Protein AF-A0A841PQG1-F1 (afdb_monomer)

Radius of gyration: 30.16 Å; Cα contacts (8 Å, |Δi|>4): 391; chains: 1; bounding box: 71×73×96 Å

Foldseek 3Di:
DPDPQDDPVLLVLLLVLQCQADVVHDDPLLSLLSNVLSVQADRNVQKGAFAALVNSCVVSVHDSVSSVVSVVSCVVSQQKDFPAPDDDPTHTMIHGPSVLSVVLVVQLVVVVVVVVVVVVVVVVPDPPVPPPDDDDDPPPPPPPPDPPSNVSSNVVSPPDDDDDDDDDDDDDDDDDDDDDDDDPPDDPPPPDDPDPQDQDPVRHGDPDDDFFDKWKKAFADWDWDQDPVFRWIWIWTWIATPVGQIDIDIATCDGPPPVSNVVSVVQVCLQCQQQVHNDDPDRCVRHRGMGIFGADPPNRHGDGTDGDDVPPPPPPPPPRPPPPPPPPPDDPPPPPPDPDPDDPDPDDPPDPPPPPPDPVNVVVVVVVVVVVVVVVVVVVD

Nearest PDB structures (foldseek):
  4zzl-assembly1_A  TM=5.208E-01  e=9.973E-03  Pseudomonas aeruginosa
  2fbh-assembly1_A  TM=5.360E-01  e=3.001E-02  Pseudomonas aeruginosa
  5jbr-assembly1_B  TM=4.602E-01  e=8.881E-03  Beutenbergia cavernae DSM 12333
  3g3z-assembly1_B  TM=4.543E-01  e=1.412E-02  Neisseria meningitidis serogroup B
  7el3-assembly1_B  TM=5.384E-01  e=1.014E-01  Acinetobacter baumannii

Structure (mmCIF, N/CA/C/O backbone):
data_AF-A0A841PQG1-F1
#
_entry.id   AF-A0A841PQG1-F1
#
loop_
_atom_site.group_PDB
_atom_site.id
_atom_site.type_symbol
_atom_site.label_atom_id
_atom_site.label_alt_id
_atom_site.label_comp_id
_atom_site.label_asym_id
_atom_site.label_entity_id
_atom_site.label_seq_id
_atom_site.pdbx_PDB_ins_code
_atom_site.Cartn_x
_atom_site.Cartn_y
_atom_site.Cartn_z
_atom_site.occupancy
_atom_site.B_iso_or_equiv
_atom_site.auth_seq_id
_atom_site.auth_comp_id
_atom_site.auth_asym_id
_atom_site.auth_atom_id
_atom_site.pdbx_PDB_model_num
ATOM 1 N N . MET A 1 1 ? 20.181 -24.265 -7.873 1.00 48.94 1 MET A N 1
ATOM 2 C CA . MET A 1 1 ? 19.204 -25.148 -7.194 1.00 48.94 1 MET A CA 1
ATOM 3 C C . MET A 1 1 ? 17.811 -24.732 -7.643 1.00 48.94 1 MET A C 1
ATOM 5 O O . MET A 1 1 ? 17.602 -23.528 -7.723 1.00 48.94 1 MET A O 1
ATOM 9 N N . PRO A 1 2 ? 16.889 -25.654 -7.975 1.00 52.97 2 PRO A N 1
ATOM 10 C CA . PRO A 1 2 ? 15.513 -25.275 -8.282 1.00 52.97 2 PRO A CA 1
ATOM 11 C C . PRO A 1 2 ? 14.899 -24.615 -7.044 1.00 52.97 2 PRO A C 1
ATOM 13 O O . PRO A 1 2 ? 14.898 -25.196 -5.956 1.00 52.97 2 PRO A O 1
ATOM 16 N N . ILE A 1 3 ? 14.453 -23.370 -7.194 1.00 56.31 3 ILE A N 1
ATOM 17 C CA . ILE A 1 3 ? 13.824 -22.615 -6.116 1.00 56.31 3 ILE A CA 1
ATOM 18 C C . ILE A 1 3 ? 12.489 -23.310 -5.814 1.00 56.31 3 ILE A C 1
ATOM 20 O O . ILE A 1 3 ? 11.608 -23.362 -6.665 1.00 56.31 3 ILE A O 1
ATOM 24 N N . LYS A 1 4 ? 12.362 -23.899 -4.616 1.00 61.19 4 LYS A N 1
ATOM 25 C CA . LYS A 1 4 ? 11.094 -24.461 -4.117 1.00 61.19 4 LYS A CA 1
ATOM 26 C C . LYS A 1 4 ? 10.016 -23.378 -4.150 1.00 61.19 4 LYS A C 1
ATOM 28 O O . LYS A 1 4 ? 10.288 -22.310 -3.597 1.00 61.19 4 LYS A O 1
ATOM 33 N N . ASP A 1 5 ? 8.847 -23.696 -4.717 1.00 71.69 5 ASP A N 1
ATOM 34 C CA . ASP A 1 5 ? 7.643 -22.856 -4.849 1.00 71.69 5 ASP A CA 1
ATOM 35 C C . ASP A 1 5 ? 7.653 -21.621 -3.939 1.00 71.69 5 ASP A C 1
ATOM 37 O O . ASP A 1 5 ? 7.467 -21.713 -2.722 1.00 71.69 5 ASP A O 1
ATOM 41 N N . VAL A 1 6 ? 7.923 -20.455 -4.531 1.00 74.50 6 VAL A N 1
ATOM 42 C CA . VAL A 1 6 ? 7.857 -19.167 -3.832 1.00 74.50 6 VAL A CA 1
ATOM 43 C C . VAL A 1 6 ? 6.405 -18.711 -3.839 1.00 74.50 6 VAL A C 1
ATOM 45 O O . VAL A 1 6 ? 5.854 -18.347 -4.882 1.00 74.50 6 VAL A O 1
ATOM 48 N N . GLY A 1 7 ? 5.772 -18.739 -2.668 1.00 77.12 7 GLY A N 1
ATOM 49 C CA . GLY A 1 7 ? 4.414 -18.228 -2.494 1.00 77.12 7 GLY A CA 1
ATOM 50 C C . GLY A 1 7 ? 4.368 -16.696 -2.503 1.00 77.12 7 GLY A C 1
ATOM 51 O O . GLY A 1 7 ? 5.355 -16.028 -2.203 1.00 77.12 7 GLY A O 1
ATOM 52 N N . SER A 1 8 ? 3.191 -16.116 -2.766 1.00 76.62 8 SER A N 1
ATOM 53 C CA . SER A 1 8 ? 2.949 -14.668 -2.575 1.00 76.62 8 SER A CA 1
ATOM 54 C C . SER A 1 8 ? 3.206 -14.214 -1.134 1.00 76.62 8 SER A C 1
ATOM 56 O O . SER A 1 8 ? 3.603 -13.077 -0.889 1.00 76.62 8 SER A O 1
ATOM 58 N N . LEU A 1 9 ? 3.024 -15.119 -0.170 1.00 81.06 9 LEU A N 1
ATOM 59 C CA . LEU A 1 9 ? 3.313 -14.858 1.234 1.00 81.06 9 LEU A CA 1
ATOM 60 C C . LEU A 1 9 ? 4.809 -14.600 1.479 1.00 81.06 9 LEU A C 1
ATOM 62 O O . LEU A 1 9 ? 5.137 -13.697 2.244 1.00 81.06 9 LEU A O 1
ATOM 66 N N . ASP A 1 10 ? 5.699 -15.338 0.809 1.00 81.94 10 ASP A N 1
ATOM 67 C CA . ASP A 1 10 ? 7.153 -15.196 0.968 1.00 81.94 10 ASP A CA 1
ATOM 68 C C . ASP A 1 10 ? 7.625 -13.823 0.449 1.00 81.94 10 ASP A C 1
ATOM 70 O O . ASP A 1 10 ? 8.454 -13.162 1.075 1.00 81.94 10 ASP A O 1
ATOM 74 N N . GLN A 1 11 ? 7.034 -13.350 -0.654 1.00 85.12 11 GLN A N 1
ATOM 75 C CA . GLN A 1 11 ? 7.277 -12.023 -1.235 1.00 85.12 11 GLN A CA 1
ATOM 76 C C . GLN A 1 11 ? 6.895 -10.892 -0.271 1.00 85.12 11 GLN A C 1
ATOM 78 O O . GLN A 1 11 ? 7.696 -9.997 -0.000 1.00 85.12 11 GLN A O 1
ATOM 83 N N . PHE A 1 12 ? 5.695 -10.960 0.310 1.00 85.94 12 PHE A N 1
ATOM 84 C CA . PHE A 1 12 ? 5.245 -9.960 1.280 1.00 85.94 12 PHE A CA 1
ATOM 85 C C . PHE A 1 12 ? 6.066 -10.004 2.580 1.00 85.94 12 PHE A C 1
ATOM 87 O O . PHE A 1 12 ? 6.399 -8.967 3.160 1.00 85.94 12 PHE A O 1
ATOM 94 N N . GLN A 1 13 ? 6.421 -11.208 3.040 1.00 89.44 13 GLN A N 1
ATOM 95 C CA . GLN A 1 13 ? 7.245 -11.394 4.232 1.00 89.44 13 GLN A CA 1
ATOM 96 C C . GLN A 1 13 ? 8.660 -10.840 4.054 1.00 89.44 13 GLN A C 1
ATOM 98 O O . GLN A 1 13 ? 9.176 -10.258 5.005 1.00 89.44 13 GLN A O 1
ATOM 103 N N . LEU A 1 14 ? 9.253 -10.938 2.858 1.00 90.25 14 LEU A N 1
ATOM 104 C CA . LEU A 1 14 ? 10.557 -10.341 2.561 1.00 90.25 14 LEU A CA 1
ATOM 105 C C . LEU A 1 14 ? 10.560 -8.839 2.856 1.00 90.25 14 LEU A C 1
ATOM 107 O O . LEU A 1 14 ? 11.358 -8.379 3.673 1.00 90.25 14 LEU A O 1
ATOM 111 N N . ALA A 1 15 ? 9.630 -8.086 2.262 1.00 90.81 15 ALA A N 1
ATOM 112 C CA . ALA A 1 15 ? 9.525 -6.644 2.480 1.00 90.81 15 ALA A CA 1
ATOM 113 C C . ALA A 1 15 ? 9.218 -6.306 3.950 1.00 90.81 15 ALA A C 1
ATOM 115 O O . ALA A 1 15 ? 9.838 -5.419 4.546 1.00 90.81 15 ALA A O 1
ATOM 116 N N . LEU A 1 16 ? 8.300 -7.055 4.574 1.00 90.25 16 LEU A N 1
ATOM 117 C CA . LEU A 1 16 ? 7.930 -6.855 5.973 1.00 90.25 16 LEU A CA 1
ATOM 118 C C . LEU A 1 16 ? 9.112 -7.080 6.924 1.00 90.25 16 LEU A C 1
ATOM 120 O O . LEU A 1 16 ? 9.308 -6.288 7.849 1.00 90.25 16 LEU A O 1
ATOM 124 N N . TYR A 1 17 ? 9.874 -8.154 6.736 1.00 91.00 17 TYR A N 1
ATOM 125 C CA . TYR A 1 17 ? 11.017 -8.470 7.585 1.00 91.00 17 TYR A CA 1
ATOM 126 C C . TYR A 1 17 ? 12.161 -7.496 7.313 1.00 91.00 17 TYR A C 1
ATOM 128 O O . TYR A 1 17 ? 12.686 -6.914 8.261 1.00 91.00 17 TYR A O 1
ATOM 136 N N . ALA A 1 18 ? 12.470 -7.208 6.049 1.00 89.75 18 ALA A N 1
ATOM 137 C CA . ALA A 1 18 ? 13.512 -6.250 5.691 1.00 89.75 18 ALA A CA 1
ATOM 138 C C . ALA A 1 18 ? 13.258 -4.868 6.326 1.00 89.75 18 ALA A C 1
ATOM 140 O O . ALA A 1 18 ? 14.162 -4.283 6.920 1.00 89.75 18 ALA A O 1
ATOM 141 N N . SER A 1 19 ? 12.001 -4.403 6.341 1.00 89.88 19 SER A N 1
ATOM 142 C CA . SER A 1 19 ? 11.617 -3.134 6.984 1.00 89.88 19 SER A CA 1
ATOM 143 C C . SER A 1 19 ? 11.839 -3.083 8.504 1.00 89.88 19 SER A C 1
ATOM 145 O O . SER A 1 19 ? 11.877 -2.000 9.087 1.00 89.88 19 SER A O 1
ATOM 147 N N . LYS A 1 20 ? 11.947 -4.239 9.173 1.00 85.81 20 LYS A N 1
ATOM 148 C CA . LYS A 1 20 ? 11.953 -4.329 10.642 1.00 85.81 20 LYS A CA 1
ATOM 149 C C . LYS A 1 20 ? 13.277 -4.736 11.254 1.00 85.81 20 LYS A C 1
ATOM 151 O O . LYS A 1 20 ? 13.460 -4.464 12.441 1.00 85.81 20 LYS A O 1
ATOM 156 N N . GLY A 1 21 ? 14.163 -5.378 10.503 1.00 77.12 21 GLY A N 1
ATOM 157 C CA . GLY A 1 21 ? 15.436 -5.800 11.076 1.00 77.12 21 GLY A CA 1
ATOM 158 C C . GLY A 1 21 ? 16.612 -5.856 10.128 1.00 77.12 21 GLY A C 1
ATOM 159 O O . GLY A 1 21 ? 17.603 -6.458 10.509 1.00 77.12 21 GLY A O 1
ATOM 160 N N . ALA A 1 22 ? 16.546 -5.209 8.962 1.00 79.25 22 ALA A N 1
ATOM 161 C CA . ALA A 1 22 ? 17.773 -4.852 8.261 1.00 79.25 22 ALA A CA 1
ATOM 162 C C . ALA A 1 22 ? 18.636 -3.935 9.148 1.00 79.25 22 ALA A C 1
ATOM 164 O O . ALA A 1 22 ? 18.123 -3.003 9.777 1.00 79.25 22 ALA A O 1
ATOM 165 N N . GLU A 1 23 ? 19.939 -4.204 9.193 1.00 81.69 23 GLU A N 1
ATOM 166 C CA . GLU A 1 23 ? 20.939 -3.341 9.818 1.00 81.69 23 GLU A CA 1
ATOM 167 C C . GLU A 1 23 ? 22.017 -2.997 8.772 1.00 81.69 23 GLU A C 1
ATOM 169 O O . GLU A 1 23 ? 22.695 -3.905 8.294 1.00 81.69 23 GLU A O 1
ATOM 174 N N . PRO A 1 24 ? 22.179 -1.714 8.383 1.00 87.69 24 PRO A N 1
ATOM 175 C CA . PRO A 1 24 ? 21.379 -0.558 8.800 1.00 87.69 24 PRO A CA 1
ATOM 176 C C . PRO A 1 24 ? 19.902 -0.651 8.362 1.00 87.69 24 PRO A C 1
ATOM 178 O O . PRO A 1 24 ? 19.583 -1.355 7.405 1.00 87.69 24 PRO A O 1
ATOM 181 N N . PRO A 1 25 ? 18.982 0.057 9.045 1.00 88.81 25 PRO A N 1
ATOM 182 C CA . PRO A 1 25 ? 17.575 0.061 8.663 1.00 88.81 25 PRO A CA 1
ATOM 183 C C . PRO A 1 25 ? 17.400 0.606 7.244 1.00 88.81 25 PRO A C 1
ATOM 185 O O . PRO A 1 25 ? 17.978 1.636 6.891 1.00 88.81 25 PRO A O 1
ATOM 188 N N . LEU A 1 26 ? 16.566 -0.072 6.454 1.00 92.00 26 LEU A N 1
ATOM 189 C CA . LEU A 1 26 ? 16.201 0.376 5.114 1.00 92.00 26 LEU A CA 1
ATOM 190 C C . LEU A 1 26 ? 15.499 1.733 5.180 1.00 92.00 26 LEU A C 1
ATOM 192 O O . LEU A 1 26 ? 14.567 1.927 5.968 1.00 92.00 26 LEU A O 1
ATOM 196 N N . ASN A 1 27 ? 15.927 2.668 4.333 1.00 94.12 27 ASN A N 1
ATOM 197 C CA . ASN A 1 27 ? 15.222 3.934 4.184 1.00 94.12 27 ASN A CA 1
ATOM 198 C C . ASN A 1 27 ? 13.979 3.768 3.285 1.00 94.12 27 ASN A C 1
ATOM 200 O O . ASN A 1 27 ? 13.745 2.712 2.693 1.00 94.12 27 ASN A O 1
ATOM 204 N N . GLY A 1 28 ? 13.164 4.824 3.179 1.00 92.19 28 GLY A N 1
ATOM 205 C CA . GLY A 1 28 ? 11.941 4.786 2.371 1.00 92.19 28 GLY A CA 1
ATOM 206 C C . GLY A 1 28 ? 12.198 4.432 0.902 1.00 92.19 28 GLY A C 1
ATOM 207 O O . GLY A 1 28 ? 11.454 3.640 0.337 1.00 92.19 28 GLY A O 1
ATOM 208 N N . THR A 1 29 ? 13.275 4.954 0.308 1.00 95.62 29 THR A N 1
ATOM 209 C CA . THR A 1 29 ? 13.672 4.657 -1.079 1.00 95.62 29 THR A CA 1
ATOM 210 C C . THR A 1 29 ? 14.043 3.187 -1.249 1.00 95.62 29 THR A C 1
ATOM 212 O O . THR A 1 29 ? 13.602 2.562 -2.209 1.00 95.62 29 THR A O 1
ATOM 215 N N . ASP A 1 30 ? 14.803 2.616 -0.311 1.00 96.94 30 ASP A N 1
ATOM 216 C CA . ASP A 1 30 ? 15.213 1.212 -0.362 1.00 96.94 30 ASP A CA 1
ATOM 217 C C . ASP A 1 30 ? 13.997 0.280 -0.321 1.00 96.94 30 ASP A C 1
ATOM 219 O O . ASP A 1 30 ? 13.930 -0.681 -1.085 1.00 96.94 30 ASP A O 1
ATOM 223 N N . LEU A 1 31 ? 13.008 0.597 0.523 1.00 95.56 31 LEU A N 1
ATOM 224 C CA . LEU A 1 31 ? 11.757 -0.157 0.602 1.00 95.56 31 LEU A CA 1
ATOM 225 C C . LEU A 1 31 ? 10.921 -0.027 -0.673 1.00 95.56 31 LEU A C 1
ATOM 227 O O . LEU A 1 31 ? 10.408 -1.036 -1.147 1.00 95.56 31 LEU A O 1
ATOM 231 N N . THR A 1 32 ? 10.800 1.173 -1.250 1.00 95.44 32 THR A N 1
ATOM 232 C CA . THR A 1 32 ? 10.068 1.363 -2.514 1.00 95.44 32 THR A CA 1
ATOM 233 C C . THR A 1 32 ? 10.728 0.585 -3.656 1.00 95.44 32 THR A C 1
ATOM 235 O O . THR A 1 32 ? 10.040 -0.114 -4.392 1.00 95.44 32 THR A O 1
ATOM 238 N N . VAL A 1 33 ? 12.060 0.635 -3.770 1.00 97.00 33 VAL A N 1
ATOM 239 C CA . VAL A 1 33 ? 12.805 -0.126 -4.789 1.00 97.00 33 VAL A CA 1
ATOM 240 C C . VAL A 1 33 ? 12.671 -1.633 -4.565 1.00 97.00 33 VAL A C 1
ATOM 242 O O . VAL A 1 33 ? 12.489 -2.375 -5.527 1.00 97.00 33 VAL A O 1
ATOM 245 N N . LEU A 1 34 ? 12.735 -2.099 -3.314 1.00 96.19 34 LEU A N 1
ATOM 246 C CA . LEU A 1 34 ? 12.551 -3.513 -2.990 1.00 96.19 34 LEU A CA 1
ATOM 247 C C . LEU A 1 34 ? 11.147 -4.002 -3.372 1.00 96.19 34 LEU A C 1
ATOM 249 O O . LEU A 1 34 ? 11.027 -5.074 -3.956 1.00 96.19 34 LEU A O 1
ATOM 253 N N . LEU A 1 35 ? 10.103 -3.228 -3.067 1.00 94.56 35 LEU A N 1
ATOM 254 C CA . LEU A 1 35 ? 8.720 -3.571 -3.410 1.00 94.56 35 LEU A CA 1
ATOM 255 C C . LEU A 1 35 ? 8.510 -3.646 -4.924 1.00 94.56 35 LEU A C 1
ATOM 257 O O . LEU A 1 35 ? 7.954 -4.631 -5.393 1.00 94.56 35 LEU A O 1
ATOM 261 N N . GLU A 1 36 ? 9.029 -2.675 -5.674 1.00 95.94 36 GLU A N 1
ATOM 262 C CA . GLU A 1 36 ? 8.959 -2.675 -7.141 1.00 95.94 36 GLU A CA 1
ATOM 263 C C . GLU A 1 36 ? 9.684 -3.890 -7.745 1.00 95.94 36 GLU A C 1
ATOM 265 O O . GLU A 1 36 ? 9.186 -4.562 -8.647 1.00 95.94 36 GLU A O 1
ATOM 270 N N . LEU A 1 37 ? 10.861 -4.237 -7.216 1.00 95.44 37 LEU A N 1
ATOM 271 C CA . LEU A 1 37 ? 11.576 -5.435 -7.653 1.00 95.44 37 LEU A CA 1
ATOM 272 C C . LEU A 1 37 ? 10.785 -6.717 -7.336 1.00 95.44 37 LEU A C 1
ATOM 274 O O . LEU A 1 37 ? 10.782 -7.642 -8.150 1.00 95.44 37 LEU A O 1
ATOM 278 N N . ILE A 1 38 ? 10.139 -6.792 -6.167 1.00 93.25 38 ILE A N 1
ATOM 279 C CA . ILE A 1 38 ? 9.317 -7.941 -5.756 1.00 93.25 38 ILE A CA 1
ATOM 280 C C . ILE A 1 38 ? 8.076 -8.077 -6.640 1.00 93.25 38 ILE A C 1
ATOM 282 O O . ILE A 1 38 ? 7.749 -9.198 -7.033 1.00 93.25 38 ILE A O 1
ATOM 286 N N . ASP A 1 39 ? 7.410 -6.969 -6.965 1.00 89.75 39 ASP A N 1
ATOM 287 C CA . ASP A 1 39 ? 6.231 -6.953 -7.836 1.00 89.75 39 ASP A CA 1
ATOM 288 C C . ASP A 1 39 ? 6.558 -7.539 -9.218 1.00 89.75 39 ASP A C 1
ATOM 290 O O . ASP A 1 39 ? 5.858 -8.403 -9.747 1.00 89.75 39 ASP A O 1
ATOM 294 N N . ARG A 1 40 ? 7.746 -7.208 -9.733 1.00 89.50 40 ARG A N 1
ATOM 295 C CA . ARG A 1 40 ? 8.261 -7.731 -11.005 1.00 89.50 40 ARG A CA 1
ATOM 296 C C . ARG A 1 40 ? 8.856 -9.142 -10.920 1.00 89.50 40 ARG A C 1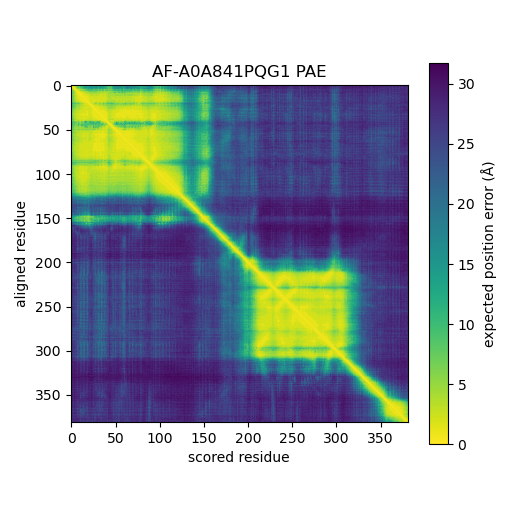
ATOM 298 O O . ARG A 1 40 ? 9.439 -9.612 -11.904 1.00 89.50 40 ARG A O 1
ATOM 305 N N . PHE A 1 41 ? 8.764 -9.836 -9.785 1.00 88.75 41 PHE A N 1
ATOM 306 C CA . PHE A 1 41 ? 9.320 -11.180 -9.615 1.00 88.75 41 PHE A CA 1
ATOM 307 C C . PHE A 1 41 ? 8.473 -12.262 -10.289 1.00 88.75 41 PHE A C 1
ATOM 309 O O . PHE A 1 41 ? 7.321 -12.505 -9.924 1.00 88.75 41 PHE A O 1
ATOM 316 N N . LYS A 1 42 ? 9.077 -13.015 -11.211 1.00 77.31 42 LYS A N 1
ATOM 317 C CA . LYS A 1 42 ? 8.434 -14.169 -11.837 1.00 77.31 42 LYS A CA 1
ATOM 318 C C . LYS A 1 42 ? 8.575 -15.399 -10.954 1.00 77.31 42 LYS A C 1
ATOM 320 O O . LYS A 1 42 ? 9.625 -16.036 -10.925 1.00 77.31 42 LYS A O 1
ATOM 325 N N . LYS A 1 43 ? 7.480 -15.807 -10.313 1.00 73.00 43 LYS A N 1
ATOM 326 C CA . LYS A 1 43 ? 7.439 -17.008 -9.457 1.00 73.00 43 LYS A CA 1
ATOM 327 C C . LYS A 1 43 ? 7.947 -18.276 -10.156 1.00 73.00 43 LYS A C 1
ATOM 329 O O . LYS A 1 43 ? 8.636 -19.069 -9.529 1.00 73.00 43 LYS A O 1
ATOM 334 N N . LYS A 1 44 ? 7.626 -18.446 -11.446 1.00 67.75 44 LYS A N 1
ATOM 335 C CA . LYS A 1 44 ? 7.992 -19.632 -12.241 1.00 67.75 44 LYS A CA 1
ATOM 336 C C . LYS A 1 44 ? 9.489 -19.704 -12.557 1.00 67.75 44 LYS A C 1
ATOM 338 O O . LYS A 1 44 ? 10.066 -20.783 -12.502 1.00 67.75 44 LYS A O 1
ATOM 343 N N . ASP A 1 45 ? 10.097 -18.558 -12.859 1.00 74.50 45 ASP A N 1
ATOM 344 C CA . ASP A 1 45 ? 11.500 -18.483 -13.285 1.00 74.50 45 ASP A CA 1
ATOM 345 C C . ASP A 1 45 ? 12.443 -18.195 -12.106 1.00 74.50 45 ASP A C 1
ATOM 347 O O . ASP A 1 45 ? 13.658 -18.329 -12.224 1.00 74.50 45 ASP A O 1
ATOM 351 N N . GLY A 1 46 ? 11.890 -17.791 -10.958 1.00 79.94 46 GLY A N 1
ATOM 352 C CA . GLY A 1 46 ? 12.655 -17.466 -9.761 1.00 79.94 46 GLY A CA 1
ATOM 353 C C . GLY A 1 46 ? 13.514 -16.207 -9.902 1.00 79.94 46 GLY A C 1
ATOM 354 O O . GLY A 1 46 ? 14.452 -16.022 -9.129 1.00 79.94 46 GLY A O 1
ATOM 355 N N . VAL A 1 47 ? 13.212 -15.360 -10.887 1.00 83.31 47 VAL A N 1
ATOM 356 C CA . VAL A 1 47 ? 13.925 -14.113 -11.183 1.00 83.31 47 VAL A CA 1
ATOM 357 C C . VAL A 1 47 ? 12.946 -13.001 -11.535 1.00 83.31 47 VAL A C 1
ATOM 359 O O . VAL A 1 47 ? 11.812 -13.252 -11.943 1.00 83.31 47 VAL A O 1
ATOM 362 N N . THR A 1 48 ? 13.371 -11.751 -11.401 1.00 86.62 48 THR A N 1
ATOM 363 C CA . THR A 1 48 ? 12.573 -10.605 -11.841 1.00 86.62 48 THR A CA 1
ATOM 364 C C . THR A 1 48 ? 12.588 -10.426 -13.356 1.00 86.62 48 THR A C 1
ATOM 366 O O . THR A 1 48 ? 13.521 -10.840 -14.052 1.00 86.62 48 THR A O 1
ATOM 369 N N . PHE A 1 49 ? 11.560 -9.755 -13.884 1.00 87.00 49 PHE A N 1
ATOM 370 C CA . PHE A 1 49 ? 11.651 -9.169 -15.217 1.00 87.00 49 PHE A CA 1
ATOM 371 C C . PHE A 1 49 ? 12.844 -8.197 -15.290 1.00 87.00 49 PHE A C 1
ATOM 373 O O . PHE A 1 49 ? 13.105 -7.471 -14.320 1.00 87.00 49 PHE A O 1
ATOM 380 N N . PRO A 1 50 ? 13.544 -8.130 -16.440 1.00 88.56 50 PRO A N 1
ATOM 381 C CA . PRO A 1 50 ? 14.631 -7.183 -16.646 1.00 88.56 50 PRO A CA 1
ATOM 382 C C . PRO A 1 50 ? 14.217 -5.758 -16.263 1.00 88.56 50 PRO A C 1
ATOM 384 O O . PRO A 1 50 ? 13.273 -5.188 -16.815 1.00 88.56 50 PRO A O 1
ATOM 387 N N . SER A 1 51 ? 14.926 -5.188 -15.294 1.00 91.88 51 SER A N 1
ATOM 388 C CA . SER A 1 51 ? 14.626 -3.886 -14.701 1.00 91.88 51 SER A CA 1
ATOM 389 C C . SER A 1 51 ? 15.887 -3.032 -14.723 1.00 91.88 51 SER A C 1
ATOM 391 O O . SER A 1 51 ? 16.909 -3.380 -14.131 1.00 91.88 51 SER A O 1
ATOM 393 N N . SER A 1 52 ? 15.861 -1.933 -15.476 1.00 94.38 52 SER A N 1
ATOM 394 C CA . SER A 1 52 ? 16.959 -0.965 -15.482 1.00 94.38 52 SER A CA 1
ATOM 395 C C . SER A 1 52 ? 16.784 0.035 -14.337 1.00 94.38 52 SER A C 1
ATOM 397 O O . SER A 1 52 ? 15.674 0.260 -13.861 1.00 94.38 52 SER A O 1
ATOM 399 N N . ALA A 1 53 ? 17.865 0.693 -13.914 1.00 95.12 53 ALA A N 1
ATOM 400 C CA . ALA A 1 53 ? 17.761 1.751 -12.905 1.00 95.12 53 ALA A CA 1
ATOM 401 C C . ALA A 1 53 ? 16.860 2.912 -13.368 1.00 95.12 53 ALA A C 1
ATOM 403 O O . ALA A 1 53 ? 16.182 3.519 -12.548 1.00 95.12 53 ALA A O 1
ATOM 404 N N . GLY A 1 54 ? 16.829 3.203 -14.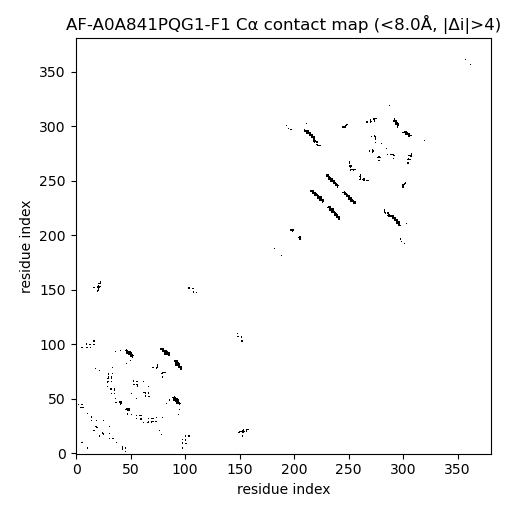676 1.00 94.56 54 GLY A N 1
ATOM 405 C CA . GLY A 1 54 ? 15.941 4.216 -15.250 1.00 94.56 54 GLY A CA 1
ATOM 406 C C . GLY A 1 54 ? 14.468 3.802 -15.239 1.00 94.56 54 GLY A C 1
ATOM 407 O O . GLY A 1 54 ? 13.613 4.644 -14.989 1.00 94.56 54 GLY A O 1
ATOM 408 N N . HIS A 1 55 ? 14.180 2.513 -15.457 1.00 94.62 55 HIS A N 1
ATOM 409 C CA . HIS A 1 55 ? 12.838 1.948 -15.277 1.00 94.62 55 HIS A CA 1
ATOM 410 C C . HIS A 1 55 ? 12.388 2.103 -13.824 1.00 94.62 55 HIS A C 1
ATOM 412 O O . HIS A 1 55 ? 11.392 2.755 -13.547 1.00 94.62 55 HIS A O 1
ATOM 418 N N . LEU A 1 56 ? 13.197 1.610 -12.884 1.00 95.62 56 LEU A N 1
ATOM 419 C CA . LEU A 1 56 ? 12.889 1.674 -11.455 1.00 95.62 56 LEU A CA 1
ATOM 420 C C . LEU A 1 56 ? 12.741 3.118 -10.953 1.00 95.62 56 LEU A C 1
ATOM 422 O O . LEU A 1 56 ? 11.877 3.395 -10.133 1.00 95.62 56 LEU A O 1
ATOM 426 N N . ALA A 1 57 ? 13.540 4.063 -11.453 1.00 96.38 57 ALA A N 1
ATOM 427 C CA . ALA A 1 57 ? 13.391 5.484 -11.129 1.00 96.38 57 ALA A CA 1
ATOM 428 C C . ALA A 1 57 ? 12.030 6.057 -11.547 1.00 96.38 57 ALA A C 1
ATOM 430 O O . ALA A 1 57 ? 11.461 6.861 -10.811 1.00 96.38 57 ALA A O 1
ATOM 431 N N . ARG A 1 58 ? 11.508 5.624 -12.700 1.00 95.31 58 ARG A N 1
ATOM 432 C CA . ARG A 1 58 ? 10.198 6.038 -13.206 1.00 95.31 58 ARG A CA 1
ATOM 433 C C . ARG A 1 58 ? 9.072 5.483 -12.342 1.00 95.31 58 ARG A C 1
ATOM 435 O O . ARG A 1 58 ? 8.295 6.275 -11.829 1.00 95.31 58 ARG A O 1
ATOM 442 N N . GLU A 1 59 ? 9.051 4.169 -12.123 1.00 95.38 59 GLU A N 1
ATOM 443 C CA . GLU A 1 59 ? 7.976 3.509 -11.361 1.00 95.38 59 GLU A CA 1
ATOM 444 C C . GLU A 1 59 ? 7.960 3.943 -9.893 1.00 95.38 59 GLU A C 1
ATOM 446 O O . GLU A 1 59 ? 6.915 4.191 -9.303 1.00 95.38 59 GLU A O 1
ATOM 451 N N . THR A 1 60 ? 9.139 4.116 -9.291 1.00 94.00 60 THR A N 1
ATOM 452 C CA . THR A 1 60 ? 9.221 4.525 -7.882 1.00 94.00 60 THR A CA 1
ATOM 453 C C . THR A 1 60 ? 9.066 6.035 -7.669 1.00 94.00 60 THR A C 1
ATOM 455 O O . THR A 1 60 ? 8.985 6.479 -6.521 1.00 94.00 60 THR A O 1
ATOM 458 N N . GLY A 1 61 ? 9.096 6.846 -8.735 1.00 93.56 61 GLY A N 1
ATOM 459 C CA . GLY A 1 61 ? 9.139 8.310 -8.648 1.00 93.56 61 GLY A CA 1
ATOM 460 C C . GLY A 1 61 ? 10.393 8.854 -7.945 1.00 93.56 61 GLY A C 1
ATOM 461 O O . GLY A 1 61 ? 10.388 9.968 -7.414 1.00 93.56 61 GLY A O 1
ATOM 462 N N . ARG A 1 62 ? 11.475 8.065 -7.870 1.00 96.75 62 ARG A N 1
ATOM 463 C CA . ARG A 1 62 ? 12.713 8.421 -7.156 1.00 96.75 62 ARG A CA 1
ATOM 464 C C . ARG A 1 62 ? 13.828 8.816 -8.126 1.00 96.75 62 ARG A C 1
ATOM 466 O O . ARG A 1 62 ? 13.929 8.253 -9.215 1.00 96.75 62 ARG A O 1
ATOM 473 N N . PRO A 1 63 ? 14.743 9.725 -7.734 1.00 97.06 63 PRO A N 1
ATOM 474 C CA . PRO A 1 63 ? 15.895 10.065 -8.563 1.00 97.06 63 PRO A CA 1
ATOM 475 C C . PRO A 1 63 ? 16.741 8.834 -8.903 1.00 97.06 63 PRO A C 1
ATOM 477 O O . PRO A 1 63 ? 17.054 8.024 -8.028 1.00 97.06 63 PRO A O 1
ATOM 480 N N . ILE A 1 64 ? 17.195 8.733 -10.157 1.00 96.50 64 ILE A N 1
ATOM 481 C CA . ILE A 1 64 ? 17.954 7.572 -10.654 1.00 96.50 64 ILE A CA 1
ATOM 482 C C . ILE A 1 64 ? 19.190 7.245 -9.807 1.00 96.50 64 ILE A C 1
ATOM 484 O O . ILE A 1 64 ? 19.475 6.077 -9.554 1.00 96.50 64 ILE A O 1
ATOM 488 N N . ARG A 1 65 ? 19.893 8.269 -9.306 1.00 96.19 65 ARG A N 1
ATOM 489 C CA . ARG A 1 65 ? 21.055 8.093 -8.425 1.00 96.19 65 ARG A CA 1
ATOM 490 C C . ARG A 1 65 ? 20.666 7.441 -7.096 1.00 96.19 65 ARG A C 1
ATOM 492 O O . ARG A 1 65 ? 21.350 6.529 -6.646 1.00 96.19 65 ARG A O 1
ATOM 499 N N . SER A 1 66 ? 19.549 7.863 -6.503 1.00 96.50 66 SER A N 1
ATOM 500 C CA . SER A 1 66 ? 19.029 7.278 -5.263 1.00 96.50 66 SER A CA 1
ATOM 501 C C . SER A 1 66 ? 18.613 5.825 -5.468 1.00 96.50 66 SER A C 1
ATOM 503 O O . SER A 1 66 ? 18.929 4.987 -4.632 1.00 96.50 66 SER A O 1
ATOM 505 N N . VAL A 1 67 ? 17.987 5.508 -6.605 1.00 97.38 67 VAL A N 1
ATOM 506 C CA . VAL A 1 67 ? 17.632 4.128 -6.968 1.00 97.38 67 VAL A CA 1
ATOM 507 C C . VAL A 1 67 ? 18.873 3.249 -7.133 1.00 97.38 67 VAL A C 1
ATOM 509 O O . VAL A 1 67 ? 18.899 2.133 -6.624 1.00 97.38 67 VAL A O 1
ATOM 512 N N . GLN A 1 68 ? 19.925 3.740 -7.793 1.00 96.88 68 GLN A N 1
ATOM 513 C CA . GLN A 1 68 ? 21.188 3.004 -7.935 1.00 96.88 68 GLN A CA 1
ATOM 514 C C . GLN A 1 68 ? 21.852 2.718 -6.582 1.00 96.88 68 GLN A C 1
ATOM 516 O O . GLN A 1 68 ? 22.325 1.605 -6.351 1.00 96.88 68 GLN A O 1
ATOM 521 N N . GLU A 1 69 ? 21.870 3.702 -5.683 1.00 97.06 69 GLU A N 1
ATOM 522 C CA . GLU A 1 69 ? 22.381 3.527 -4.321 1.00 97.06 69 GLU A CA 1
ATOM 523 C C . GLU A 1 69 ? 21.520 2.550 -3.507 1.00 97.06 69 GLU A C 1
ATOM 525 O O . GLU A 1 69 ? 22.067 1.711 -2.794 1.00 97.06 69 GLU A O 1
ATOM 530 N N . SER A 1 70 ? 20.192 2.611 -3.648 1.00 97.12 70 SER A N 1
ATOM 531 C CA . SER A 1 70 ? 19.263 1.666 -3.021 1.00 97.12 70 SER A CA 1
ATOM 532 C C . SER A 1 70 ? 19.473 0.239 -3.509 1.00 97.12 70 SER A C 1
ATOM 534 O O . SER A 1 70 ? 19.582 -0.660 -2.683 1.00 97.12 70 SER A O 1
ATOM 536 N N . ILE A 1 71 ? 19.618 0.020 -4.822 1.00 97.12 71 ILE A N 1
ATOM 537 C CA . ILE A 1 71 ? 19.960 -1.302 -5.369 1.00 97.12 71 ILE A CA 1
ATOM 538 C C . ILE A 1 71 ? 21.244 -1.814 -4.715 1.00 97.12 71 ILE A C 1
ATOM 540 O O . ILE A 1 71 ? 21.264 -2.938 -4.228 1.00 97.12 71 ILE A O 1
ATOM 544 N N . ARG A 1 72 ? 22.291 -0.983 -4.648 1.00 96.94 72 ARG A N 1
ATOM 545 C CA . ARG A 1 72 ? 23.571 -1.378 -4.052 1.00 96.94 72 ARG A CA 1
ATOM 546 C C . ARG A 1 72 ? 23.415 -1.793 -2.587 1.00 96.94 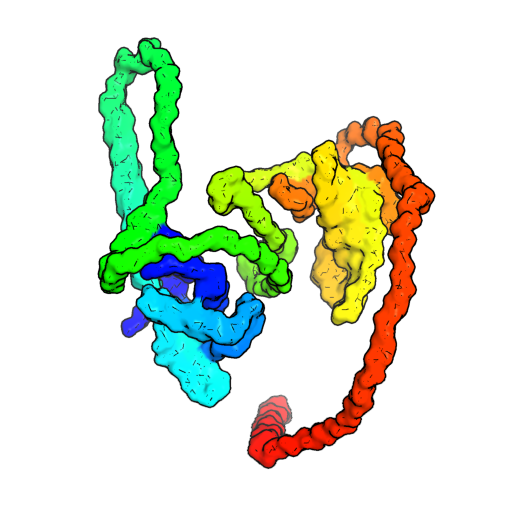72 ARG A C 1
ATOM 548 O O . ARG A 1 72 ? 23.883 -2.863 -2.226 1.00 96.94 72 ARG A O 1
ATOM 555 N N . ARG A 1 73 ? 22.679 -1.020 -1.778 1.00 96.31 73 ARG A N 1
ATOM 556 C CA . ARG A 1 73 ? 22.393 -1.371 -0.373 1.00 96.31 73 ARG A CA 1
ATOM 557 C C . ARG A 1 73 ? 21.603 -2.674 -0.236 1.00 96.31 73 ARG A C 1
ATOM 559 O O . ARG A 1 73 ? 21.931 -3.489 0.618 1.00 96.31 73 ARG A O 1
ATOM 566 N N . LEU A 1 74 ? 20.588 -2.891 -1.076 1.00 95.94 74 LEU A N 1
ATOM 567 C CA . LEU A 1 74 ? 19.813 -4.139 -1.075 1.00 95.94 74 LEU A CA 1
ATOM 568 C C . LEU A 1 74 ? 20.685 -5.355 -1.427 1.00 95.94 74 LEU A C 1
ATOM 570 O O . LEU A 1 74 ? 20.460 -6.437 -0.884 1.00 95.94 74 LEU A O 1
ATOM 574 N N . GLN A 1 75 ? 21.682 -5.172 -2.297 1.00 95.50 75 GLN A N 1
ATOM 575 C CA . GLN A 1 75 ? 22.677 -6.197 -2.613 1.00 95.50 75 GLN A CA 1
ATOM 576 C C . GLN A 1 75 ? 23.666 -6.428 -1.471 1.00 95.50 75 GLN A C 1
ATOM 578 O O . GLN A 1 75 ? 23.918 -7.578 -1.126 1.00 95.50 75 GLN A O 1
ATOM 583 N N . ASP A 1 76 ? 24.180 -5.361 -0.858 1.00 94.06 76 ASP A N 1
ATOM 584 C CA . ASP A 1 76 ? 25.106 -5.446 0.279 1.00 94.06 76 ASP A CA 1
ATOM 585 C C . ASP A 1 76 ? 24.458 -6.167 1.479 1.00 94.06 76 ASP A C 1
ATOM 587 O O . ASP A 1 76 ? 25.130 -6.864 2.233 1.00 94.06 76 ASP A O 1
ATOM 591 N N . MET A 1 77 ? 23.134 -6.048 1.633 1.00 91.94 77 MET A N 1
ATOM 592 C CA . MET A 1 77 ? 22.342 -6.760 2.646 1.00 91.94 77 MET A CA 1
ATOM 593 C C . MET A 1 77 ? 21.892 -8.163 2.218 1.00 91.94 77 MET A C 1
ATOM 595 O O . MET A 1 77 ? 21.145 -8.807 2.954 1.00 91.94 77 MET A O 1
ATOM 599 N N . HIS A 1 78 ? 22.278 -8.631 1.030 1.00 93.94 78 HIS A N 1
ATOM 600 C CA . HIS A 1 78 ? 21.833 -9.908 0.464 1.00 93.94 78 HIS A CA 1
ATOM 601 C C . HIS A 1 78 ? 20.303 -10.068 0.416 1.00 93.94 78 HIS A C 1
ATOM 603 O O . HIS A 1 78 ? 19.783 -11.178 0.524 1.00 93.94 78 HIS A O 1
ATOM 609 N N . LEU A 1 79 ? 19.560 -8.965 0.273 1.00 94.00 79 LEU A N 1
ATOM 610 C CA . LEU A 1 79 ? 18.105 -9.002 0.108 1.00 94.00 79 LEU A CA 1
ATOM 611 C C . LEU A 1 79 ? 17.730 -9.269 -1.349 1.00 94.00 79 LEU A C 1
ATOM 613 O O . LEU A 1 79 ? 16.769 -9.993 -1.610 1.00 94.00 79 LEU A O 1
ATOM 617 N N . ALA A 1 80 ? 18.507 -8.713 -2.278 1.00 95.62 80 ALA A N 1
ATOM 618 C CA . ALA A 1 80 ? 18.382 -8.934 -3.710 1.00 95.62 80 ALA A CA 1
ATOM 619 C C . ALA A 1 80 ? 19.765 -9.170 -4.329 1.00 95.62 80 ALA A C 1
ATOM 621 O O . ALA A 1 80 ? 20.709 -8.447 -4.030 1.00 95.62 80 ALA A O 1
ATOM 622 N N . GLU A 1 81 ? 19.886 -10.133 -5.233 1.00 95.69 81 GLU A N 1
ATOM 623 C CA . GLU A 1 81 ? 21.127 -10.436 -5.949 1.00 95.69 81 GLU A CA 1
ATOM 624 C C . GLU A 1 81 ? 20.899 -10.327 -7.454 1.00 95.69 81 GLU A C 1
ATOM 626 O O . GLU A 1 81 ? 19.857 -10.735 -7.961 1.00 95.69 81 GLU A O 1
ATOM 631 N N . ILE A 1 82 ? 21.864 -9.763 -8.184 1.00 95.44 82 ILE A N 1
ATOM 632 C CA . ILE A 1 82 ? 21.778 -9.681 -9.645 1.00 95.44 82 ILE A CA 1
ATOM 633 C C . ILE A 1 82 ? 22.128 -11.053 -10.219 1.00 95.44 82 ILE A C 1
ATOM 635 O O . ILE A 1 82 ? 23.238 -11.540 -10.008 1.00 95.44 82 ILE A O 1
ATOM 639 N N . VAL A 1 83 ? 21.204 -11.632 -10.981 1.00 94.69 83 VAL A N 1
ATOM 640 C CA . VAL A 1 83 ? 21.412 -12.905 -11.687 1.00 94.69 83 VAL A CA 1
ATOM 641 C C . VAL A 1 83 ? 21.968 -12.654 -13.087 1.00 94.69 83 VAL A C 1
ATOM 643 O O . VAL A 1 83 ? 22.906 -13.327 -13.506 1.00 94.69 83 VAL A O 1
ATOM 646 N N . ASP A 1 84 ? 21.433 -11.651 -13.787 1.00 93.62 84 ASP A N 1
ATOM 647 C CA . ASP A 1 84 ? 21.902 -11.207 -15.100 1.00 93.62 84 ASP A CA 1
ATOM 648 C C . ASP A 1 84 ? 22.074 -9.682 -15.105 1.00 93.62 84 ASP A C 1
ATOM 650 O O . ASP A 1 84 ? 21.180 -8.930 -14.706 1.00 93.62 84 ASP A O 1
ATOM 654 N N . GLN A 1 85 ? 23.236 -9.213 -15.566 1.00 92.50 85 GLN A N 1
ATOM 655 C CA . GLN A 1 85 ? 23.526 -7.783 -15.707 1.00 92.50 85 GLN A CA 1
ATOM 656 C C . GLN A 1 85 ? 22.763 -7.143 -16.877 1.00 92.50 85 GLN A C 1
ATOM 658 O O . GLN A 1 85 ? 22.680 -5.914 -16.934 1.00 92.50 85 GLN A O 1
ATOM 663 N N . GLY A 1 86 ? 22.218 -7.950 -17.793 1.00 88.31 86 GLY A N 1
ATOM 664 C CA . GLY A 1 86 ? 21.680 -7.471 -19.058 1.00 88.31 86 GLY A CA 1
ATOM 665 C C . GLY A 1 86 ? 22.783 -6.961 -19.994 1.00 88.31 86 GLY A C 1
ATOM 666 O O . GLY A 1 86 ? 23.935 -6.754 -19.609 1.00 88.31 86 GLY A O 1
ATOM 667 N N . THR A 1 87 ? 22.439 -6.761 -21.265 1.00 89.19 87 THR A N 1
ATOM 668 C CA . THR A 1 87 ? 23.336 -6.189 -22.281 1.00 89.19 87 THR A CA 1
ATOM 669 C C . THR A 1 87 ? 22.666 -5.009 -22.984 1.00 89.19 87 THR A C 1
ATOM 671 O O . THR A 1 87 ? 21.486 -5.060 -23.341 1.00 89.19 87 THR A O 1
ATOM 674 N N . GLY A 1 88 ? 23.416 -3.918 -23.177 1.00 87.25 88 GLY A N 1
ATOM 675 C CA . GLY A 1 88 ? 22.926 -2.704 -23.835 1.00 87.25 88 GLY A CA 1
ATOM 676 C C . GLY A 1 88 ? 21.794 -2.022 -23.060 1.00 87.25 88 GLY A C 1
ATOM 677 O O . GLY A 1 88 ? 21.986 -1.569 -21.936 1.00 87.25 88 GLY A O 1
ATOM 678 N N . THR A 1 89 ? 20.617 -1.931 -23.679 1.00 83.88 89 THR A N 1
ATOM 679 C CA . THR A 1 89 ? 19.407 -1.329 -23.089 1.00 83.88 89 THR A CA 1
ATOM 680 C C . THR A 1 89 ? 18.596 -2.304 -22.235 1.00 83.88 89 THR A C 1
ATOM 682 O O . THR A 1 89 ? 17.642 -1.885 -21.574 1.00 83.88 89 THR A O 1
ATOM 685 N N . ARG A 1 90 ? 18.949 -3.598 -22.224 1.00 86.75 90 ARG A N 1
ATOM 686 C CA . ARG A 1 90 ? 18.257 -4.595 -21.401 1.00 86.75 90 ARG A CA 1
ATOM 687 C C . ARG A 1 90 ? 18.567 -4.359 -19.924 1.00 86.75 90 ARG A C 1
ATOM 689 O O . ARG A 1 90 ? 19.719 -4.180 -19.541 1.00 86.75 90 ARG A O 1
ATOM 696 N N . GLY A 1 91 ? 17.516 -4.346 -19.105 1.00 92.38 91 GLY A N 1
ATOM 697 C CA . GLY A 1 91 ? 17.629 -4.210 -17.655 1.00 92.38 91 GLY A CA 1
ATOM 698 C C . GLY A 1 91 ? 18.282 -5.422 -16.987 1.00 92.38 91 GLY A C 1
ATOM 699 O O . GLY A 1 91 ? 18.516 -6.449 -17.619 1.00 92.38 91 GLY A O 1
ATOM 700 N N . LYS A 1 92 ? 18.532 -5.298 -15.683 1.00 95.56 92 LYS A N 1
ATOM 701 C CA . LYS A 1 92 ? 19.100 -6.362 -14.851 1.00 95.56 92 LYS A CA 1
ATOM 702 C C . LYS A 1 92 ? 18.001 -7.288 -14.347 1.00 95.56 92 LYS A C 1
ATOM 704 O O . LYS A 1 92 ? 16.889 -6.822 -14.090 1.00 95.56 92 LYS A O 1
ATOM 709 N N . THR A 1 93 ? 18.305 -8.567 -14.172 1.00 95.19 93 THR A N 1
ATOM 710 C CA . THR A 1 93 ? 17.408 -9.502 -13.478 1.00 95.19 93 THR A CA 1
ATOM 711 C C . THR A 1 93 ? 17.921 -9.759 -12.072 1.00 95.19 93 THR A C 1
ATOM 713 O O . THR A 1 93 ? 19.129 -9.803 -11.823 1.00 95.19 93 THR A O 1
ATOM 716 N N . TYR A 1 94 ? 16.985 -9.905 -11.144 1.00 95.56 94 TYR A N 1
ATOM 717 C CA . TYR A 1 94 ? 17.268 -10.033 -9.725 1.00 95.56 94 TYR A CA 1
ATOM 718 C C . TYR A 1 94 ? 16.656 -11.323 -9.179 1.00 95.56 94 TYR A C 1
ATOM 720 O O . TYR A 1 94 ? 15.596 -11.755 -9.630 1.00 95.56 94 TYR A O 1
ATOM 728 N N . THR A 1 95 ? 17.314 -11.923 -8.197 1.00 94.81 95 THR A N 1
ATOM 729 C CA . THR A 1 95 ? 16.758 -12.960 -7.321 1.00 94.81 95 THR A CA 1
ATOM 730 C C . THR A 1 95 ? 16.740 -12.446 -5.887 1.00 94.81 95 THR A C 1
ATOM 732 O O . THR A 1 95 ? 17.423 -11.472 -5.572 1.00 94.81 95 THR A O 1
ATOM 735 N N . PHE A 1 96 ? 15.958 -13.078 -5.018 1.00 94.88 96 PHE A N 1
ATOM 736 C CA . PHE A 1 96 ? 15.808 -12.661 -3.627 1.00 94.88 96 PHE A CA 1
ATOM 737 C C . PHE A 1 96 ? 16.158 -13.781 -2.663 1.00 94.88 96 PHE A C 1
ATOM 739 O O . PHE A 1 96 ? 15.961 -14.967 -2.942 1.00 94.88 96 PHE A O 1
ATOM 746 N N . ASN A 1 97 ? 16.598 -13.389 -1.472 1.00 91.62 97 ASN A N 1
ATOM 747 C CA . ASN A 1 97 ? 16.934 -14.320 -0.407 1.00 91.62 97 ASN A CA 1
ATOM 748 C C . ASN A 1 97 ? 15.682 -14.775 0.366 1.00 91.62 97 ASN A C 1
ATOM 750 O O . ASN A 1 97 ? 15.443 -14.401 1.515 1.00 91.62 97 ASN A O 1
ATOM 754 N N . PHE A 1 98 ? 14.850 -15.597 -0.278 1.00 89.38 98 PHE A N 1
ATOM 755 C CA . PHE A 1 98 ? 13.681 -16.207 0.369 1.00 89.38 98 PHE A CA 1
ATOM 756 C C . PHE A 1 98 ? 14.057 -17.250 1.427 1.00 89.38 98 PHE A C 1
ATOM 758 O O . PHE A 1 98 ? 13.232 -17.596 2.272 1.00 89.38 98 PHE A O 1
ATOM 765 N N . GLU A 1 99 ? 15.291 -17.754 1.407 1.00 89.00 99 GLU A N 1
ATOM 766 C CA . GLU A 1 99 ? 15.792 -18.637 2.458 1.00 89.00 99 GLU A CA 1
ATOM 767 C C . GLU A 1 99 ? 15.855 -17.890 3.790 1.00 89.00 99 GLU A C 1
ATOM 769 O O . GLU A 1 99 ? 15.214 -18.318 4.750 1.00 89.00 99 GLU A O 1
ATOM 774 N N . TRP A 1 100 ? 16.465 -16.702 3.808 1.00 88.44 100 TRP A N 1
ATOM 775 C CA . TRP A 1 100 ? 16.468 -15.817 4.973 1.00 88.44 100 TRP A CA 1
ATOM 776 C C . TRP A 1 100 ? 15.054 -15.555 5.515 1.00 88.44 100 TRP A C 1
ATOM 778 O O . TRP A 1 100 ? 14.814 -15.688 6.719 1.00 88.44 100 TRP A O 1
ATOM 788 N N . VAL A 1 101 ? 14.087 -15.273 4.633 1.00 87.06 101 VAL A N 1
ATOM 789 C CA . VAL A 1 101 ? 12.674 -15.068 5.008 1.00 87.06 101 VAL A CA 1
ATOM 790 C C . VAL A 1 101 ? 12.105 -16.287 5.731 1.00 87.06 101 VAL A C 1
ATOM 792 O O . VAL A 1 101 ? 11.510 -16.152 6.805 1.00 87.06 101 VAL A O 1
ATOM 795 N N . ARG A 1 102 ? 12.315 -17.486 5.179 1.00 86.75 102 ARG A N 1
ATOM 796 C CA . ARG A 1 102 ? 11.825 -18.745 5.762 1.00 86.75 102 ARG A CA 1
ATOM 797 C C . ARG A 1 102 ? 12.452 -19.015 7.117 1.00 86.75 102 ARG A C 1
ATOM 799 O O . ARG A 1 102 ? 11.756 -19.443 8.040 1.00 86.75 102 ARG A O 1
ATOM 806 N N . GLU A 1 103 ? 13.741 -18.743 7.266 1.00 87.94 103 GLU A N 1
ATOM 807 C CA . GLU A 1 103 ? 14.390 -18.940 8.549 1.00 87.94 103 GLU A CA 1
ATOM 808 C C . GLU A 1 103 ? 13.904 -17.935 9.612 1.00 87.94 103 GLU A C 1
ATOM 810 O O . GLU A 1 103 ? 13.758 -18.300 10.779 1.00 87.94 103 GLU A O 1
ATOM 815 N N . VAL A 1 104 ? 13.674 -16.667 9.243 1.00 84.56 104 VAL A N 1
ATOM 816 C CA . VAL A 1 104 ? 13.088 -15.651 10.139 1.00 84.56 104 VAL A CA 1
ATOM 817 C C . VAL A 1 104 ? 11.674 -16.066 10.552 1.00 84.56 104 VAL A C 1
ATOM 819 O O . VAL A 1 104 ? 11.335 -16.031 11.736 1.00 84.56 104 VAL A O 1
ATOM 822 N N . ALA A 1 105 ? 10.858 -16.532 9.603 1.00 84.81 105 ALA A N 1
ATOM 823 C CA . ALA A 1 105 ? 9.517 -17.042 9.876 1.00 84.81 105 ALA A CA 1
ATOM 824 C C . ALA A 1 105 ? 9.535 -18.249 10.835 1.00 84.81 105 ALA A C 1
ATOM 826 O O . ALA A 1 105 ? 8.712 -18.326 11.753 1.00 84.81 105 ALA A O 1
ATOM 827 N N . ALA A 1 106 ? 10.491 -19.169 10.665 1.00 88.06 106 ALA A N 1
ATOM 828 C CA . ALA A 1 106 ? 10.669 -20.320 11.548 1.00 88.06 106 ALA A CA 1
ATOM 829 C C . ALA A 1 106 ? 11.028 -19.905 12.986 1.00 88.06 106 ALA A C 1
ATOM 831 O O . ALA A 1 106 ? 10.468 -20.452 13.939 1.00 88.06 106 ALA A O 1
ATOM 832 N N . GLU A 1 107 ? 11.897 -18.906 13.153 1.00 86.75 107 GLU A N 1
ATOM 833 C CA . GLU A 1 107 ? 12.265 -18.368 14.469 1.00 86.75 107 GLU A CA 1
ATOM 834 C C . GLU A 1 107 ? 11.091 -17.644 15.147 1.00 86.75 107 GLU A C 1
ATOM 836 O O . GLU A 1 107 ? 10.825 -17.841 16.333 1.00 86.75 107 GLU A O 1
ATOM 841 N N . ILE A 1 108 ? 10.310 -16.867 14.390 1.00 82.94 108 ILE A N 1
ATOM 842 C CA . ILE A 1 108 ? 9.085 -16.240 14.910 1.00 82.94 108 ILE A CA 1
ATOM 843 C C . ILE A 1 108 ? 8.107 -17.310 15.400 1.00 82.94 108 ILE A C 1
ATOM 845 O O . ILE A 1 108 ? 7.517 -17.173 16.476 1.00 82.94 108 ILE A O 1
ATOM 849 N N . LYS A 1 109 ? 7.935 -18.388 14.629 1.00 86.75 109 LYS A N 1
ATOM 850 C CA . LYS A 1 109 ? 7.039 -19.489 14.989 1.00 86.75 109 LYS A CA 1
ATOM 851 C C . LYS A 1 109 ? 7.493 -20.190 16.274 1.00 86.75 109 LYS A C 1
ATOM 853 O O . LYS A 1 109 ? 6.657 -20.411 17.153 1.00 86.75 109 LYS A O 1
ATOM 858 N N . SER A 1 110 ? 8.788 -20.484 16.414 1.00 87.31 110 SER A N 1
ATOM 859 C CA . SER A 1 110 ? 9.330 -21.136 17.615 1.00 87.31 110 SER A CA 1
ATOM 860 C C . SER A 1 110 ? 9.224 -20.244 18.859 1.00 87.31 110 SER A C 1
ATOM 862 O O . SER A 1 110 ? 8.868 -20.728 19.936 1.00 87.31 110 SER A O 1
ATOM 864 N N . GLU A 1 111 ? 9.417 -18.930 18.719 1.00 85.69 111 GLU A N 1
ATOM 865 C CA . GLU A 1 111 ? 9.239 -17.968 19.813 1.00 85.69 111 GLU A CA 1
ATOM 866 C C . GLU A 1 111 ? 7.764 -17.831 20.235 1.00 85.69 111 GLU A C 1
ATOM 868 O O . GLU A 1 111 ? 7.443 -17.725 21.423 1.00 85.69 111 GLU A O 1
ATOM 873 N N . ILE A 1 112 ? 6.826 -17.850 19.284 1.00 83.88 112 ILE A N 1
ATOM 874 C CA . ILE A 1 112 ? 5.390 -17.842 19.604 1.00 83.88 112 ILE A CA 1
ATOM 875 C C . ILE A 1 112 ? 5.012 -19.113 20.374 1.00 83.88 112 ILE A C 1
ATOM 877 O O . ILE A 1 112 ? 4.292 -19.044 21.380 1.00 83.88 112 ILE A O 1
ATOM 881 N N . GLU A 1 113 ? 5.521 -20.267 19.945 1.00 89.69 113 GLU A N 1
ATOM 882 C CA . GLU A 1 113 ? 5.280 -21.544 20.609 1.00 89.69 113 GLU A CA 1
ATOM 883 C C . GLU A 1 113 ? 5.867 -21.566 22.030 1.00 89.69 113 GLU A C 1
ATOM 885 O O . GLU A 1 113 ? 5.145 -21.896 22.981 1.00 89.69 113 GLU A O 1
ATOM 890 N N . SER A 1 114 ? 7.112 -21.111 22.208 1.00 87.00 114 SER A N 1
ATOM 891 C CA . SER A 1 114 ? 7.785 -21.031 23.514 1.00 87.00 114 SER A CA 1
ATOM 892 C C . SER A 1 114 ? 6.988 -20.168 24.506 1.00 87.00 114 SER A C 1
ATOM 894 O O . SER A 1 114 ? 6.722 -20.580 25.646 1.00 87.00 114 SER A O 1
ATOM 896 N N . ARG A 1 115 ? 6.485 -19.013 24.048 1.00 83.56 115 ARG A N 1
ATOM 897 C CA . ARG A 1 115 ? 5.624 -18.117 24.834 1.00 83.56 115 ARG A CA 1
ATOM 898 C C . ARG A 1 115 ? 4.283 -18.752 25.168 1.00 83.56 115 ARG A C 1
ATOM 900 O O . ARG A 1 115 ? 3.788 -18.583 26.287 1.00 83.56 115 ARG A O 1
ATOM 907 N N . SER A 1 116 ? 3.695 -19.498 24.235 1.00 87.50 116 SER A N 1
ATOM 908 C CA . SER A 1 116 ? 2.432 -20.203 24.466 1.00 87.50 116 SER A CA 1
ATOM 909 C C . SER A 1 116 ? 2.575 -21.259 25.574 1.00 87.50 116 SER A C 1
ATOM 911 O O . SER A 1 116 ? 1.745 -21.316 26.489 1.00 87.50 116 SER A O 1
ATOM 913 N N . ILE A 1 117 ? 3.675 -22.021 25.565 1.00 89.94 117 ILE A N 1
ATOM 914 C CA . ILE A 1 117 ? 3.994 -23.037 26.575 1.00 89.94 117 ILE A CA 1
ATOM 915 C C . ILE A 1 117 ? 4.249 -22.370 27.930 1.00 89.94 117 ILE A C 1
ATOM 917 O O . ILE A 1 117 ? 3.693 -22.802 28.945 1.00 89.94 117 ILE A O 1
ATOM 921 N N . ALA A 1 118 ? 5.025 -21.282 27.963 1.00 87.12 118 ALA A N 1
ATOM 922 C CA . ALA A 1 118 ? 5.281 -20.522 29.185 1.00 87.12 118 ALA A CA 1
ATOM 923 C C . ALA A 1 118 ? 3.982 -19.972 29.805 1.00 87.12 118 ALA A C 1
ATOM 925 O O . ALA A 1 118 ? 3.783 -20.059 31.022 1.00 87.12 118 ALA A O 1
ATOM 926 N N . ARG A 1 119 ? 3.052 -19.477 28.975 1.00 86.25 119 ARG A N 1
ATOM 927 C CA . ARG A 1 119 ? 1.737 -18.991 29.423 1.00 86.25 119 ARG A CA 1
ATOM 928 C C . ARG A 1 119 ? 0.871 -20.119 29.990 1.00 86.25 119 ARG A C 1
ATOM 930 O O . ARG A 1 119 ? 0.253 -19.924 31.038 1.00 86.25 119 ARG A O 1
ATOM 937 N N . LYS A 1 120 ? 0.859 -21.300 29.357 1.00 90.25 120 LYS A N 1
ATOM 938 C CA . LYS A 1 120 ? 0.153 -22.492 29.871 1.00 90.25 120 LYS A CA 1
ATOM 939 C C . LYS A 1 120 ? 0.728 -22.954 31.219 1.00 90.25 120 LYS A C 1
ATOM 941 O O . LYS A 1 120 ? -0.037 -23.194 32.151 1.00 90.25 120 LYS A O 1
ATOM 946 N N . LYS A 1 121 ? 2.060 -22.994 31.366 1.00 89.06 121 LYS A N 1
ATOM 947 C CA . LYS A 1 121 ? 2.733 -23.356 32.631 1.00 89.06 121 LYS A CA 1
ATOM 948 C C . LYS A 1 121 ? 2.420 -22.378 33.769 1.00 89.06 121 LYS A C 1
ATOM 950 O O . LYS A 1 121 ? 2.194 -22.821 34.892 1.00 89.06 121 LYS A O 1
ATOM 955 N N . ARG A 1 122 ? 2.365 -21.068 33.491 1.00 83.56 122 ARG A N 1
ATOM 956 C CA . ARG A 1 122 ? 2.001 -20.046 34.493 1.00 83.56 122 ARG A CA 1
ATOM 957 C C . ARG A 1 122 ? 0.567 -20.205 34.995 1.00 83.56 122 ARG A C 1
ATOM 959 O O . ARG A 1 122 ? 0.359 -20.153 36.199 1.00 83.56 122 ARG A O 1
ATOM 966 N N . LYS A 1 123 ? -0.397 -20.472 34.105 1.00 79.56 123 LYS A N 1
ATOM 967 C CA . LYS A 1 123 ? -1.800 -20.701 34.501 1.00 79.56 123 LYS A CA 1
ATOM 968 C C . LYS A 1 123 ? -1.972 -21.916 35.420 1.00 79.56 123 LYS A C 1
ATOM 970 O O . LYS A 1 123 ? -2.792 -21.867 36.322 1.00 79.56 123 LYS A O 1
ATOM 975 N N . LYS A 1 124 ? -1.178 -22.976 35.230 1.00 79.19 124 LYS A N 1
ATOM 976 C CA . LYS A 1 124 ? -1.249 -24.200 36.050 1.00 79.19 124 LYS A CA 1
ATOM 977 C C . LYS A 1 124 ? -0.658 -24.037 37.463 1.00 79.19 124 LYS A C 1
ATOM 979 O O . LYS A 1 124 ? -0.950 -24.850 38.328 1.00 79.19 124 LYS A O 1
ATOM 984 N N . LYS A 1 125 ? 0.184 -23.022 37.697 1.00 74.81 125 LYS A N 1
ATOM 985 C CA . LYS A 1 125 ? 0.871 -22.791 38.983 1.00 74.81 125 LYS A CA 1
ATOM 986 C C . LYS A 1 125 ? 0.107 -21.898 39.967 1.00 74.81 125 LYS A C 1
ATOM 988 O O . LYS A 1 125 ? 0.585 -21.742 41.082 1.00 74.81 125 LYS A O 1
ATOM 993 N N . ILE A 1 126 ? -1.024 -21.311 39.579 1.00 63.06 126 ILE A N 1
ATOM 994 C CA . ILE A 1 126 ? -1.861 -20.522 40.491 1.00 63.06 126 ILE A CA 1
ATOM 995 C C . ILE A 1 126 ? -2.907 -21.485 41.074 1.00 63.06 126 ILE A C 1
ATOM 997 O O . ILE A 1 126 ? -3.816 -21.871 40.336 1.00 63.06 126 ILE A O 1
ATOM 1001 N N . PRO A 1 127 ? -2.762 -21.956 42.329 1.00 62.69 127 PRO A N 1
ATOM 1002 C CA . PRO A 1 127 ? -3.766 -22.806 42.956 1.00 62.69 127 PRO A CA 1
ATOM 1003 C C . PRO A 1 127 ? -5.086 -22.038 43.066 1.00 62.69 127 PRO A C 1
ATOM 1005 O O . PRO A 1 127 ? -5.113 -20.879 43.475 1.00 62.69 127 PRO A O 1
ATOM 1008 N N . ALA A 1 128 ? -6.185 -22.689 42.681 1.00 59.44 128 ALA A N 1
ATOM 1009 C CA . ALA A 1 128 ? -7.521 -22.093 42.652 1.00 59.44 128 ALA A CA 1
ATOM 1010 C C . ALA A 1 128 ? -8.031 -21.638 44.036 1.00 59.44 128 ALA A C 1
ATOM 1012 O O . ALA A 1 128 ? -9.011 -20.909 44.105 1.00 59.44 128 ALA A O 1
ATOM 1013 N N . SER A 1 129 ? -7.368 -22.039 45.125 1.00 58.56 129 SER A N 1
ATOM 1014 C CA . SER A 1 129 ? -7.782 -21.749 46.500 1.00 58.56 129 SER A CA 1
ATOM 1015 C C . SER A 1 129 ? -7.445 -20.339 47.002 1.00 58.56 129 SER A C 1
ATOM 1017 O O . SER A 1 129 ? -7.962 -19.960 48.042 1.00 58.56 129 SER A O 1
ATOM 1019 N N . ASP A 1 130 ? -6.623 -19.558 46.288 1.00 55.03 130 ASP A N 1
ATOM 1020 C CA . ASP A 1 130 ? -6.217 -18.196 46.703 1.00 55.03 130 ASP A CA 1
ATOM 1021 C C . ASP A 1 130 ? -6.857 -17.074 45.855 1.00 55.03 130 ASP A C 1
ATOM 1023 O O . ASP A 1 130 ? -6.438 -15.914 45.915 1.00 55.03 130 ASP A O 1
ATOM 1027 N N . ALA A 1 131 ? -7.858 -17.398 45.027 1.00 56.78 131 ALA A N 1
ATOM 1028 C CA . ALA A 1 131 ? -8.464 -16.442 44.096 1.00 56.78 131 ALA A CA 1
ATOM 1029 C C . ALA A 1 131 ? -9.399 -15.412 44.763 1.00 56.78 131 ALA A C 1
ATOM 1031 O O . ALA A 1 131 ? -9.583 -14.335 44.201 1.00 56.78 131 ALA A O 1
ATOM 1032 N N . ASP A 1 132 ? -9.925 -15.691 45.961 1.00 56.69 132 ASP A N 1
ATOM 1033 C CA . ASP A 1 132 ? -11.001 -14.880 46.556 1.00 56.69 132 ASP A CA 1
ATOM 1034 C C . ASP A 1 132 ? -10.539 -13.675 47.395 1.00 56.69 132 ASP A C 1
ATOM 1036 O O . ASP A 1 132 ? -11.365 -12.843 47.750 1.00 56.69 132 ASP A O 1
ATOM 1040 N N . ASN A 1 133 ? -9.239 -13.504 47.676 1.00 57.31 133 ASN A N 1
ATOM 1041 C CA . ASN A 1 133 ? -8.770 -12.441 48.589 1.00 57.31 133 ASN A CA 1
ATOM 1042 C C . ASN A 1 133 ? -7.706 -11.484 48.023 1.00 57.31 133 ASN A C 1
ATOM 1044 O O . ASN A 1 133 ? -7.107 -10.711 48.775 1.00 57.31 133 ASN A O 1
ATOM 1048 N N . ARG A 1 134 ? -7.450 -11.473 46.708 1.00 51.38 134 ARG A N 1
ATOM 1049 C CA . ARG A 1 134 ? -6.506 -10.505 46.120 1.00 51.38 134 ARG A CA 1
ATOM 1050 C C . ARG A 1 134 ? -7.214 -9.263 45.593 1.00 51.38 134 ARG A C 1
ATOM 1052 O O . ARG A 1 134 ? -7.739 -9.252 44.484 1.00 51.38 134 ARG A O 1
ATOM 1059 N N . VAL A 1 135 ? -7.130 -8.191 46.382 1.00 53.84 135 VAL A N 1
ATOM 1060 C CA . VAL A 1 135 ? -7.339 -6.808 45.930 1.00 53.84 135 VAL A CA 1
ATOM 1061 C C . VAL A 1 135 ? -6.474 -6.571 44.682 1.00 53.84 135 VAL A C 1
ATOM 1063 O O . VAL A 1 135 ? -5.280 -6.887 44.718 1.00 53.84 135 VAL A O 1
ATOM 1066 N N . PRO A 1 136 ? -7.030 -6.051 43.573 1.00 49.59 136 PRO A N 1
ATOM 1067 C CA . PRO A 1 136 ? -6.267 -5.801 42.360 1.00 49.59 136 PRO A CA 1
ATOM 1068 C C . PRO A 1 136 ? -5.293 -4.650 42.621 1.00 49.59 136 PRO A C 1
ATOM 1070 O O . PRO A 1 136 ? -5.652 -3.476 42.543 1.00 49.59 136 PRO A O 1
ATOM 1073 N N . SER A 1 137 ? -4.045 -4.971 42.954 1.00 48.28 137 SER A N 1
ATOM 1074 C CA . SER A 1 137 ? -2.973 -3.988 42.903 1.00 48.28 137 SER A CA 1
ATOM 1075 C C . SER A 1 137 ? -2.767 -3.601 41.437 1.00 48.28 137 SER A C 1
ATOM 1077 O O . SER A 1 137 ? -2.375 -4.417 40.604 1.00 48.28 137 SER A O 1
ATOM 1079 N N . ASN A 1 138 ? -3.058 -2.338 41.122 1.00 44.88 138 ASN A N 1
ATOM 1080 C CA . ASN A 1 138 ? -2.834 -1.685 39.828 1.00 44.88 138 ASN A CA 1
ATOM 1081 C C . ASN A 1 138 ? -1.331 -1.511 39.509 1.00 44.88 138 ASN A C 1
ATOM 1083 O O . ASN A 1 138 ? -0.901 -0.463 39.030 1.00 44.88 138 ASN A O 1
ATOM 1087 N N . GLU A 1 139 ? -0.502 -2.526 39.751 1.00 42.97 139 GLU A N 1
ATOM 1088 C CA . GLU A 1 139 ? 0.828 -2.570 39.155 1.00 42.97 139 GLU A CA 1
ATOM 1089 C C . GLU A 1 139 ? 0.667 -2.929 37.680 1.00 42.97 139 GLU A C 1
ATOM 1091 O O . GLU A 1 139 ? 0.587 -4.092 37.275 1.00 42.97 139 GLU A O 1
ATOM 1096 N N . ILE A 1 140 ? 0.584 -1.879 36.866 1.00 43.22 140 ILE A N 1
ATOM 1097 C CA . ILE A 1 140 ? 0.683 -1.929 35.412 1.00 43.22 140 ILE A CA 1
ATOM 1098 C C . ILE A 1 140 ? 2.084 -2.456 35.078 1.00 43.22 140 ILE A C 1
ATOM 1100 O O . ILE A 1 140 ? 3.020 -1.702 34.820 1.00 43.22 140 ILE A O 1
ATOM 1104 N N . LEU A 1 141 ? 2.254 -3.779 35.097 1.00 42.25 141 LEU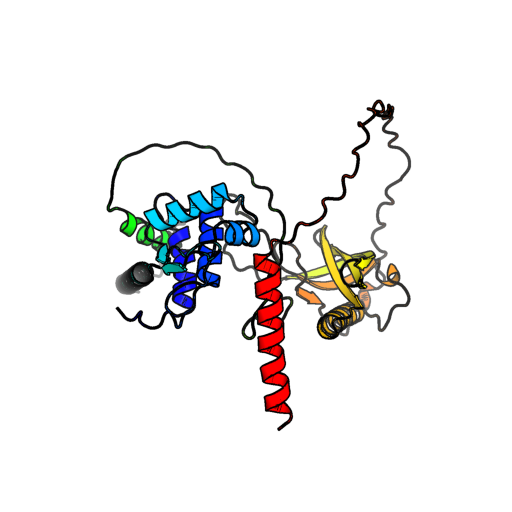 A N 1
ATOM 1105 C CA . LEU A 1 141 ? 3.427 -4.412 34.513 1.00 42.25 141 LEU A CA 1
ATOM 1106 C C . LEU A 1 141 ? 3.424 -4.065 33.018 1.00 42.25 141 LEU A C 1
ATOM 1108 O O . LEU A 1 141 ? 2.418 -4.317 32.344 1.00 42.25 141 LEU A O 1
ATOM 1112 N N . PRO A 1 142 ? 4.515 -3.495 32.474 1.00 39.94 142 PRO A N 1
ATOM 1113 C CA . PRO A 1 142 ? 4.571 -3.069 31.087 1.00 39.94 142 PRO A CA 1
ATOM 1114 C C . PRO A 1 142 ? 4.366 -4.292 30.201 1.00 39.94 142 PRO A C 1
ATOM 1116 O O . PRO A 1 142 ? 5.236 -5.151 30.042 1.00 39.94 142 PRO A O 1
ATOM 1119 N N . THR A 1 143 ? 3.173 -4.403 29.629 1.00 42.03 143 THR A N 1
ATOM 1120 C CA . THR A 1 143 ? 2.857 -5.480 28.710 1.00 42.03 143 THR A CA 1
ATOM 1121 C C . THR A 1 143 ? 3.686 -5.264 27.443 1.00 42.03 143 THR A C 1
ATOM 1123 O O . THR A 1 143 ? 3.304 -4.479 26.577 1.00 42.03 143 THR A O 1
ATOM 1126 N N . ARG A 1 144 ? 4.835 -5.946 27.323 1.00 44.84 144 ARG A N 1
ATOM 1127 C CA . ARG A 1 144 ? 5.598 -6.095 26.068 1.00 44.84 144 ARG A CA 1
ATOM 1128 C C . ARG A 1 144 ? 4.723 -6.844 25.048 1.00 44.84 144 ARG A C 1
ATOM 1130 O O . ARG A 1 144 ? 4.880 -8.045 24.850 1.00 44.84 144 ARG A O 1
ATOM 1137 N N . LYS A 1 145 ? 3.750 -6.163 24.437 1.00 45.81 145 LYS A N 1
ATOM 1138 C CA . LYS A 1 145 ? 2.790 -6.772 23.498 1.00 45.81 145 LYS A CA 1
ATOM 1139 C C . LYS A 1 145 ? 3.295 -6.854 22.052 1.00 45.81 145 LYS A C 1
ATOM 1141 O O . LYS A 1 145 ? 2.689 -7.571 21.271 1.00 45.81 145 LYS A O 1
ATOM 1146 N N . SER A 1 146 ? 4.403 -6.201 21.690 1.00 46.56 146 SER A N 1
ATOM 1147 C CA . SER A 1 146 ? 4.816 -6.056 20.277 1.00 46.56 146 SER A CA 1
ATOM 1148 C C . SER A 1 146 ? 6.287 -6.371 19.959 1.00 46.56 146 SER A C 1
ATOM 1150 O O . SER A 1 146 ? 6.707 -6.203 18.819 1.00 46.56 146 SER A O 1
ATOM 1152 N N . ALA A 1 147 ? 7.074 -6.877 20.915 1.00 50.69 147 ALA A N 1
ATOM 1153 C CA . ALA A 1 147 ? 8.525 -7.030 20.748 1.00 50.69 147 ALA A CA 1
ATOM 1154 C C . ALA A 1 147 ? 9.071 -8.227 19.917 1.00 50.69 147 ALA A C 1
ATOM 1156 O O . ALA A 1 147 ? 10.244 -8.158 19.569 1.00 50.69 147 ALA A O 1
ATOM 1157 N N . PRO A 1 148 ? 8.342 -9.319 19.573 1.00 58.25 148 PRO A N 1
ATOM 1158 C CA . PRO A 1 148 ? 9.020 -10.511 19.049 1.00 58.25 148 PRO A CA 1
ATOM 1159 C C . PRO A 1 148 ? 9.646 -10.284 17.672 1.00 58.25 148 PRO A C 1
ATOM 1161 O O . PRO A 1 148 ? 10.742 -10.757 17.424 1.00 58.25 148 PRO A O 1
ATOM 1164 N N . LEU A 1 149 ? 8.990 -9.529 16.788 1.00 56.03 149 LEU A N 1
ATOM 1165 C CA . LEU A 1 149 ? 9.455 -9.416 15.409 1.00 56.03 149 LEU A CA 1
ATOM 1166 C C . LEU A 1 149 ? 10.735 -8.582 15.290 1.00 56.03 149 LEU A C 1
ATOM 1168 O O . LEU A 1 149 ? 11.650 -8.972 14.584 1.00 56.03 149 LEU A O 1
ATOM 1172 N N . ARG A 1 150 ? 10.826 -7.456 16.004 1.00 58.50 150 ARG A N 1
ATOM 1173 C CA . ARG A 1 150 ? 12.013 -6.593 15.940 1.00 58.50 150 ARG A CA 1
ATOM 1174 C C . ARG A 1 150 ? 13.238 -7.289 16.533 1.00 58.50 150 ARG A C 1
ATOM 1176 O O . ARG A 1 150 ? 14.284 -7.272 15.909 1.00 58.50 150 ARG A O 1
ATOM 1183 N N . ASP A 1 151 ? 13.074 -7.939 17.687 1.00 63.34 151 ASP A N 1
ATOM 1184 C CA . ASP A 1 151 ? 14.170 -8.611 18.396 1.00 63.34 151 ASP A CA 1
ATOM 1185 C C . ASP A 1 151 ? 14.677 -9.865 17.664 1.00 63.34 151 ASP A C 1
ATOM 1187 O O . ASP A 1 151 ? 15.816 -10.266 17.880 1.00 63.34 151 ASP A O 1
ATOM 1191 N N . ILE A 1 152 ? 13.831 -10.509 16.852 1.00 59.66 152 ILE A N 1
ATOM 1192 C CA . ILE A 1 152 ? 14.185 -11.699 16.065 1.00 59.66 152 ILE A CA 1
ATOM 1193 C C . ILE A 1 152 ? 14.855 -11.297 14.753 1.00 59.66 152 ILE A C 1
ATOM 1195 O O . ILE A 1 152 ? 15.905 -11.828 14.406 1.00 59.66 152 ILE A O 1
ATOM 1199 N N . VAL A 1 153 ? 14.274 -10.339 14.027 1.00 59.03 153 VAL A N 1
ATOM 1200 C CA . VAL A 1 153 ? 14.755 -10.002 12.682 1.00 59.03 153 VAL A CA 1
ATOM 1201 C C . VAL A 1 153 ? 16.145 -9.352 12.733 1.00 59.03 153 VAL A C 1
ATOM 1203 O O . VAL A 1 153 ? 16.976 -9.659 11.884 1.00 59.03 153 VAL A O 1
ATOM 1206 N N . THR A 1 154 ? 16.445 -8.531 13.747 1.00 56.44 154 THR A N 1
ATOM 1207 C CA . THR A 1 154 ? 17.766 -7.882 13.876 1.00 56.44 154 THR A CA 1
ATOM 1208 C C . THR A 1 1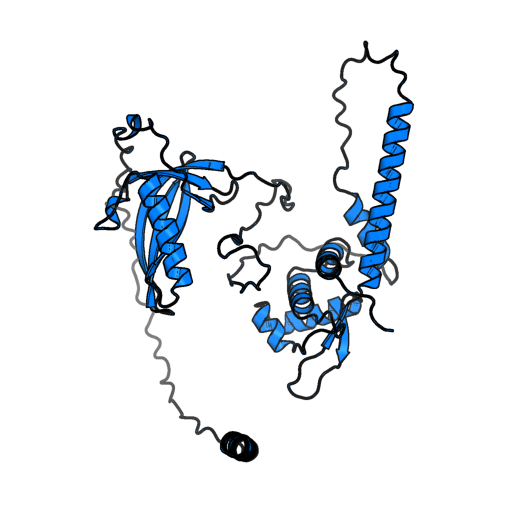54 ? 18.903 -8.856 14.203 1.00 56.44 154 THR A C 1
ATOM 1210 O O . THR A 1 154 ? 20.051 -8.598 13.856 1.00 56.44 154 THR A O 1
ATOM 1213 N N . ARG A 1 155 ? 18.626 -10.014 14.823 1.00 56.78 155 ARG A N 1
ATOM 1214 C CA . ARG A 1 155 ? 19.675 -10.966 15.249 1.00 56.78 155 ARG A CA 1
ATOM 1215 C C . ARG A 1 155 ? 20.438 -11.609 14.096 1.00 56.78 155 ARG A C 1
ATOM 1217 O O . ARG A 1 155 ? 21.575 -12.024 14.295 1.00 56.78 155 ARG A O 1
ATOM 1224 N N . LYS A 1 156 ? 19.833 -11.714 12.912 1.00 54.12 156 LYS A N 1
ATOM 1225 C CA . LYS A 1 156 ? 20.424 -12.444 11.781 1.00 54.12 156 LYS A CA 1
ATOM 1226 C C . LYS A 1 156 ? 21.364 -11.624 10.912 1.00 54.12 156 LYS A C 1
ATOM 1228 O O . LYS A 1 156 ? 22.208 -12.211 10.248 1.00 54.12 156 LYS A O 1
ATOM 1233 N N . PHE A 1 157 ? 21.280 -10.298 10.971 1.00 45.88 157 PHE A N 1
ATOM 1234 C CA . PHE A 1 157 ? 22.222 -9.417 10.275 1.00 45.88 157 PHE A CA 1
ATOM 1235 C C . PHE A 1 157 ? 23.530 -9.191 11.052 1.00 45.88 157 PHE A C 1
ATOM 1237 O O . PHE A 1 157 ? 24.459 -8.585 10.533 1.00 45.88 157 PHE A O 1
ATOM 1244 N N . ALA A 1 158 ? 23.654 -9.725 12.273 1.00 39.47 158 ALA A N 1
ATOM 1245 C CA . ALA A 1 158 ? 24.779 -9.453 13.171 1.00 39.47 158 ALA A CA 1
ATOM 1246 C C . ALA A 1 158 ? 26.123 -10.116 12.787 1.00 39.47 158 ALA A C 1
ATOM 1248 O O . ALA A 1 158 ? 27.097 -9.995 13.532 1.00 39.47 158 ALA A O 1
ATOM 1249 N N . TYR A 1 159 ? 26.229 -10.773 11.631 1.00 35.66 159 TYR A N 1
ATOM 1250 C CA . TYR A 1 159 ? 27.507 -11.251 11.105 1.00 35.66 159 TYR A CA 1
ATOM 1251 C C . TYR A 1 159 ? 27.902 -10.442 9.872 1.00 35.66 159 TYR A C 1
ATOM 1253 O O . TYR A 1 159 ? 27.632 -10.862 8.756 1.00 35.66 159 TYR A O 1
ATOM 1261 N N . LEU A 1 160 ? 28.536 -9.285 10.105 1.00 33.94 160 LEU A N 1
ATOM 1262 C CA . LEU A 1 160 ? 29.754 -8.785 9.439 1.00 33.94 160 LEU A CA 1
ATOM 1263 C C . LEU A 1 160 ? 29.937 -7.277 9.734 1.00 33.94 160 LEU A C 1
ATOM 1265 O O . LEU A 1 160 ? 29.433 -6.407 9.040 1.00 33.94 160 LEU A O 1
ATOM 1269 N N . THR A 1 161 ? 30.775 -7.011 10.744 1.00 31.61 161 THR A N 1
ATOM 1270 C CA . THR A 1 161 ? 31.560 -5.782 11.016 1.00 31.61 161 THR A CA 1
ATOM 1271 C C . THR A 1 161 ? 30.913 -4.557 11.701 1.00 31.61 161 THR A C 1
ATOM 1273 O O . THR A 1 161 ? 30.043 -3.890 11.167 1.00 31.61 161 THR A O 1
ATOM 1276 N N . GLY A 1 162 ? 31.498 -4.186 12.856 1.00 25.91 162 GLY A N 1
ATOM 1277 C CA . GLY A 1 162 ? 32.064 -2.839 13.064 1.00 25.91 162 GLY A CA 1
ATOM 1278 C C . GLY A 1 162 ? 31.202 -1.737 13.705 1.00 25.91 162 GLY A C 1
ATOM 1279 O O . GLY A 1 162 ? 30.529 -0.982 13.026 1.00 25.91 162 GLY A O 1
ATOM 1280 N N . VAL A 1 163 ? 31.339 -1.599 15.026 1.00 27.12 163 VAL A N 1
ATOM 1281 C CA . VAL A 1 163 ? 31.057 -0.463 15.941 1.00 27.12 163 VAL A CA 1
ATOM 1282 C C . VAL A 1 163 ? 30.816 0.961 15.350 1.00 27.12 163 VAL A C 1
ATOM 1284 O O . VAL A 1 163 ? 31.727 1.528 14.764 1.00 27.12 163 VAL A O 1
ATOM 1287 N N . ALA A 1 164 ? 29.660 1.554 15.738 1.00 27.36 164 ALA A N 1
ATOM 1288 C CA . ALA A 1 164 ? 29.293 2.973 16.044 1.00 27.36 164 ALA A CA 1
ATOM 1289 C C . ALA A 1 164 ? 29.481 4.084 14.964 1.00 27.36 164 ALA A C 1
ATOM 1291 O O . ALA A 1 164 ? 30.407 4.037 14.178 1.00 27.36 164 ALA A O 1
ATOM 1292 N N . THR A 1 165 ? 28.671 5.153 14.847 1.00 28.48 165 THR A N 1
ATOM 1293 C CA . THR A 1 165 ? 28.024 6.026 15.853 1.00 28.48 165 THR A CA 1
ATOM 1294 C C . THR A 1 165 ? 26.711 6.690 15.370 1.00 28.48 165 THR A C 1
ATOM 1296 O O . THR A 1 165 ? 26.314 6.646 14.211 1.00 28.48 165 THR A O 1
ATOM 1299 N N . ARG A 1 166 ? 26.040 7.297 16.356 1.00 33.78 166 ARG A N 1
ATOM 1300 C CA . ARG A 1 166 ? 24.775 8.043 16.408 1.00 33.78 166 ARG A CA 1
ATOM 1301 C C . ARG A 1 166 ? 24.873 9.430 15.742 1.00 33.78 166 ARG A C 1
ATOM 1303 O O . ARG A 1 166 ? 25.879 10.091 15.949 1.00 33.78 166 ARG A O 1
ATOM 1310 N N . GLU A 1 167 ? 23.788 9.852 15.075 1.00 30.84 167 GLU A N 1
ATOM 1311 C CA . GLU A 1 167 ? 23.215 11.220 14.950 1.00 30.84 167 GLU A CA 1
ATOM 1312 C C . GLU A 1 167 ? 22.740 11.574 13.525 1.00 30.84 167 GLU A C 1
ATOM 1314 O O . GLU A 1 167 ? 23.525 11.764 12.605 1.00 30.84 167 GLU A O 1
ATOM 1319 N N . SER A 1 168 ? 21.424 11.727 13.348 1.00 25.02 168 SER A N 1
ATOM 1320 C CA . SER A 1 168 ? 20.832 12.799 12.531 1.00 25.02 168 SER A CA 1
ATOM 1321 C C . SER A 1 168 ? 19.331 12.930 12.825 1.00 25.02 168 SER A C 1
ATOM 1323 O O . SER A 1 168 ? 18.636 11.955 13.108 1.00 25.02 168 SER A O 1
ATOM 1325 N N . ALA A 1 169 ? 18.889 14.186 12.872 1.00 23.98 169 ALA A N 1
ATOM 1326 C CA . ALA A 1 169 ? 17.585 14.690 13.305 1.00 23.98 169 ALA A CA 1
ATOM 1327 C C . ALA A 1 169 ? 16.413 14.285 12.375 1.00 23.98 169 ALA A C 1
ATOM 1329 O O . ALA A 1 169 ? 16.652 13.896 11.231 1.00 23.98 169 ALA A O 1
ATOM 1330 N N . PRO A 1 170 ? 15.142 14.390 12.823 1.00 26.88 170 PRO A N 1
ATOM 1331 C CA . PRO A 1 170 ? 13.992 14.024 11.998 1.00 26.88 170 PRO A CA 1
ATOM 1332 C C . PRO A 1 170 ? 13.803 15.008 10.833 1.00 26.88 170 PRO A C 1
ATOM 1334 O O . PRO A 1 170 ? 13.622 16.205 11.046 1.00 26.88 170 PRO A O 1
ATOM 1337 N N . GLN A 1 171 ? 13.820 14.492 9.602 1.00 25.12 171 GLN A N 1
ATOM 1338 C CA . GLN A 1 171 ? 13.394 15.212 8.399 1.00 25.12 171 GLN A CA 1
ATOM 1339 C C . GLN A 1 171 ? 11.920 14.914 8.100 1.00 25.12 171 GLN A C 1
ATOM 1341 O O . GLN A 1 171 ? 11.503 13.756 8.051 1.00 25.12 171 GLN A O 1
ATOM 1346 N N . THR A 1 172 ? 11.144 15.976 7.900 1.00 22.36 172 THR A N 1
ATOM 1347 C CA . THR A 1 172 ? 9.751 15.957 7.437 1.00 22.36 172 THR A CA 1
ATOM 1348 C C . THR A 1 172 ? 9.721 15.703 5.927 1.00 22.36 172 THR A C 1
ATOM 1350 O O . THR A 1 172 ? 10.458 16.356 5.191 1.00 22.36 172 THR A O 1
ATOM 1353 N N . TYR A 1 173 ? 8.870 14.787 5.453 1.00 25.19 173 TYR A N 1
ATOM 1354 C CA . TYR A 1 173 ? 8.691 14.500 4.024 1.00 25.19 173 TYR A CA 1
ATOM 1355 C C . TYR A 1 173 ? 7.302 14.929 3.542 1.00 25.19 173 TYR A C 1
ATOM 1357 O O . TYR A 1 173 ? 6.296 14.607 4.170 1.00 25.19 173 TYR A O 1
ATOM 1365 N N . VAL A 1 174 ? 7.281 15.618 2.399 1.00 22.14 174 VAL A N 1
ATOM 1366 C CA . VAL A 1 174 ? 6.117 15.836 1.526 1.00 22.14 174 VAL A CA 1
ATOM 1367 C C . VAL A 1 174 ? 6.091 14.695 0.502 1.00 22.14 174 VAL A C 1
ATOM 1369 O O . VAL A 1 174 ? 7.150 14.294 0.012 1.00 22.14 174 VAL A O 1
ATOM 1372 N N . VAL A 1 175 ? 4.912 14.152 0.192 1.00 28.86 175 VAL A N 1
ATOM 1373 C CA . VAL A 1 175 ? 4.729 13.045 -0.765 1.00 28.86 175 VAL A CA 1
ATOM 1374 C C . VAL A 1 175 ? 3.981 13.567 -1.999 1.00 28.86 175 VAL A C 1
ATOM 1376 O O . VAL A 1 175 ? 2.922 14.161 -1.808 1.00 28.86 175 VAL A O 1
ATOM 1379 N N . PRO A 1 176 ? 4.474 13.357 -3.235 1.00 29.58 176 PRO A N 1
ATOM 1380 C CA . PRO A 1 176 ? 3.662 13.464 -4.442 1.00 29.58 176 PRO A CA 1
ATOM 1381 C C . PRO A 1 176 ? 2.972 12.123 -4.752 1.00 29.58 176 PRO A C 1
ATOM 1383 O O . PRO A 1 176 ? 3.547 11.051 -4.560 1.00 29.58 176 PRO A O 1
ATOM 1386 N N . THR A 1 177 ? 1.724 12.228 -5.190 1.00 37.16 177 THR A N 1
ATOM 1387 C CA . THR A 1 177 ? 0.715 11.201 -5.502 1.00 37.16 177 THR A CA 1
ATOM 1388 C C . THR A 1 177 ? 1.022 10.360 -6.756 1.00 37.16 177 THR A C 1
ATOM 1390 O O . THR A 1 177 ? 1.695 10.835 -7.666 1.00 37.16 177 THR A O 1
ATOM 1393 N N . GLY A 1 178 ? 0.493 9.123 -6.813 1.00 29.45 178 GLY A N 1
ATOM 1394 C CA . GLY A 1 178 ? 0.480 8.254 -8.005 1.00 29.45 178 GLY A CA 1
ATOM 1395 C C . GLY A 1 178 ? -0.181 6.875 -7.773 1.00 29.45 178 GLY A C 1
ATOM 1396 O O . GLY A 1 178 ? 0.102 6.217 -6.772 1.00 29.45 178 GLY A O 1
ATOM 1397 N N . THR A 1 179 ? -1.082 6.493 -8.683 1.00 28.91 179 THR A N 1
ATOM 1398 C CA . THR A 1 179 ? -2.104 5.413 -8.676 1.00 28.91 179 THR A CA 1
ATOM 1399 C C . THR A 1 179 ? -1.578 4.037 -9.157 1.00 28.91 179 THR A C 1
ATOM 1401 O O . THR A 1 179 ? -0.592 3.994 -9.884 1.00 28.91 179 THR A O 1
ATOM 1404 N N . TYR A 1 180 ? -2.234 2.913 -8.797 1.00 28.75 180 TYR A N 1
ATOM 1405 C CA . TYR A 1 180 ? -1.876 1.531 -9.214 1.00 28.75 180 TYR A CA 1
ATOM 1406 C C . TYR A 1 180 ? -3.038 0.783 -9.904 1.00 28.75 180 TYR A C 1
ATOM 1408 O O . TYR A 1 180 ? -4.195 0.974 -9.536 1.00 28.75 180 TYR A O 1
ATOM 1416 N N . VAL A 1 181 ? -2.704 -0.127 -10.835 1.00 30.25 181 VAL A N 1
ATOM 1417 C CA . VAL A 1 181 ? -3.616 -1.015 -11.594 1.00 30.25 181 VAL A CA 1
ATOM 1418 C C . VAL A 1 181 ? -3.701 -2.401 -10.928 1.00 30.25 181 VAL A C 1
ATOM 1420 O O . VAL A 1 181 ? -2.673 -3.025 -10.664 1.00 30.25 181 VAL A O 1
ATOM 1423 N N . GLY A 1 182 ? -4.914 -2.892 -10.641 1.00 30.42 182 GLY A N 1
ATOM 1424 C CA . GLY A 1 182 ? -5.165 -4.181 -9.975 1.00 30.42 182 GLY A CA 1
ATOM 1425 C C . GLY A 1 182 ? -5.394 -5.353 -10.941 1.00 30.42 182 GLY A C 1
ATOM 1426 O O . GLY A 1 182 ? -6.099 -5.214 -11.934 1.00 30.42 182 GLY A O 1
ATOM 1427 N N . GLY A 1 183 ? -4.807 -6.520 -10.642 1.00 28.83 183 GLY A N 1
ATOM 1428 C CA . GLY A 1 183 ? -5.033 -7.783 -11.363 1.00 28.83 183 GLY A CA 1
ATOM 1429 C C . GLY A 1 183 ? -6.264 -8.569 -10.880 1.00 28.83 183 GLY A C 1
ATOM 1430 O O . GLY A 1 183 ? -6.857 -8.235 -9.862 1.00 28.83 183 GLY A O 1
ATOM 1431 N N . ALA A 1 184 ? -6.600 -9.654 -11.589 1.00 34.09 184 ALA A N 1
ATOM 1432 C CA . ALA A 1 184 ? -7.865 -10.409 -11.514 1.00 34.09 184 ALA A CA 1
ATOM 1433 C C . ALA A 1 184 ? -8.283 -10.992 -10.140 1.00 34.09 184 ALA A C 1
ATOM 1435 O O . ALA A 1 184 ? -9.433 -11.392 -9.987 1.00 34.09 184 ALA A O 1
ATOM 1436 N N . ASP A 1 185 ? -7.384 -11.011 -9.151 1.00 36.53 185 ASP A N 1
ATOM 1437 C CA . ASP A 1 185 ? -7.662 -11.462 -7.775 1.00 36.53 185 ASP A CA 1
ATOM 1438 C C . ASP A 1 185 ? -7.659 -10.307 -6.746 1.00 36.53 185 ASP A C 1
ATOM 1440 O O . ASP A 1 185 ? -7.710 -10.538 -5.533 1.00 36.53 185 ASP A O 1
ATOM 1444 N N . ALA A 1 186 ? -7.554 -9.052 -7.197 1.00 37.94 186 ALA A N 1
ATOM 1445 C CA . ALA A 1 186 ? -7.680 -7.879 -6.340 1.00 37.94 186 ALA A CA 1
ATOM 1446 C C . ALA A 1 186 ? -9.153 -7.665 -5.933 1.00 37.94 186 ALA A C 1
ATOM 1448 O O . ALA A 1 186 ? -10.059 -7.980 -6.708 1.00 37.94 186 ALA A O 1
ATOM 1449 N N . PRO A 1 187 ? -9.429 -7.133 -4.724 1.00 34.25 187 PRO A N 1
ATOM 1450 C CA . PRO A 1 187 ? -10.776 -6.679 -4.392 1.00 34.25 187 PRO A CA 1
ATOM 1451 C C . PRO A 1 187 ? -11.256 -5.671 -5.455 1.00 34.25 187 PRO A C 1
ATOM 1453 O O . PRO A 1 187 ? -10.418 -4.950 -6.003 1.00 34.25 187 PRO A O 1
ATOM 1456 N N . PRO A 1 188 ? -12.568 -5.618 -5.756 1.00 35.84 188 PRO A N 1
ATOM 1457 C CA . PRO A 1 188 ? -13.109 -4.743 -6.795 1.00 35.84 188 PRO A CA 1
ATOM 1458 C C . PRO A 1 188 ? -12.658 -3.288 -6.601 1.00 35.84 188 PRO A C 1
ATOM 1460 O O . PRO A 1 188 ? -12.406 -2.852 -5.469 1.00 35.84 188 PRO A O 1
ATOM 1463 N N . PHE A 1 189 ? -12.529 -2.566 -7.719 1.00 32.75 189 PHE A N 1
ATOM 1464 C CA . PHE A 1 189 ? -12.132 -1.157 -7.767 1.00 32.75 189 PHE A CA 1
ATOM 1465 C C . PHE A 1 189 ? -12.909 -0.348 -6.705 1.00 32.75 189 PHE A C 1
ATOM 1467 O O . PHE A 1 189 ? -14.115 -0.518 -6.544 1.00 32.75 189 PHE A O 1
ATOM 1474 N N . GLY A 1 190 ? -12.193 0.456 -5.905 1.00 35.91 190 GLY A N 1
ATOM 1475 C CA . GLY A 1 190 ? -12.769 1.262 -4.811 1.00 35.91 190 GLY A CA 1
ATOM 1476 C C . GLY A 1 190 ? -12.342 0.905 -3.375 1.00 35.91 190 GLY A C 1
ATOM 1477 O O . GLY A 1 190 ? -12.678 1.634 -2.449 1.00 35.91 190 GLY A O 1
ATOM 1478 N N . TYR A 1 191 ? -11.564 -0.164 -3.146 1.00 36.28 191 TYR A N 1
ATOM 1479 C CA . TYR A 1 191 ? -11.176 -0.587 -1.780 1.00 36.28 191 TYR A CA 1
ATOM 1480 C C . TYR A 1 191 ? -9.804 -0.112 -1.271 1.00 36.28 191 TYR A C 1
ATOM 1482 O O . TYR A 1 191 ? -9.473 -0.339 -0.104 1.00 36.28 191 TYR A O 1
ATOM 1490 N N . ALA A 1 192 ? -8.991 0.547 -2.097 1.00 34.22 192 ALA A N 1
ATOM 1491 C CA . ALA A 1 192 ? -7.678 1.041 -1.689 1.00 34.22 192 ALA A CA 1
ATOM 1492 C C . ALA A 1 192 ? -7.652 2.573 -1.648 1.00 34.22 192 ALA A C 1
ATOM 1494 O O . ALA A 1 192 ? -7.155 3.221 -2.562 1.00 34.22 192 ALA A O 1
ATOM 1495 N N . THR A 1 193 ? -8.136 3.170 -0.556 1.00 36.56 193 THR A N 1
ATOM 1496 C CA . THR A 1 193 ? -7.829 4.578 -0.279 1.00 36.56 193 THR A CA 1
ATOM 1497 C C . THR A 1 193 ? -6.368 4.683 0.160 1.00 36.56 193 THR A C 1
ATOM 1499 O O . THR A 1 193 ? -5.977 4.116 1.189 1.00 36.56 193 THR A O 1
ATOM 1502 N N . SER A 1 194 ? -5.554 5.427 -0.588 1.00 37.59 194 SER A N 1
ATOM 1503 C CA . SER A 1 194 ? -4.241 5.896 -0.148 1.00 37.59 194 SER A CA 1
ATOM 1504 C C . SER A 1 194 ? -4.410 6.837 1.051 1.00 37.59 194 SER A C 1
ATOM 1506 O O . SER A 1 194 ? -4.548 8.046 0.905 1.00 37.59 194 SER A O 1
ATOM 1508 N N . GLY A 1 195 ? -4.441 6.280 2.260 1.00 34.03 195 GLY A N 1
ATOM 1509 C CA . GLY A 1 195 ? -4.466 7.049 3.500 1.00 34.03 195 GLY A CA 1
ATOM 1510 C C . GLY A 1 195 ? -3.074 7.143 4.116 1.00 34.03 195 GLY A C 1
ATOM 1511 O O . GLY A 1 195 ? -2.451 6.118 4.408 1.00 34.03 195 GLY A O 1
ATOM 1512 N N . ILE A 1 196 ? -2.599 8.362 4.387 1.00 40.81 196 ILE A N 1
ATOM 1513 C CA . ILE A 1 196 ? -1.514 8.587 5.351 1.00 40.81 196 ILE A CA 1
ATOM 1514 C C . ILE A 1 196 ? -1.995 7.998 6.679 1.00 40.81 196 ILE A C 1
ATOM 1516 O O . ILE A 1 196 ? -2.949 8.497 7.276 1.00 40.81 196 ILE A O 1
ATOM 1520 N N . ARG A 1 197 ? -1.373 6.909 7.147 1.00 46.97 197 ARG A N 1
ATOM 1521 C CA . ARG A 1 197 ? -1.712 6.371 8.468 1.00 46.97 197 ARG A CA 1
ATOM 1522 C C . ARG A 1 197 ? -1.340 7.416 9.517 1.00 46.97 197 ARG A C 1
ATOM 1524 O O . ARG A 1 197 ? -0.173 7.818 9.550 1.00 46.97 197 ARG A O 1
ATOM 1531 N N . PRO A 1 198 ? -2.270 7.835 10.388 1.00 49.28 198 PRO A N 1
ATOM 1532 C CA . PRO A 1 198 ? -1.926 8.761 11.448 1.00 49.28 198 PRO A CA 1
ATOM 1533 C C . PRO A 1 198 ? -0.846 8.134 12.332 1.00 49.28 198 PRO A C 1
ATOM 1535 O O . PRO A 1 198 ? -0.907 6.958 12.707 1.00 49.28 198 PRO A O 1
ATOM 1538 N N . LEU A 1 199 ? 0.184 8.919 12.637 1.00 50.41 199 LEU A N 1
ATOM 1539 C CA . LEU A 1 199 ? 1.143 8.550 13.665 1.00 50.41 199 LEU A CA 1
ATOM 1540 C C . LEU A 1 199 ? 0.459 8.708 15.023 1.00 50.41 199 LEU A C 1
ATOM 1542 O O . LEU A 1 199 ? -0.267 9.673 15.271 1.00 50.41 199 LEU A O 1
ATOM 1546 N N . LYS A 1 200 ? 0.714 7.772 15.933 1.00 58.81 200 LYS A N 1
ATOM 1547 C CA . LYS A 1 200 ? 0.353 7.953 17.342 1.00 58.81 200 LYS A CA 1
ATOM 1548 C C . LYS A 1 200 ? 1.097 9.166 17.909 1.00 58.81 200 LYS A C 1
ATOM 1550 O O . LYS A 1 200 ? 2.128 9.575 17.376 1.00 58.81 200 LYS A O 1
ATOM 1555 N N . LYS A 1 201 ? 0.640 9.693 19.055 1.00 63.34 201 LYS A N 1
ATOM 1556 C CA . LYS A 1 201 ? 1.339 10.779 19.780 1.00 63.34 201 LYS A CA 1
ATOM 1557 C C . LYS A 1 201 ? 2.820 10.472 20.073 1.00 63.34 201 LYS A C 1
ATOM 1559 O O . LYS A 1 201 ? 3.582 11.392 20.328 1.00 63.34 201 LYS A O 1
ATOM 1564 N N . ASP A 1 202 ? 3.228 9.201 20.040 1.00 69.88 202 ASP A N 1
ATOM 1565 C CA . ASP A 1 202 ? 4.615 8.757 20.219 1.00 69.88 202 ASP A CA 1
ATOM 1566 C C . ASP A 1 202 ? 5.415 8.620 18.904 1.00 69.88 202 ASP A C 1
ATOM 1568 O O . ASP A 1 202 ? 6.507 8.052 18.915 1.00 69.88 202 ASP A O 1
ATOM 1572 N N . GLY A 1 203 ? 4.884 9.105 17.775 1.00 62.72 203 GLY A N 1
ATOM 1573 C CA . GLY A 1 203 ? 5.548 9.099 16.468 1.00 62.72 203 GLY A CA 1
ATOM 1574 C C . GLY A 1 203 ? 5.621 7.725 15.797 1.00 62.72 203 GLY A C 1
ATOM 1575 O O . GLY A 1 203 ? 6.295 7.581 14.779 1.00 62.72 203 GLY A O 1
ATOM 1576 N N . LYS A 1 204 ? 4.957 6.699 16.348 1.00 63.41 204 LYS A N 1
ATOM 1577 C CA . LYS A 1 204 ? 4.923 5.357 15.752 1.00 63.41 204 LYS A CA 1
ATOM 1578 C C . LYS A 1 204 ? 3.730 5.190 14.808 1.00 63.41 204 LYS A C 1
ATOM 1580 O O . LYS A 1 204 ? 2.661 5.736 15.089 1.00 63.41 204 LYS A O 1
ATOM 1585 N N . PRO A 1 205 ? 3.875 4.384 13.740 1.00 52.91 205 PRO A N 1
ATOM 1586 C CA . PRO A 1 205 ? 2.760 4.040 12.868 1.00 52.91 205 PRO A CA 1
ATOM 1587 C C . PRO A 1 205 ? 1.634 3.370 13.657 1.00 52.91 205 PRO A C 1
ATOM 1589 O O . PRO A 1 205 ? 1.864 2.443 14.446 1.00 52.91 205 PRO A O 1
ATOM 1592 N N . ASP A 1 206 ? 0.411 3.853 13.448 1.00 62.06 206 ASP A N 1
ATOM 1593 C CA . ASP A 1 206 ? -0.770 3.250 14.037 1.00 62.06 206 ASP A CA 1
ATOM 1594 C C . ASP A 1 206 ? -1.229 2.030 13.223 1.00 62.06 206 ASP A C 1
ATOM 1596 O O . ASP A 1 206 ? -1.621 2.117 12.058 1.00 62.06 206 ASP A O 1
ATOM 1600 N N . PHE A 1 207 ? -1.136 0.855 13.847 1.00 58.56 207 PHE A N 1
ATOM 1601 C CA . PHE A 1 207 ? -1.593 -0.421 13.285 1.00 58.56 207 PHE A CA 1
ATOM 1602 C C . PHE A 1 207 ? -2.939 -0.867 13.854 1.00 58.56 207 PHE A C 1
ATOM 1604 O O . PHE A 1 207 ? -3.347 -2.009 13.642 1.00 58.56 207 PHE A O 1
ATOM 1611 N N . THR A 1 208 ? -3.604 -0.014 14.629 1.00 59.25 208 THR A N 1
ATOM 1612 C CA . THR A 1 208 ? -4.938 -0.326 15.133 1.00 59.25 208 THR A CA 1
ATOM 1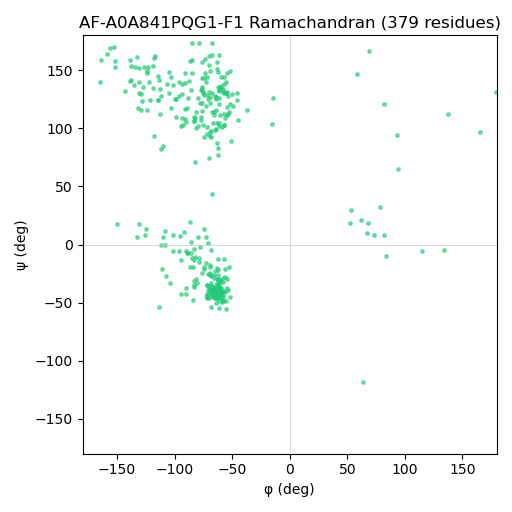613 C C . THR A 1 208 ? -5.877 -0.403 13.927 1.00 59.25 208 THR A C 1
ATOM 1615 O O . THR A 1 208 ? -5.859 0.469 13.064 1.00 59.25 208 THR A O 1
ATOM 1618 N N . VAL A 1 209 ? -6.628 -1.498 13.808 1.00 57.75 209 VAL A N 1
ATOM 1619 C CA . VAL A 1 209 ? -7.693 -1.601 12.807 1.00 57.75 209 VAL A CA 1
ATOM 1620 C C . VAL A 1 209 ? -8.846 -0.786 13.356 1.00 57.75 209 VAL A C 1
ATOM 1622 O O . VAL A 1 209 ? -9.435 -1.164 14.369 1.00 57.75 209 VAL A O 1
ATOM 1625 N N . TYR A 1 210 ? -9.113 0.354 12.735 1.00 67.69 210 TYR A N 1
ATOM 1626 C CA . TYR A 1 210 ? -10.242 1.175 13.125 1.00 67.69 210 TYR A CA 1
ATOM 1627 C C . TYR A 1 210 ? -11.465 0.710 12.348 1.00 67.69 210 TYR A C 1
ATOM 1629 O O . TYR A 1 210 ? -11.388 0.605 11.122 1.00 67.69 210 TYR A O 1
ATOM 1637 N N . PRO A 1 211 ? -12.567 0.380 13.038 1.00 79.19 211 PRO A N 1
ATOM 1638 C CA . PRO A 1 211 ? -13.799 0.049 12.352 1.00 79.19 211 PRO A CA 1
ATOM 1639 C C . PRO A 1 211 ? -14.266 1.265 11.550 1.00 79.19 211 PRO A C 1
ATOM 1641 O O . PRO A 1 211 ? -14.048 2.410 11.955 1.00 79.19 211 PRO A O 1
ATOM 1644 N N . ASN A 1 212 ? -14.918 1.008 10.420 1.00 87.69 212 ASN A N 1
ATOM 1645 C CA . ASN A 1 212 ? -15.662 2.053 9.733 1.00 87.69 212 ASN A CA 1
ATOM 1646 C C . ASN A 1 212 ? -16.740 2.592 10.682 1.00 87.69 212 ASN A C 1
ATOM 1648 O O . ASN A 1 212 ? -17.302 1.838 11.481 1.00 87.69 212 ASN A O 1
ATOM 1652 N N . VAL A 1 213 ? -16.998 3.891 10.608 1.00 90.69 213 VAL A N 1
ATOM 1653 C CA . VAL A 1 213 ? -17.954 4.572 11.479 1.00 90.69 213 VAL A CA 1
ATOM 1654 C C . VAL A 1 213 ? -19.074 5.172 10.660 1.00 90.69 213 VAL A C 1
ATOM 1656 O O . VAL A 1 213 ? -18.840 5.799 9.630 1.00 90.69 213 VAL A O 1
ATOM 1659 N N . GLU A 1 214 ? -20.297 4.968 11.130 1.00 94.06 214 GLU A N 1
ATOM 1660 C CA . GLU A 1 214 ? -21.467 5.633 10.575 1.00 94.06 214 GLU A CA 1
ATOM 1661 C C . GLU A 1 214 ? -21.484 7.083 11.052 1.00 94.06 214 GLU A C 1
ATOM 1663 O O . GLU A 1 214 ? -21.287 7.359 12.241 1.00 94.06 214 GLU A O 1
ATOM 1668 N N . ARG A 1 215 ? -21.679 8.010 10.117 1.00 93.50 215 ARG A N 1
ATOM 1669 C CA . ARG A 1 215 ? -21.704 9.445 10.385 1.00 93.50 215 ARG A CA 1
ATOM 1670 C C . ARG A 1 215 ? -22.811 10.110 9.597 1.00 93.50 215 ARG A C 1
ATOM 1672 O O . ARG A 1 215 ? -23.032 9.804 8.428 1.00 93.50 215 ARG A O 1
ATOM 1679 N N . TRP A 1 216 ? -23.462 11.065 10.247 1.00 94.88 216 TRP A N 1
ATOM 1680 C CA . TRP A 1 216 ? -24.250 12.052 9.535 1.00 94.88 216 TRP A CA 1
ATOM 1681 C C . TRP A 1 216 ? -23.315 13.064 8.899 1.00 94.88 216 TRP A C 1
ATOM 1683 O O . TRP A 1 216 ? -22.376 13.543 9.544 1.00 94.88 216 TRP A O 1
ATOM 1693 N N . VAL A 1 217 ? -23.594 13.395 7.649 1.00 95.62 217 VAL A N 1
ATOM 1694 C CA . VAL A 1 217 ? -22.891 14.445 6.924 1.00 95.62 217 VAL A CA 1
ATOM 1695 C C . VAL A 1 217 ? -23.889 15.442 6.366 1.00 95.62 217 VAL A C 1
ATOM 1697 O O . VAL A 1 217 ? -25.031 15.079 6.087 1.00 95.62 217 VAL A O 1
ATOM 1700 N N . THR A 1 218 ? -23.440 16.677 6.196 1.00 96.88 218 THR A N 1
ATOM 1701 C CA . THR A 1 218 ? -24.137 17.724 5.452 1.00 96.88 218 THR A CA 1
ATOM 1702 C C . THR A 1 218 ? -23.302 18.055 4.226 1.00 96.88 218 THR A C 1
ATOM 1704 O O . THR A 1 218 ? -22.123 18.387 4.364 1.00 96.88 218 THR A O 1
ATOM 1707 N N . ILE A 1 219 ? -23.896 17.966 3.040 1.00 96.69 219 ILE A N 1
ATOM 1708 C CA . ILE A 1 219 ? -23.235 18.337 1.785 1.00 96.69 219 ILE A CA 1
ATOM 1709 C C . ILE A 1 219 ? -23.086 19.862 1.762 1.00 96.69 219 ILE A C 1
ATOM 1711 O O . ILE A 1 219 ? -24.059 20.588 1.957 1.00 96.69 219 ILE A O 1
ATOM 1715 N N . THR A 1 220 ? -21.869 20.358 1.576 1.00 96.81 220 THR A N 1
ATOM 1716 C CA . THR A 1 220 ? -21.542 21.791 1.639 1.00 96.81 220 THR A CA 1
ATOM 1717 C C . THR A 1 220 ? -21.337 22.425 0.271 1.00 96.81 220 THR A C 1
ATOM 1719 O O . THR A 1 220 ? -21.672 23.595 0.107 1.00 96.81 220 THR A O 1
ATOM 1722 N N . SER A 1 221 ? -20.809 21.680 -0.700 1.00 96.44 221 SER A N 1
ATOM 1723 C CA . SER A 1 221 ? -20.773 22.085 -2.109 1.00 96.44 221 SER A CA 1
ATOM 1724 C C . SER A 1 221 ? -20.784 20.855 -3.006 1.00 96.44 221 SER A C 1
ATOM 1726 O O . SER A 1 221 ? -20.437 19.754 -2.568 1.00 96.44 221 SER A O 1
ATOM 1728 N N . VAL A 1 222 ? -21.201 21.058 -4.250 1.00 97.00 222 VAL A N 1
ATOM 1729 C CA . VAL A 1 222 ? -21.079 20.071 -5.316 1.00 97.00 222 VAL A CA 1
ATOM 1730 C C . VAL A 1 222 ? -20.498 20.791 -6.513 1.00 97.00 222 VAL A C 1
ATOM 1732 O O . VAL A 1 222 ? -21.102 21.739 -7.011 1.00 97.00 222 VAL A O 1
ATOM 1735 N N . ASP A 1 223 ? -19.320 20.359 -6.930 1.00 95.75 223 ASP A N 1
ATOM 1736 C CA . ASP A 1 223 ? -18.546 21.016 -7.969 1.00 95.75 223 ASP A CA 1
ATOM 1737 C C . ASP A 1 223 ? -18.494 20.082 -9.192 1.00 95.75 223 ASP A C 1
ATOM 1739 O O . ASP A 1 223 ? -17.946 18.979 -9.094 1.00 95.75 223 ASP A O 1
ATOM 1743 N N . PRO A 1 224 ? -19.133 20.447 -10.319 1.00 95.56 224 PRO A N 1
ATOM 1744 C CA . PRO A 1 224 ? -19.020 19.689 -11.555 1.00 95.56 224 PRO A CA 1
ATOM 1745 C C . PRO A 1 224 ? -17.674 19.965 -12.224 1.00 95.56 224 PRO A C 1
ATOM 1747 O O . PRO A 1 224 ? -17.262 21.118 -12.368 1.00 95.56 224 PRO A O 1
ATOM 1750 N N . GLU A 1 225 ? -17.010 18.903 -12.663 1.00 94.25 225 GLU A N 1
ATOM 1751 C CA . GLU A 1 225 ? -15.699 18.959 -13.300 1.00 94.25 225 GLU A CA 1
ATOM 1752 C C . GLU A 1 225 ? -15.709 18.148 -14.606 1.00 94.25 225 GLU A C 1
ATOM 1754 O O . GLU A 1 225 ? -16.292 17.065 -14.689 1.00 94.25 225 GLU A O 1
ATOM 1759 N N . ASP A 1 226 ? -15.056 18.693 -15.634 1.00 94.31 226 ASP A N 1
ATOM 1760 C CA . ASP A 1 226 ? -14.755 17.989 -16.880 1.00 94.31 226 ASP A CA 1
ATOM 1761 C C . ASP A 1 226 ? -13.268 17.594 -16.839 1.00 94.31 226 ASP A C 1
ATOM 1763 O O . ASP A 1 226 ? -12.388 18.456 -16.763 1.00 94.31 226 ASP A O 1
ATOM 1767 N N . LEU A 1 227 ? -12.972 16.294 -16.867 1.00 89.62 227 LEU A N 1
ATOM 1768 C CA . LEU A 1 227 ? -11.607 15.776 -16.890 1.00 89.62 227 LEU A CA 1
ATOM 1769 C C . LEU A 1 227 ? -11.069 15.802 -18.323 1.00 89.62 227 LEU A C 1
ATOM 1771 O O . LEU A 1 227 ? -11.488 15.013 -19.170 1.00 89.62 227 LEU A O 1
ATOM 1775 N N . GLU A 1 228 ? -10.120 16.704 -18.585 1.00 85.69 228 GLU A N 1
ATOM 1776 C CA . GLU A 1 228 ? -9.544 16.917 -19.923 1.00 85.69 228 GLU A CA 1
ATOM 1777 C C . GLU A 1 228 ? -8.839 15.677 -20.490 1.00 85.69 228 GLU A C 1
ATOM 1779 O O . GLU A 1 228 ? -8.818 15.493 -21.707 1.00 85.69 228 GLU A O 1
ATOM 1784 N N . ASP A 1 229 ? -8.269 14.834 -19.626 1.00 80.38 229 ASP A N 1
ATOM 1785 C CA . ASP A 1 229 ? -7.449 13.698 -20.054 1.00 80.38 229 ASP A CA 1
ATOM 1786 C C . ASP A 1 229 ? -8.289 12.567 -20.680 1.00 80.38 229 ASP A C 1
ATOM 1788 O O . ASP A 1 229 ? -7.855 11.972 -21.667 1.00 80.38 229 ASP A O 1
ATOM 1792 N N . ASP A 1 230 ? -9.511 12.339 -20.180 1.00 84.50 230 ASP A N 1
ATOM 1793 C CA . ASP A 1 230 ? -10.358 11.192 -20.557 1.00 84.50 230 ASP A CA 1
ATOM 1794 C C . ASP A 1 230 ? -11.769 11.595 -21.041 1.00 84.50 230 ASP A C 1
ATOM 1796 O O . ASP A 1 230 ? -12.638 10.744 -21.216 1.00 84.50 230 ASP A O 1
ATOM 1800 N N . ASN A 1 231 ? -12.037 12.894 -21.240 1.00 88.69 231 ASN A N 1
ATOM 1801 C CA . ASN A 1 231 ? -13.375 13.455 -21.521 1.00 88.69 231 ASN A CA 1
ATOM 1802 C C . ASN A 1 231 ? -14.465 13.039 -20.509 1.00 88.69 231 ASN A C 1
ATOM 1804 O O . ASN A 1 231 ? -15.664 13.139 -20.794 1.00 88.69 231 ASN A O 1
ATOM 1808 N N . ALA A 1 232 ? -14.065 12.572 -19.327 1.00 92.94 232 ALA A N 1
ATOM 1809 C CA . ALA A 1 232 ? -14.982 12.138 -18.292 1.00 92.94 232 ALA A CA 1
ATOM 1810 C C . ALA A 1 232 ? -15.607 13.349 -17.588 1.00 92.94 232 ALA A C 1
ATOM 1812 O O . ALA A 1 232 ? -14.948 14.358 -17.345 1.00 92.94 232 ALA A O 1
ATOM 1813 N N . LYS A 1 233 ? -16.884 13.236 -17.224 1.00 95.62 233 LYS A N 1
ATOM 1814 C CA . LYS A 1 233 ? -17.589 14.228 -16.404 1.00 95.62 233 LYS A CA 1
ATOM 1815 C C . LYS A 1 233 ? -17.757 13.695 -15.004 1.00 95.62 233 LYS A C 1
ATOM 1817 O O . LYS A 1 233 ? -18.287 12.594 -14.820 1.00 95.62 233 LYS A O 1
ATOM 1822 N N . CYS A 1 234 ? -17.394 14.484 -14.013 1.00 95.94 234 CYS A N 1
ATOM 1823 C CA . CYS A 1 234 ? -17.451 14.087 -12.619 1.00 95.94 234 CYS A CA 1
ATOM 1824 C C . CYS A 1 234 ? -18.101 15.159 -11.744 1.00 95.94 234 CYS A C 1
ATOM 1826 O O . CYS A 1 234 ? -18.266 16.317 -12.122 1.00 95.94 234 CYS A O 1
ATOM 1828 N N . LEU A 1 235 ? -18.529 14.718 -10.567 1.00 95.94 235 LEU A N 1
ATOM 1829 C CA . LEU A 1 235 ? -19.050 15.554 -9.502 1.00 95.94 235 LEU A CA 1
ATOM 1830 C C . LEU A 1 235 ? -18.177 15.345 -8.266 1.00 95.94 235 LEU A C 1
ATOM 1832 O O . LEU A 1 235 ? -18.039 14.215 -7.780 1.00 95.94 235 LEU A O 1
ATOM 1836 N N . THR A 1 236 ? -17.634 16.440 -7.744 1.00 96.00 236 THR A N 1
ATOM 1837 C CA . THR A 1 236 ? -16.910 16.467 -6.474 1.00 96.00 236 THR A CA 1
ATOM 1838 C C . THR A 1 236 ? -17.853 16.965 -5.379 1.00 96.00 236 THR A C 1
ATOM 1840 O O . THR A 1 236 ? -18.252 18.128 -5.349 1.00 96.00 236 THR A O 1
ATOM 1843 N N . PHE A 1 237 ? -18.243 16.073 -4.468 1.00 93.75 237 PHE A N 1
ATOM 1844 C CA . PHE A 1 237 ? -19.125 16.371 -3.340 1.00 93.75 237 PHE A CA 1
ATOM 1845 C C . PHE A 1 237 ? -18.311 16.713 -2.108 1.00 93.75 237 PHE A C 1
ATOM 1847 O O . PHE A 1 237 ? -17.759 15.817 -1.473 1.00 93.75 237 PHE A O 1
ATOM 1854 N N . ASN A 1 238 ? -18.309 17.975 -1.704 1.00 95.00 238 ASN A N 1
ATOM 1855 C CA . ASN A 1 238 ? -17.740 18.372 -0.426 1.00 95.00 238 ASN A CA 1
ATOM 1856 C C . ASN A 1 238 ? -18.795 18.218 0.668 1.00 95.00 238 ASN A C 1
ATOM 1858 O O . ASN A 1 238 ? -19.929 18.679 0.521 1.00 95.00 238 ASN A O 1
ATOM 1862 N N . TYR A 1 239 ? -18.432 17.602 1.789 1.00 95.69 239 TYR A N 1
ATOM 1863 C CA . TYR A 1 239 ? -19.331 17.420 2.922 1.00 95.69 239 TYR A CA 1
ATOM 1864 C C . TYR A 1 239 ? -18.636 17.671 4.256 1.00 95.69 239 TYR A C 1
ATOM 1866 O O . TYR A 1 239 ? -17.428 17.501 4.421 1.00 95.69 239 TYR A O 1
ATOM 1874 N N . THR A 1 240 ? -19.437 18.058 5.246 1.00 95.19 240 THR A N 1
ATOM 1875 C CA . THR A 1 240 ? -19.015 18.208 6.638 1.00 95.19 240 THR A CA 1
ATOM 1876 C C . THR A 1 240 ? -19.743 17.187 7.501 1.00 95.19 240 THR A C 1
ATOM 1878 O O . THR A 1 240 ? -20.969 17.116 7.511 1.00 95.19 240 THR A O 1
ATOM 1881 N N . THR A 1 241 ? -18.983 16.379 8.227 1.00 93.75 241 THR A N 1
ATOM 1882 C CA . THR A 1 241 ? -19.501 15.411 9.204 1.00 93.75 241 THR A CA 1
ATOM 1883 C C . THR A 1 241 ? -20.076 16.102 10.447 1.00 93.75 241 THR A C 1
ATOM 1885 O O . THR A 1 241 ? -19.734 17.243 10.758 1.00 93.75 241 THR A O 1
ATOM 1888 N N . ASP A 1 242 ? -20.893 15.386 11.220 1.00 92.56 242 ASP A N 1
ATOM 1889 C CA . ASP A 1 242 ? -21.442 15.839 12.510 1.00 92.56 242 ASP A CA 1
ATOM 1890 C C . ASP A 1 242 ? -20.388 16.258 13.556 1.00 92.56 242 ASP A C 1
ATOM 1892 O O . ASP A 1 242 ? -20.688 17.026 14.470 1.00 92.56 242 ASP A O 1
ATOM 1896 N N . CYS A 1 243 ? -19.143 15.795 13.417 1.00 88.94 243 CYS A N 1
ATOM 1897 C CA . CYS A 1 243 ? -18.011 16.187 14.253 1.00 88.94 243 CYS A CA 1
ATOM 1898 C C . CYS A 1 243 ? -17.151 17.317 13.658 1.00 88.94 243 CYS A C 1
ATOM 1900 O O . CYS A 1 243 ? -16.101 17.636 14.218 1.00 88.94 243 CYS A O 1
ATOM 1902 N N . GLY A 1 244 ? -17.581 17.927 12.549 1.00 90.00 244 GLY A N 1
ATOM 1903 C CA . GLY A 1 244 ? -16.912 19.063 11.911 1.00 90.00 244 GLY A CA 1
ATOM 1904 C C . GLY A 1 244 ? -15.734 18.695 11.002 1.00 90.00 244 GLY A C 1
ATOM 1905 O O . GLY A 1 244 ? -15.023 19.589 10.551 1.00 90.00 244 GLY A O 1
ATOM 1906 N N . ILE A 1 245 ? -15.505 17.406 10.724 1.00 87.75 245 ILE A N 1
ATOM 1907 C CA . ILE A 1 245 ? -14.509 16.971 9.732 1.00 87.75 245 ILE A CA 1
ATOM 1908 C C . ILE A 1 245 ? -15.069 17.229 8.336 1.00 87.75 245 ILE A C 1
ATOM 1910 O O . ILE A 1 245 ? -16.183 16.791 8.043 1.00 87.75 245 ILE A O 1
ATOM 1914 N N . GLN A 1 246 ? -14.284 17.905 7.501 1.00 92.06 246 GLN A N 1
ATOM 1915 C CA . GLN A 1 246 ? -14.566 18.136 6.087 1.00 92.06 246 GLN A CA 1
ATOM 1916 C C . GLN A 1 246 ? -13.843 17.098 5.228 1.00 92.06 246 GLN A C 1
ATOM 1918 O O . GLN A 1 246 ? -12.699 16.747 5.522 1.00 92.06 246 GLN A O 1
ATOM 1923 N N . SER A 1 247 ? -14.514 16.608 4.193 1.00 93.44 247 SER A N 1
ATOM 1924 C CA . SER A 1 247 ? -13.968 15.668 3.212 1.00 93.44 247 SER A CA 1
ATOM 1925 C C . SER A 1 247 ? -14.753 15.790 1.907 1.00 93.44 247 SER A C 1
ATOM 1927 O O . SER A 1 247 ? -15.816 16.413 1.871 1.00 93.44 247 SER A O 1
ATOM 1929 N N . ASP A 1 248 ? -14.242 15.166 0.856 1.00 93.94 248 ASP A N 1
ATOM 1930 C CA . ASP A 1 248 ? -14.846 15.098 -0.465 1.00 93.94 248 ASP A CA 1
ATOM 1931 C C . ASP A 1 248 ? -15.181 13.654 -0.898 1.00 93.94 248 ASP A C 1
ATOM 1933 O O . ASP A 1 248 ? -14.701 12.670 -0.320 1.00 93.94 248 ASP A O 1
ATOM 1937 N N . ILE A 1 249 ? -16.072 13.529 -1.885 1.00 93.19 249 ILE A N 1
ATOM 1938 C CA . ILE A 1 249 ? -16.358 12.302 -2.642 1.00 93.19 249 ILE A CA 1
ATOM 1939 C C . ILE A 1 249 ? -16.288 12.656 -4.118 1.00 93.19 249 ILE A C 1
ATOM 1941 O O . ILE A 1 249 ? -16.953 13.589 -4.555 1.00 93.19 249 ILE A O 1
ATOM 1945 N N . PHE A 1 250 ? -15.536 11.878 -4.883 1.00 94.19 250 PHE A N 1
ATOM 1946 C CA . PHE A 1 250 ? -15.453 12.009 -6.329 1.00 94.19 250 PHE A CA 1
ATOM 1947 C C . PHE A 1 250 ? -16.352 10.965 -6.997 1.00 94.19 250 PHE A C 1
ATOM 1949 O O . PHE A 1 250 ? -16.229 9.774 -6.699 1.00 94.19 250 PHE A O 1
ATOM 1956 N N . ILE A 1 251 ? -17.263 11.396 -7.870 1.00 94.56 251 ILE A N 1
ATOM 1957 C CA . ILE A 1 251 ? -18.189 10.505 -8.581 1.00 94.56 251 ILE A CA 1
ATOM 1958 C C . ILE A 1 251 ? -18.136 10.787 -10.080 1.00 94.56 251 ILE A C 1
ATOM 1960 O O . ILE A 1 251 ? -18.427 11.896 -10.518 1.00 94.56 251 ILE A O 1
ATOM 1964 N N . VAL A 1 252 ? -17.836 9.761 -10.874 1.00 95.19 252 VAL A N 1
ATOM 1965 C CA . VAL A 1 252 ? -17.881 9.827 -12.339 1.00 95.19 252 VAL A CA 1
ATOM 1966 C C . VAL A 1 252 ? -19.328 9.676 -12.813 1.00 95.19 252 VAL A C 1
ATOM 1968 O O . VAL A 1 252 ? -20.028 8.742 -12.436 1.00 95.19 252 VAL A O 1
ATOM 1971 N N . THR A 1 253 ? -19.802 10.617 -13.621 1.00 95.06 253 THR A N 1
ATOM 1972 C CA . THR A 1 253 ? -21.182 10.641 -14.146 1.00 95.06 253 THR A CA 1
ATOM 1973 C C . THR A 1 253 ? -21.256 10.287 -15.628 1.00 95.06 253 THR A C 1
ATOM 1975 O O . THR A 1 253 ? -22.264 9.738 -16.073 1.00 95.06 253 THR A O 1
ATOM 1978 N N . SER A 1 254 ? -20.180 10.552 -16.370 1.00 96.00 254 SER A N 1
ATOM 1979 C CA . SER A 1 254 ? -19.998 10.188 -17.775 1.00 96.00 254 SER A CA 1
ATOM 1980 C C . SER A 1 254 ? -18.537 9.805 -17.984 1.00 96.00 254 SER A C 1
ATOM 1982 O O . SER A 1 254 ? -17.665 10.552 -17.549 1.00 96.00 254 SER A O 1
ATOM 1984 N N . SER A 1 255 ? -18.265 8.683 -18.640 1.00 95.25 255 SER A N 1
ATOM 1985 C CA . SER A 1 255 ? -16.915 8.255 -19.036 1.00 95.25 255 SER A CA 1
ATOM 1986 C C . SER A 1 255 ? -17.020 7.382 -20.284 1.00 95.25 255 SER A C 1
ATOM 1988 O O . SER A 1 255 ? -18.050 6.740 -20.498 1.00 95.25 255 SER A O 1
ATOM 1990 N N . ASP A 1 256 ? -15.971 7.357 -21.106 1.00 95.12 256 ASP A N 1
ATOM 1991 C CA . ASP A 1 256 ? -15.870 6.407 -22.221 1.00 95.12 256 ASP A CA 1
ATOM 1992 C C . ASP A 1 256 ? -15.667 4.963 -21.710 1.00 95.12 256 ASP A C 1
ATOM 1994 O O . ASP A 1 256 ? -15.944 3.998 -22.428 1.00 95.12 256 ASP A O 1
ATOM 1998 N N . ASP A 1 257 ? -15.227 4.798 -20.456 1.00 94.31 257 ASP A N 1
ATOM 1999 C CA . ASP A 1 257 ? -15.203 3.513 -19.759 1.00 94.31 257 ASP A CA 1
ATOM 2000 C C . ASP A 1 257 ? -16.582 3.212 -19.140 1.00 94.31 257 ASP A C 1
ATOM 2002 O O . ASP A 1 257 ? -16.984 3.773 -18.114 1.00 94.31 257 ASP A O 1
ATOM 2006 N N . GLU A 1 258 ? -17.315 2.277 -19.757 1.00 94.38 258 GLU A N 1
ATOM 2007 C CA . GLU A 1 258 ? -18.640 1.843 -19.293 1.00 94.38 258 GLU A CA 1
ATOM 2008 C C . GLU A 1 258 ? -18.628 1.301 -17.854 1.00 94.38 258 GLU A C 1
ATOM 2010 O O . GLU A 1 258 ? -19.618 1.458 -17.132 1.00 94.38 258 GLU A O 1
ATOM 2015 N N . SER A 1 259 ? -17.533 0.665 -17.423 1.00 92.69 259 SER A N 1
ATOM 2016 C CA . SER A 1 259 ? -17.416 0.111 -16.072 1.00 92.69 259 SER A CA 1
ATOM 2017 C C . SER A 1 259 ? -17.274 1.224 -15.042 1.00 92.69 259 SER A C 1
ATOM 2019 O O . SER A 1 259 ? -17.963 1.206 -14.020 1.00 92.69 259 SER A O 1
ATOM 2021 N N . GLU A 1 260 ? -16.410 2.199 -15.317 1.00 91.88 260 GLU A N 1
ATOM 2022 C CA . GLU A 1 260 ? -16.216 3.364 -14.454 1.00 91.88 260 GLU A CA 1
ATOM 2023 C C . GLU A 1 260 ? -17.505 4.188 -14.343 1.00 91.88 260 GLU A C 1
ATOM 2025 O O . GLU A 1 260 ? -17.930 4.550 -13.239 1.00 91.88 260 GLU A O 1
ATOM 2030 N N . GLN A 1 261 ? -18.181 4.415 -15.474 1.00 94.69 261 GLN A N 1
ATOM 2031 C CA . GLN A 1 261 ? -19.462 5.112 -15.505 1.00 94.69 261 GLN A CA 1
ATOM 2032 C C . GLN A 1 261 ? -20.539 4.360 -14.706 1.00 94.69 261 GLN A C 1
ATOM 2034 O O . GLN A 1 261 ? -21.281 4.983 -13.943 1.00 94.69 261 GLN A O 1
ATOM 2039 N N . ALA A 1 262 ? -20.640 3.035 -14.850 1.00 94.62 262 ALA A N 1
ATOM 2040 C CA . ALA A 1 262 ? -21.623 2.234 -14.120 1.00 94.62 262 ALA A CA 1
ATOM 2041 C C . ALA A 1 262 ? -21.389 2.269 -12.600 1.00 94.62 262 ALA A C 1
ATOM 2043 O O . ALA A 1 262 ? -22.346 2.396 -11.826 1.00 94.62 262 ALA A O 1
ATOM 2044 N N . ASP A 1 263 ? -20.128 2.197 -12.165 1.00 92.81 263 ASP A N 1
ATOM 2045 C CA . ASP A 1 263 ? -19.767 2.302 -10.751 1.00 92.81 263 ASP A CA 1
ATOM 2046 C C . ASP A 1 263 ? -20.085 3.696 -10.199 1.00 92.81 263 ASP A C 1
ATOM 2048 O O . ASP A 1 263 ? -20.719 3.814 -9.144 1.00 92.81 263 ASP A O 1
ATOM 2052 N N . GLY A 1 264 ? -19.743 4.752 -10.937 1.00 93.94 264 GLY A N 1
ATOM 2053 C CA . GLY A 1 264 ? -20.074 6.124 -10.568 1.00 93.94 264 GLY A CA 1
ATOM 2054 C C . GLY A 1 264 ? -21.584 6.370 -10.456 1.00 93.94 264 GLY A C 1
ATOM 2055 O O . GLY A 1 264 ? -22.055 6.882 -9.436 1.00 93.94 264 GLY A O 1
ATOM 2056 N N . GLN A 1 265 ? -22.377 5.894 -11.420 1.00 94.62 265 GLN A N 1
ATOM 2057 C CA . GLN A 1 265 ? -23.844 5.980 -11.381 1.00 94.62 265 GLN A CA 1
ATOM 2058 C C . GLN A 1 265 ? -24.452 5.213 -10.200 1.00 94.62 265 GLN A C 1
ATOM 2060 O O . GLN A 1 265 ? -25.417 5.674 -9.586 1.00 94.62 265 GLN A O 1
ATOM 2065 N N . LYS A 1 266 ? -23.876 4.067 -9.827 1.00 95.00 266 LYS A N 1
ATOM 2066 C CA . LYS A 1 266 ? -24.310 3.297 -8.655 1.00 95.00 266 LYS A CA 1
ATOM 2067 C C . LYS A 1 266 ? -24.033 4.036 -7.346 1.00 95.00 266 LYS A C 1
ATOM 2069 O O . LYS A 1 266 ? -24.877 4.016 -6.442 1.00 95.00 266 LYS A O 1
ATOM 2074 N N . VAL A 1 267 ? -22.871 4.682 -7.227 1.00 94.69 267 VAL A N 1
ATOM 2075 C CA . VAL A 1 267 ? -22.540 5.514 -6.060 1.00 94.69 267 VAL A CA 1
ATOM 2076 C C . VAL A 1 267 ? -23.461 6.733 -6.003 1.00 94.69 267 VAL A C 1
ATOM 2078 O O . VAL A 1 267 ? -24.028 6.990 -4.941 1.00 94.69 267 VAL A O 1
ATOM 2081 N N . LEU A 1 268 ? -23.692 7.414 -7.133 1.00 95.44 268 LEU A N 1
ATOM 2082 C CA . LEU A 1 268 ? -24.623 8.543 -7.215 1.00 95.44 268 LEU A CA 1
ATOM 2083 C C . LEU A 1 268 ? -26.038 8.132 -6.800 1.00 95.44 268 LEU A C 1
ATOM 2085 O O . LEU A 1 268 ? -26.613 8.761 -5.921 1.00 95.44 268 LEU A O 1
ATOM 2089 N N . GLY A 1 269 ? -26.573 7.039 -7.349 1.00 95.50 269 GLY A N 1
ATOM 2090 C CA . GLY A 1 269 ? -27.902 6.540 -6.987 1.00 95.50 269 GLY A CA 1
ATOM 2091 C C . GLY A 1 269 ? -28.016 6.193 -5.501 1.00 95.50 269 GLY A C 1
ATOM 2092 O O . GLY A 1 269 ? -29.021 6.498 -4.867 1.00 95.50 269 GLY A O 1
ATOM 2093 N N . SER A 1 270 ? -26.955 5.633 -4.913 1.00 94.75 270 SER A N 1
ATOM 2094 C CA . SER A 1 270 ? -26.907 5.349 -3.472 1.00 94.75 270 SER A CA 1
ATOM 2095 C C . SER A 1 270 ? -26.860 6.627 -2.626 1.00 94.75 270 SER A C 1
ATOM 2097 O O . SER A 1 270 ? -27.377 6.646 -1.512 1.00 94.75 270 SER A O 1
ATOM 2099 N N . LEU A 1 271 ? -26.217 7.689 -3.124 1.00 95.12 271 LEU A N 1
ATOM 2100 C CA . LEU A 1 271 ? -26.204 9.001 -2.480 1.00 95.12 271 LEU A CA 1
ATOM 2101 C C . LEU A 1 271 ? -27.577 9.671 -2.564 1.00 95.12 271 LEU A C 1
ATOM 2103 O O . LEU A 1 271 ? -28.052 10.155 -1.541 1.00 95.12 271 LEU A O 1
ATOM 2107 N N . LEU A 1 272 ? -28.211 9.650 -3.741 1.00 95.50 272 LEU A N 1
ATOM 2108 C CA . LEU A 1 272 ? -29.558 10.180 -3.966 1.00 95.50 272 LEU A CA 1
ATOM 2109 C C . LEU A 1 272 ? -30.580 9.499 -3.045 1.00 95.50 272 LEU A C 1
ATOM 2111 O O . LEU A 1 272 ? -31.291 10.184 -2.313 1.00 95.50 272 LEU A O 1
ATOM 2115 N N . ASP A 1 273 ? -30.559 8.168 -2.961 1.00 93.88 273 ASP A N 1
ATOM 2116 C CA . ASP A 1 273 ? -31.403 7.409 -2.029 1.00 93.88 273 ASP A CA 1
ATOM 2117 C C . ASP A 1 273 ? -31.142 7.802 -0.561 1.00 93.88 273 ASP A C 1
ATOM 2119 O O . ASP A 1 273 ? -32.071 8.051 0.209 1.00 93.88 273 ASP A O 1
ATOM 2123 N N . ALA A 1 274 ? -29.870 7.958 -0.176 1.00 93.69 274 ALA A N 1
ATOM 2124 C CA . ALA A 1 274 ? -29.497 8.355 1.181 1.00 93.69 274 ALA A CA 1
ATOM 2125 C C . ALA A 1 274 ? -29.937 9.783 1.555 1.00 93.69 274 ALA A C 1
ATOM 2127 O O . ALA A 1 274 ? -30.190 10.038 2.735 1.00 93.69 274 ALA A O 1
ATOM 2128 N N . VAL A 1 275 ? -30.043 10.704 0.588 1.00 94.06 275 VAL A N 1
ATOM 2129 C CA . VAL A 1 275 ? -30.608 12.051 0.806 1.00 94.06 275 VAL A CA 1
ATOM 2130 C C . VAL A 1 275 ? -32.127 12.111 0.600 1.00 94.06 275 VAL A C 1
ATOM 2132 O O . VAL A 1 275 ? -32.738 13.132 0.914 1.00 94.06 275 VAL A O 1
ATOM 2135 N N . GLY A 1 276 ? -32.752 11.029 0.124 1.00 92.50 276 GLY A N 1
ATOM 2136 C CA . GLY A 1 276 ? -34.189 10.955 -0.145 1.00 92.50 276 GLY A CA 1
ATOM 2137 C C . GLY A 1 276 ? -34.620 11.617 -1.457 1.00 92.50 276 GLY A C 1
ATOM 2138 O O . GLY A 1 276 ? -35.716 12.171 -1.521 1.00 92.50 276 GLY A O 1
ATOM 2139 N N . LEU A 1 277 ? -33.769 11.589 -2.483 1.00 93.31 277 LEU A N 1
ATOM 2140 C CA . LEU A 1 277 ? -34.069 12.072 -3.831 1.00 93.31 277 LEU A CA 1
ATOM 2141 C C . LEU A 1 277 ? -34.081 10.897 -4.817 1.00 93.31 277 LEU A C 1
ATOM 2143 O O . LEU A 1 277 ? -33.274 9.976 -4.713 1.00 93.31 277 LEU A O 1
ATOM 2147 N N . SER A 1 278 ? -35.002 10.925 -5.777 1.00 91.94 278 SER A N 1
ATOM 2148 C CA . SER A 1 278 ? -35.041 9.969 -6.894 1.00 91.94 278 SER A CA 1
ATOM 2149 C C . SER A 1 278 ? -34.109 10.370 -8.032 1.00 91.94 278 SER A C 1
ATOM 2151 O O . SER A 1 278 ? -33.530 9.520 -8.705 1.00 91.94 278 SER A O 1
ATOM 2153 N N . ASP A 1 279 ? -34.000 11.672 -8.243 1.00 93.81 279 ASP A N 1
ATOM 2154 C CA . ASP A 1 279 ? -33.345 12.344 -9.348 1.00 93.81 279 ASP A CA 1
ATOM 2155 C C . ASP A 1 279 ? -33.000 13.775 -8.927 1.00 93.81 279 ASP A C 1
ATOM 2157 O O . ASP A 1 279 ? -33.479 14.276 -7.907 1.00 93.81 279 ASP A O 1
ATOM 2161 N N . ILE A 1 280 ? -32.113 14.397 -9.697 1.00 92.88 280 ILE A N 1
ATOM 2162 C CA . ILE A 1 280 ? -31.719 15.797 -9.560 1.00 92.88 280 ILE A CA 1
ATOM 2163 C C . ILE A 1 280 ? -31.622 16.399 -10.959 1.00 92.88 280 ILE A C 1
ATOM 2165 O O . ILE A 1 280 ? -31.156 15.731 -11.888 1.00 92.88 280 ILE A O 1
ATOM 2169 N N . GLU A 1 281 ? -32.042 17.650 -11.116 1.00 91.56 281 GLU A N 1
ATOM 2170 C CA . GLU A 1 281 ? -31.822 18.403 -12.353 1.00 91.56 281 GLU A CA 1
ATOM 2171 C C . GLU A 1 281 ? -30.494 19.157 -12.285 1.00 91.56 281 GLU A C 1
ATOM 2173 O O . GLU A 1 281 ? -29.775 19.239 -13.286 1.00 91.56 281 GLU A O 1
ATOM 2178 N N . THR A 1 282 ? -30.144 19.677 -11.101 1.00 93.19 282 THR A N 1
ATOM 2179 C CA . THR A 1 282 ? -28.885 20.394 -10.880 1.00 93.19 282 THR A CA 1
ATOM 2180 C C . THR A 1 282 ? -28.124 19.899 -9.647 1.00 93.19 282 THR A C 1
ATOM 2182 O O . THR A 1 282 ? -28.690 19.387 -8.680 1.00 93.19 282 THR A O 1
ATOM 2185 N N . ALA A 1 283 ? -26.797 20.043 -9.678 1.00 92.75 283 ALA A N 1
ATOM 2186 C CA . ALA A 1 283 ? -25.910 19.607 -8.599 1.00 92.75 283 ALA A CA 1
ATOM 2187 C C . ALA A 1 283 ? -26.173 20.360 -7.277 1.00 92.75 283 ALA A C 1
ATOM 2189 O O . ALA A 1 283 ? -26.001 19.810 -6.187 1.00 92.75 283 ALA A O 1
ATOM 2190 N N . GLU A 1 284 ? -26.637 21.606 -7.366 1.00 93.56 284 GLU A N 1
ATOM 2191 C CA . GLU A 1 284 ? -26.931 22.480 -6.231 1.00 93.56 284 GLU A CA 1
ATOM 2192 C C . GLU A 1 284 ? -28.085 21.974 -5.359 1.00 93.56 284 GLU A C 1
ATOM 2194 O O . GLU A 1 284 ? -28.131 22.303 -4.174 1.00 93.56 284 GLU A O 1
ATOM 2199 N N . GLU A 1 285 ? -28.980 21.135 -5.890 1.00 93.81 285 GLU A N 1
ATOM 2200 C CA . GLU A 1 285 ? -30.091 20.541 -5.129 1.00 93.81 285 GLU A CA 1
ATOM 2201 C C . GLU A 1 285 ? -29.626 19.651 -3.966 1.00 93.81 285 GLU A C 1
ATOM 2203 O O . GLU A 1 285 ? -30.366 19.416 -3.000 1.00 93.81 285 GLU A O 1
ATOM 2208 N N . LEU A 1 286 ? -28.386 19.167 -4.050 1.00 93.75 286 LEU A N 1
ATOM 2209 C CA . LEU A 1 286 ? -27.754 18.355 -3.021 1.00 93.75 286 LEU A CA 1
ATOM 2210 C C . LEU A 1 286 ? -27.118 19.196 -1.913 1.00 93.75 286 LEU A C 1
ATOM 2212 O O . LEU A 1 286 ? -26.915 18.688 -0.809 1.00 93.75 286 LEU A O 1
ATOM 2216 N N . VAL A 1 287 ? -26.838 20.479 -2.147 1.00 96.50 287 VAL A N 1
ATOM 2217 C CA . VAL A 1 287 ? -26.203 21.345 -1.147 1.00 96.50 287 VAL A CA 1
ATOM 2218 C C . VAL A 1 287 ? -27.149 21.577 0.034 1.00 96.50 287 VAL A C 1
ATOM 2220 O O . VAL A 1 287 ? -28.321 21.910 -0.115 1.00 96.50 287 VAL A O 1
ATOM 2223 N N . GLY A 1 288 ? -26.631 21.380 1.245 1.00 95.12 288 GLY A N 1
ATOM 2224 C CA . GLY A 1 288 ? -27.385 21.458 2.495 1.00 95.12 288 GLY A CA 1
ATOM 2225 C C . GLY A 1 288 ? -28.138 20.176 2.857 1.00 95.12 288 GLY A C 1
ATOM 2226 O O . GLY A 1 288 ? -28.604 20.057 3.993 1.00 95.12 288 GLY A O 1
ATOM 2227 N N . ARG A 1 289 ? -28.227 19.190 1.952 1.00 95.75 289 ARG A N 1
ATOM 2228 C CA . ARG A 1 289 ? -28.842 17.894 2.259 1.00 95.75 289 ARG A CA 1
ATOM 2229 C C . ARG A 1 289 ? -27.983 17.105 3.235 1.00 95.75 289 ARG A C 1
ATOM 2231 O O . ARG A 1 289 ? -26.752 17.210 3.256 1.00 95.75 289 ARG A O 1
ATOM 2238 N N . ARG A 1 290 ? -28.659 16.298 4.052 1.00 95.50 290 ARG A N 1
ATOM 2239 C CA . ARG A 1 290 ? -28.023 15.408 5.019 1.00 95.50 290 ARG A CA 1
ATOM 2240 C C . ARG A 1 290 ? -28.114 13.970 4.542 1.00 95.50 290 ARG A C 1
ATOM 2242 O O . ARG A 1 290 ? -29.164 13.545 4.079 1.00 95.50 290 ARG A O 1
ATOM 2249 N N . ALA A 1 291 ? -27.024 13.233 4.705 1.00 95.06 291 ALA A N 1
ATOM 2250 C CA . ALA A 1 291 ? -26.953 11.810 4.394 1.00 95.06 291 ALA A CA 1
ATOM 2251 C C . ALA A 1 291 ? -26.265 11.051 5.531 1.00 95.06 291 ALA A C 1
ATOM 2253 O O . ALA A 1 291 ? -25.410 11.598 6.240 1.00 95.06 291 ALA A O 1
ATOM 2254 N N . ARG A 1 292 ? -26.610 9.770 5.686 1.00 95.31 292 ARG A N 1
ATOM 2255 C CA . ARG A 1 292 ? -25.846 8.834 6.518 1.00 95.31 292 ARG A CA 1
ATOM 2256 C C . ARG A 1 292 ? -24.803 8.147 5.658 1.00 95.31 292 ARG A C 1
ATOM 2258 O O . ARG A 1 292 ? -25.140 7.395 4.747 1.00 95.31 292 ARG A O 1
ATOM 2265 N N . LEU A 1 293 ? -23.535 8.373 5.974 1.00 94.94 293 LEU A N 1
ATOM 2266 C CA . LEU A 1 293 ? -22.416 7.749 5.282 1.00 94.94 293 LEU A CA 1
ATOM 2267 C C . LEU A 1 293 ? -21.661 6.817 6.227 1.00 94.94 293 LEU A C 1
ATOM 2269 O O . LEU A 1 293 ? -21.503 7.091 7.419 1.00 94.94 293 LEU A O 1
ATOM 2273 N N . LEU A 1 294 ? -21.159 5.715 5.680 1.00 93.69 294 LEU A N 1
ATOM 2274 C CA . LEU A 1 294 ? -20.146 4.901 6.331 1.00 93.69 294 LEU A CA 1
ATOM 2275 C C . LEU A 1 294 ? 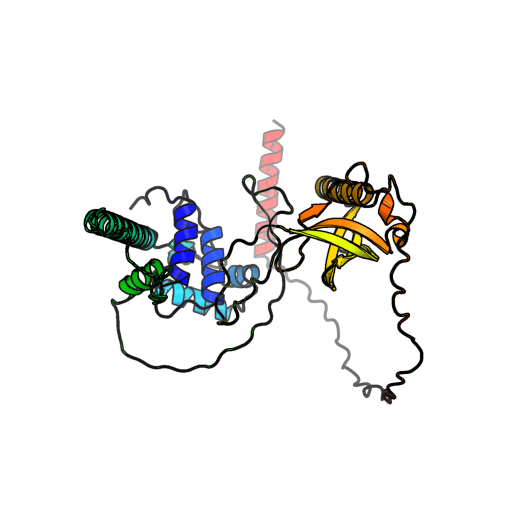-18.775 5.441 5.915 1.00 93.69 294 LEU A C 1
ATOM 2277 O O . LEU A 1 294 ? -18.440 5.417 4.730 1.00 93.69 294 LEU A O 1
ATOM 2281 N N . LEU A 1 295 ? -17.993 5.919 6.882 1.00 90.56 295 LEU A N 1
ATOM 2282 C CA . LEU A 1 295 ? -16.701 6.568 6.655 1.00 90.56 295 LEU A CA 1
ATOM 2283 C C . LEU A 1 295 ? -15.557 5.798 7.323 1.00 90.56 295 LEU A C 1
ATOM 2285 O O . LEU A 1 295 ? -15.723 5.132 8.352 1.00 90.56 295 LEU A O 1
ATOM 2289 N N . HIS A 1 296 ? -14.356 5.936 6.774 1.00 83.12 296 HIS A N 1
ATOM 2290 C CA . HIS A 1 296 ? -13.125 5.525 7.427 1.00 83.12 296 HIS A CA 1
ATOM 2291 C C . HIS A 1 296 ? -12.832 6.437 8.624 1.00 83.12 296 HIS A C 1
ATOM 2293 O O . HIS A 1 296 ? -12.747 7.657 8.504 1.00 83.12 296 HIS A O 1
ATOM 2299 N N . TYR A 1 297 ? -12.612 5.832 9.794 1.00 78.31 297 TYR A N 1
ATOM 2300 C CA . TYR A 1 297 ? -12.469 6.544 11.071 1.00 78.31 297 TYR A CA 1
ATOM 2301 C C . TYR A 1 297 ? -11.389 7.641 11.094 1.00 78.31 297 TYR A C 1
ATOM 2303 O O . TYR A 1 297 ? -11.490 8.591 11.862 1.00 78.31 297 TYR A O 1
ATOM 2311 N N . HIS A 1 298 ? -10.324 7.492 10.306 1.00 71.81 298 HIS A N 1
ATOM 2312 C CA . HIS A 1 298 ? -9.127 8.324 10.431 1.00 71.81 298 HIS A CA 1
ATOM 2313 C C . HIS A 1 298 ? -9.071 9.541 9.533 1.00 71.81 298 HIS A C 1
ATOM 2315 O O . HIS A 1 298 ? -8.597 10.587 9.961 1.00 71.81 298 HIS A O 1
ATOM 2321 N N . ASN A 1 299 ? -9.466 9.364 8.282 1.00 73.88 299 ASN A N 1
ATOM 2322 C CA . ASN A 1 299 ? -9.375 10.387 7.252 1.00 73.88 299 ASN A CA 1
ATOM 2323 C C . ASN A 1 299 ? -10.758 10.870 6.818 1.00 73.88 299 ASN A C 1
ATOM 2325 O O . ASN A 1 299 ? -10.830 11.706 5.934 1.00 73.88 299 ASN A O 1
ATOM 2329 N N . GLY A 1 300 ? -11.834 10.324 7.397 1.00 77.81 300 GLY A N 1
ATOM 2330 C CA . GLY A 1 300 ? -13.188 10.591 6.930 1.00 77.81 300 GLY A CA 1
ATOM 2331 C C . GLY A 1 300 ? -13.462 10.013 5.545 1.00 77.81 300 GLY A C 1
ATOM 2332 O O . GLY A 1 300 ? -14.503 10.313 4.992 1.00 77.81 300 GLY A O 1
ATOM 2333 N N . GLY A 1 301 ? -12.570 9.179 4.993 1.00 80.56 301 GLY A N 1
ATOM 2334 C CA . GLY A 1 301 ? -12.696 8.678 3.628 1.00 80.56 301 GLY A CA 1
ATOM 2335 C C . GLY A 1 301 ? -14.008 7.927 3.424 1.00 80.56 301 GLY A C 1
ATOM 2336 O O . GLY A 1 301 ? -14.388 7.094 4.250 1.00 80.56 301 GLY A O 1
ATOM 2337 N N . PHE A 1 302 ? -14.698 8.231 2.332 1.00 89.19 302 PHE A N 1
ATOM 2338 C CA . PHE A 1 302 ? -15.971 7.615 1.989 1.00 89.19 302 PHE A CA 1
ATOM 2339 C C . PHE A 1 302 ? -15.830 6.102 1.761 1.00 89.19 302 PHE A C 1
ATOM 2341 O O . PHE A 1 302 ? -14.899 5.653 1.097 1.00 89.19 302 PHE A O 1
ATOM 2348 N N . VAL A 1 303 ? -16.764 5.318 2.312 1.00 88.94 303 VAL A N 1
ATOM 2349 C CA . VAL A 1 303 ? -16.863 3.868 2.060 1.00 88.94 303 VAL A CA 1
ATOM 2350 C C . VAL A 1 303 ? -18.140 3.540 1.294 1.00 88.94 303 VAL A C 1
ATOM 2352 O O . VAL A 1 303 ? -18.085 2.853 0.279 1.00 88.94 303 VAL A O 1
ATOM 2355 N N . LYS A 1 304 ? -19.300 3.971 1.806 1.00 92.94 304 LYS A N 1
ATOM 2356 C CA . LYS A 1 304 ? -20.602 3.817 1.136 1.00 92.94 304 LYS A CA 1
ATOM 2357 C C . LYS A 1 304 ? -21.669 4.720 1.747 1.00 92.94 304 LYS A C 1
ATOM 2359 O O . LYS A 1 304 ? -21.585 5.076 2.925 1.00 92.94 304 LYS A O 1
ATOM 2364 N N . CYS A 1 305 ? -22.718 4.991 0.980 1.00 94.25 305 CYS A N 1
ATOM 2365 C CA . CYS A 1 305 ? -23.959 5.565 1.489 1.00 94.25 305 CYS A CA 1
ATOM 2366 C C . CYS A 1 305 ? -24.750 4.500 2.265 1.00 94.25 305 CYS A C 1
ATOM 2368 O O . CYS A 1 305 ? -24.724 3.312 1.920 1.00 94.25 305 CYS A O 1
ATOM 2370 N N . LEU A 1 306 ? -25.416 4.910 3.341 1.00 92.00 306 LEU A N 1
ATOM 2371 C CA . LEU A 1 306 ? -26.353 4.070 4.079 1.00 92.00 306 LEU A CA 1
ATOM 2372 C C . LEU A 1 306 ? -27.778 4.457 3.667 1.00 92.00 306 LEU A C 1
ATOM 2374 O O . LEU A 1 306 ? -28.055 5.651 3.554 1.00 92.00 306 LEU A O 1
ATOM 2378 N N . PRO A 1 307 ? -28.668 3.474 3.448 1.00 88.44 307 PRO A N 1
ATOM 2379 C CA . PRO A 1 307 ? -30.042 3.757 3.061 1.00 88.44 307 PRO A CA 1
ATOM 2380 C C . PRO A 1 307 ? -30.759 4.525 4.172 1.00 88.44 307 PRO A C 1
ATOM 2382 O O . PRO A 1 307 ? -30.460 4.351 5.361 1.00 88.44 307 PRO A O 1
ATOM 2385 N N . ARG A 1 308 ? -31.732 5.348 3.784 1.00 83.75 308 ARG A N 1
ATOM 2386 C CA . ARG A 1 308 ? -32.618 6.031 4.729 1.00 83.75 308 ARG A CA 1
ATOM 2387 C C . ARG A 1 308 ? -33.440 4.974 5.477 1.00 83.75 308 ARG A C 1
ATOM 2389 O O . ARG A 1 308 ? -34.049 4.096 4.869 1.00 83.75 308 ARG A O 1
ATOM 2396 N N . GLU A 1 309 ? -33.431 5.012 6.808 1.00 82.69 309 GLU A N 1
ATOM 2397 C CA . GLU A 1 309 ? -34.283 4.122 7.600 1.00 82.69 309 GLU A CA 1
ATOM 2398 C C . GLU A 1 309 ? -35.730 4.632 7.537 1.00 82.69 309 GLU A C 1
ATOM 2400 O O . GLU A 1 309 ? -35.992 5.817 7.750 1.00 82.69 309 GLU A O 1
ATOM 2405 N N . ASN A 1 310 ? -36.675 3.738 7.229 1.00 62.66 310 ASN A N 1
ATOM 2406 C CA . ASN A 1 310 ? -38.105 4.052 7.173 1.00 62.66 310 ASN A CA 1
ATOM 2407 C C . ASN A 1 310 ? -38.573 4.586 8.541 1.00 62.66 310 ASN A C 1
ATOM 2409 O O . ASN A 1 310 ? -38.784 3.803 9.468 1.00 62.66 310 ASN A O 1
ATOM 2413 N N . GLY A 1 311 ? -38.720 5.908 8.666 1.00 63.75 311 GLY A N 1
ATOM 2414 C CA . GLY A 1 311 ? -39.113 6.583 9.908 1.00 63.75 311 GLY A CA 1
ATOM 2415 C C . GLY A 1 311 ? -38.286 7.819 10.281 1.00 63.75 311 GLY A C 1
ATOM 2416 O O . GLY A 1 311 ? -38.648 8.493 11.240 1.00 63.75 311 GLY A O 1
ATOM 2417 N N . ASP A 1 312 ? -37.225 8.144 9.536 1.00 59.28 312 ASP A N 1
ATOM 2418 C CA . ASP A 1 312 ? -36.328 9.279 9.831 1.00 59.28 312 ASP A CA 1
ATOM 2419 C C . ASP A 1 312 ? -36.798 10.636 9.243 1.00 59.28 312 ASP A C 1
ATOM 2421 O O . ASP A 1 312 ? -36.031 11.590 9.126 1.00 59.28 312 ASP A O 1
ATOM 2425 N N . ASP A 1 313 ? -38.086 10.755 8.892 1.00 55.59 313 ASP A N 1
ATOM 2426 C CA . ASP A 1 313 ? -38.692 11.968 8.303 1.00 55.59 313 ASP A CA 1
ATOM 2427 C C . ASP A 1 313 ? -38.766 13.159 9.279 1.00 55.59 313 ASP A C 1
ATOM 2429 O O . ASP A 1 313 ? -39.141 14.271 8.909 1.00 55.59 313 ASP A O 1
ATOM 2433 N N . THR A 1 314 ? -38.390 12.967 10.545 1.00 54.03 314 THR A N 1
ATOM 2434 C CA . THR A 1 314 ? -38.432 14.016 11.574 1.00 54.03 314 THR A CA 1
ATOM 2435 C C . THR A 1 314 ? -37.287 15.030 11.499 1.00 54.03 314 THR A C 1
ATOM 2437 O O . THR A 1 314 ? -37.265 15.972 12.293 1.00 54.03 314 THR A O 1
ATOM 2440 N N . HIS A 1 315 ? -36.337 14.874 10.572 1.00 53.84 315 HIS A N 1
ATOM 2441 C CA . HIS A 1 315 ? -35.174 15.761 10.458 1.00 53.84 315 HIS A CA 1
ATOM 2442 C C . HIS A 1 315 ? -35.176 16.708 9.248 1.00 53.84 315 HIS A C 1
ATOM 2444 O O . HIS A 1 315 ? -34.289 17.560 9.174 1.00 53.84 315 HIS A O 1
ATOM 2450 N N . ASP A 1 316 ? -36.198 16.659 8.385 1.00 50.38 316 ASP A N 1
ATOM 2451 C CA . ASP A 1 316 ? -36.319 17.515 7.188 1.00 50.38 316 ASP A CA 1
ATOM 2452 C C . ASP A 1 316 ? -36.625 19.002 7.486 1.00 50.38 316 ASP A C 1
ATOM 2454 O O . ASP A 1 316 ? -36.726 19.815 6.571 1.00 50.38 316 ASP A O 1
ATOM 2458 N N . SER A 1 317 ? -36.731 19.401 8.759 1.00 47.72 317 SER A N 1
ATOM 2459 C CA . SER A 1 317 ? -37.047 20.784 9.149 1.00 47.72 317 SER A CA 1
ATOM 2460 C C . SER A 1 317 ? -36.130 21.385 10.217 1.00 47.72 317 SER A C 1
ATOM 2462 O O . SER A 1 317 ? -36.494 22.384 10.838 1.00 47.72 317 SER A O 1
ATOM 2464 N N . ILE A 1 318 ? -34.941 20.819 10.455 1.00 46.75 318 ILE A N 1
ATOM 2465 C CA . ILE A 1 318 ? -33.912 21.582 11.173 1.00 46.75 318 ILE A CA 1
ATOM 2466 C C . ILE A 1 318 ? -33.375 22.597 10.168 1.00 46.75 318 ILE A C 1
ATOM 2468 O O . ILE A 1 318 ? -32.625 22.214 9.271 1.00 46.75 318 ILE A O 1
ATOM 2472 N N . GLU A 1 319 ? -33.797 23.862 10.303 1.00 42.50 319 GLU A N 1
ATOM 2473 C CA . GLU A 1 319 ? -33.156 25.008 9.650 1.00 42.50 319 GLU A CA 1
ATOM 2474 C C . GLU A 1 319 ? -31.649 24.763 9.662 1.00 42.50 319 GLU A C 1
ATOM 2476 O O . GLU A 1 319 ? -31.056 24.630 10.739 1.00 42.50 319 GLU A O 1
ATOM 2481 N N . ALA A 1 320 ? -31.050 24.615 8.474 1.00 43.69 320 ALA A N 1
ATOM 2482 C CA . ALA A 1 320 ? -29.608 24.494 8.352 1.00 43.69 320 ALA A CA 1
ATOM 2483 C C . ALA A 1 320 ? -29.001 25.588 9.242 1.00 43.69 320 ALA A C 1
ATOM 2485 O O . ALA A 1 320 ? -29.417 26.744 9.100 1.00 43.69 320 ALA A O 1
ATOM 2486 N N . PRO A 1 321 ? -28.111 25.260 10.204 1.00 39.41 321 PRO A N 1
ATOM 2487 C CA . PRO A 1 321 ? -27.500 26.289 11.032 1.00 39.41 321 PRO A CA 1
ATOM 2488 C C . PRO A 1 321 ? -26.941 27.314 10.064 1.00 39.41 321 PRO A C 1
ATOM 2490 O O . PRO A 1 321 ? -26.187 26.919 9.174 1.00 39.41 321 PRO A O 1
ATOM 2493 N N . ALA A 1 322 ? -27.410 28.564 10.173 1.00 37.69 322 ALA A N 1
ATOM 2494 C CA . ALA A 1 322 ? -27.086 29.620 9.229 1.00 37.69 322 ALA A CA 1
ATOM 2495 C C . ALA A 1 322 ? -25.587 29.548 8.967 1.00 37.69 322 ALA A C 1
ATOM 2497 O O . ALA A 1 322 ? -24.789 29.827 9.866 1.00 37.69 322 ALA A O 1
ATOM 2498 N N . ILE A 1 323 ? -25.220 29.070 7.774 1.00 40.38 323 ILE A N 1
ATOM 2499 C CA . ILE A 1 323 ? -23.831 29.049 7.343 1.00 40.38 323 ILE A CA 1
ATOM 2500 C C . ILE A 1 323 ? -23.421 30.505 7.516 1.00 40.38 323 ILE A C 1
ATOM 2502 O O . ILE A 1 323 ? -24.102 31.354 6.928 1.00 40.38 323 ILE A O 1
ATOM 2506 N N . PRO A 1 324 ? -22.439 30.837 8.377 1.00 32.97 324 PRO A N 1
ATOM 2507 C CA . PRO A 1 324 ? -22.030 32.218 8.516 1.00 32.97 324 PRO A CA 1
ATOM 2508 C C . PRO A 1 324 ? -21.702 32.669 7.105 1.00 32.97 324 PRO A C 1
ATOM 2510 O O . PRO A 1 324 ? -20.795 32.117 6.478 1.00 32.97 324 PRO A O 1
ATOM 2513 N N . GLN A 1 325 ? -22.512 33.589 6.569 1.00 32.41 325 GLN A N 1
ATOM 2514 C CA . GLN A 1 325 ? -22.163 34.246 5.331 1.00 32.41 325 GLN A CA 1
ATOM 2515 C C . GLN A 1 325 ? -20.801 34.838 5.627 1.00 32.41 325 GLN A C 1
ATOM 2517 O O . GLN A 1 325 ? -20.673 35.713 6.484 1.00 32.41 325 GLN A O 1
ATOM 2522 N N . VAL A 1 326 ? -19.769 34.258 5.018 1.00 34.12 326 VAL A N 1
ATOM 2523 C CA . VAL A 1 326 ? -18.446 34.846 5.043 1.00 34.12 326 VAL A CA 1
ATOM 2524 C C . VAL A 1 326 ? -18.654 36.178 4.360 1.00 34.12 326 VAL A C 1
ATOM 2526 O O . VAL A 1 326 ? -18.856 36.239 3.147 1.00 34.12 326 VAL A O 1
ATOM 2529 N N . ASP A 1 327 ? -18.729 37.216 5.183 1.00 33.12 327 ASP A N 1
ATOM 2530 C CA . ASP A 1 327 ? -18.859 38.583 4.749 1.00 33.12 327 ASP A CA 1
ATOM 2531 C C . ASP A 1 327 ? -17.659 38.849 3.841 1.00 33.12 327 ASP A C 1
ATOM 2533 O O . ASP A 1 327 ? -16.515 38.953 4.283 1.00 33.12 327 ASP A O 1
ATOM 2537 N N . ARG A 1 328 ? -17.908 38.854 2.529 1.00 41.25 328 ARG A N 1
ATOM 2538 C CA . ARG A 1 328 ? -16.906 39.201 1.519 1.00 41.25 328 ARG A CA 1
ATOM 2539 C C . ARG A 1 328 ? -16.648 40.713 1.502 1.00 41.25 328 ARG A C 1
ATOM 2541 O O . ARG A 1 328 ? -16.008 41.202 0.573 1.00 41.25 328 ARG A O 1
ATOM 2548 N N . SER A 1 329 ? -17.105 41.463 2.509 1.00 40.41 329 SER A N 1
ATOM 2549 C CA . SER A 1 329 ? -16.691 42.840 2.728 1.00 40.41 329 SER A CA 1
ATOM 2550 C C . SER A 1 329 ? -15.458 42.916 3.645 1.00 40.41 329 SER A C 1
ATOM 2552 O O . SER A 1 329 ? -15.507 42.757 4.858 1.00 40.41 329 SER A O 1
ATOM 2554 N N . GLY A 1 330 ? -14.310 43.202 3.026 1.00 43.19 330 GLY A N 1
ATOM 2555 C CA . GLY A 1 330 ? -13.252 43.968 3.684 1.00 43.19 330 GLY A CA 1
ATOM 2556 C C . GLY A 1 330 ? -12.137 43.200 4.397 1.00 43.19 330 GLY A C 1
ATOM 2557 O O . GLY A 1 330 ? -11.886 43.434 5.574 1.00 43.19 330 GLY A O 1
ATOM 2558 N N . ILE A 1 331 ? -11.328 42.449 3.647 1.00 30.30 331 ILE A N 1
ATOM 2559 C CA . ILE A 1 331 ? -9.872 42.580 3.810 1.00 30.30 331 ILE A CA 1
ATOM 2560 C C . ILE A 1 331 ? -9.318 43.065 2.473 1.00 30.30 331 ILE A C 1
ATOM 2562 O O . ILE A 1 331 ? -9.025 42.282 1.573 1.00 30.30 331 ILE A O 1
ATOM 2566 N N . VAL A 1 332 ? -9.192 44.386 2.345 1.00 31.36 332 VAL A N 1
ATOM 2567 C CA . VAL A 1 332 ? -8.291 44.989 1.363 1.00 31.36 332 VAL A CA 1
ATOM 2568 C C . VAL A 1 332 ? -6.886 44.733 1.893 1.00 31.36 332 VAL A C 1
ATOM 2570 O O . VAL A 1 332 ? -6.405 45.453 2.766 1.00 31.36 332 VAL A O 1
ATOM 2573 N N . ILE A 1 333 ? -6.243 43.663 1.425 1.00 31.56 333 ILE A N 1
ATOM 2574 C CA . ILE A 1 333 ? -4.787 43.609 1.491 1.00 31.56 333 ILE A CA 1
ATOM 2575 C C . ILE A 1 333 ? -4.307 44.451 0.320 1.00 31.56 333 ILE A C 1
ATOM 2577 O O . ILE A 1 333 ? -4.362 44.020 -0.831 1.00 31.56 333 ILE A O 1
ATOM 2581 N N . ASP A 1 334 ? -3.895 45.672 0.635 1.00 31.17 334 ASP A N 1
ATOM 2582 C CA . ASP A 1 334 ? -3.237 46.585 -0.289 1.00 31.17 334 ASP A CA 1
ATOM 2583 C C . ASP A 1 334 ? -1.833 46.030 -0.585 1.00 31.17 334 ASP A C 1
ATOM 2585 O O . ASP A 1 334 ? -0.818 46.443 -0.022 1.00 31.17 334 ASP A O 1
ATOM 2589 N N . TYR A 1 335 ? -1.773 44.978 -1.400 1.00 34.94 335 TYR A N 1
ATOM 2590 C CA . TYR A 1 335 ? -0.551 44.651 -2.109 1.00 34.94 335 TYR A CA 1
ATOM 2591 C C . TYR A 1 335 ? -0.514 45.566 -3.323 1.00 34.94 335 TYR A C 1
ATOM 2593 O O . TYR A 1 335 ? -1.159 45.284 -4.332 1.00 34.94 335 TYR A O 1
ATOM 2601 N N . ASP A 1 336 ? 0.273 46.638 -3.220 1.00 37.09 336 ASP A N 1
ATOM 2602 C CA . ASP A 1 336 ? 0.827 47.353 -4.368 1.00 37.09 336 ASP A CA 1
ATOM 2603 C C . ASP A 1 336 ? 1.501 46.319 -5.285 1.00 37.09 336 ASP A C 1
ATOM 2605 O O . ASP A 1 336 ? 2.685 45.982 -5.145 1.00 37.09 336 ASP A O 1
ATOM 2609 N N . TRP A 1 337 ? 0.725 45.758 -6.209 1.00 42.09 337 TRP A N 1
ATOM 2610 C CA . TRP A 1 337 ? 1.220 44.850 -7.223 1.00 42.09 337 TRP A CA 1
ATOM 2611 C C . TRP A 1 337 ? 2.077 45.674 -8.174 1.00 42.09 337 TRP A C 1
ATOM 2613 O O . TRP A 1 337 ? 1.601 46.300 -9.120 1.00 42.09 337 TRP A O 1
ATOM 2623 N N . LYS A 1 338 ? 3.378 45.707 -7.893 1.00 49.59 338 LYS A N 1
ATOM 2624 C CA . LYS A 1 338 ? 4.370 46.184 -8.846 1.00 49.59 338 LYS A CA 1
ATOM 2625 C C . LYS A 1 338 ? 4.557 45.068 -9.872 1.00 49.59 338 LYS A C 1
ATOM 2627 O O . LYS A 1 338 ? 5.039 43.999 -9.484 1.00 49.59 338 LYS A O 1
ATOM 2632 N N . PRO A 1 339 ? 4.192 45.271 -11.153 1.00 48.53 339 PRO A N 1
ATOM 2633 C CA . PRO A 1 339 ? 4.466 44.281 -12.179 1.00 48.53 339 PRO A CA 1
ATOM 2634 C C . PRO A 1 339 ? 5.960 43.967 -12.157 1.00 48.53 339 PRO A C 1
ATOM 2636 O O . PRO A 1 339 ? 6.805 44.866 -12.100 1.00 48.53 339 PRO A O 1
ATOM 2639 N N . THR A 1 340 ? 6.285 42.678 -12.143 1.00 52.44 340 THR A N 1
ATOM 2640 C CA . THR A 1 340 ? 7.670 42.217 -12.215 1.00 52.44 340 THR A CA 1
ATOM 2641 C C . THR A 1 340 ? 8.289 42.831 -13.475 1.00 52.44 340 THR A C 1
ATOM 2643 O O . THR A 1 340 ? 7.653 42.762 -14.531 1.00 52.44 340 THR A O 1
ATOM 2646 N N . PRO A 1 341 ? 9.475 43.469 -13.401 1.00 56.00 341 PRO A N 1
ATOM 2647 C CA . PRO A 1 341 ? 10.079 44.098 -14.568 1.00 56.00 341 PRO A CA 1
ATOM 2648 C C . PRO A 1 341 ? 10.164 43.075 -15.697 1.00 56.00 341 PRO A C 1
ATOM 2650 O O . PRO A 1 341 ? 10.629 41.951 -15.496 1.00 56.00 341 PRO A O 1
ATOM 2653 N N . HIS A 1 342 ? 9.651 43.453 -16.866 1.00 54.41 342 HIS A N 1
ATOM 2654 C CA . HIS A 1 342 ? 9.634 42.594 -18.036 1.00 54.41 342 HIS A CA 1
ATOM 2655 C C . HIS A 1 342 ? 11.080 42.310 -18.452 1.00 54.41 342 HIS A C 1
ATOM 2657 O O . HIS A 1 342 ? 11.748 43.145 -19.054 1.00 54.41 342 HIS A O 1
ATOM 2663 N N . ILE A 1 343 ? 11.592 41.141 -18.069 1.00 59.69 343 ILE A N 1
ATOM 2664 C CA . ILE A 1 343 ? 12.876 40.648 -18.554 1.00 59.69 343 ILE A CA 1
ATOM 2665 C C . ILE A 1 343 ? 12.612 40.131 -19.966 1.00 59.69 343 ILE A C 1
ATOM 2667 O O . ILE A 1 343 ? 11.976 39.086 -20.128 1.00 59.69 343 ILE A O 1
ATOM 2671 N N . GLU A 1 344 ? 13.078 40.862 -20.982 1.00 51.69 344 GLU A N 1
ATOM 2672 C CA . GLU A 1 344 ? 13.079 40.390 -22.368 1.00 51.69 344 GLU A CA 1
ATOM 2673 C C . GLU A 1 344 ? 13.858 39.073 -22.437 1.00 51.69 344 GLU A C 1
ATOM 2675 O O . GLU A 1 344 ? 15.089 39.030 -22.368 1.00 51.69 344 GLU A O 1
ATOM 2680 N N . ARG A 1 345 ? 13.130 37.958 -22.532 1.00 55.72 345 ARG A N 1
ATOM 2681 C CA . ARG A 1 345 ? 13.749 36.653 -22.749 1.00 55.72 345 ARG A CA 1
ATOM 2682 C C . ARG A 1 345 ? 14.259 36.620 -24.192 1.00 55.72 345 ARG A C 1
ATOM 2684 O O . ARG A 1 345 ? 13.480 36.913 -25.104 1.00 55.72 345 ARG A O 1
ATOM 2691 N N . PRO A 1 346 ? 15.530 36.254 -2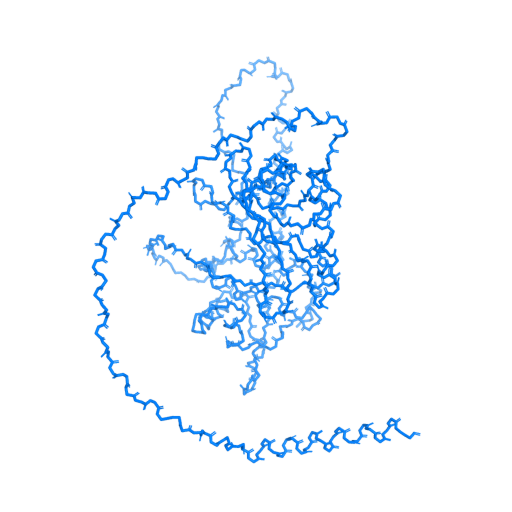4.438 1.00 55.75 346 PRO A N 1
ATOM 2692 C CA . PRO A 1 346 ? 16.033 36.128 -25.797 1.00 55.75 346 PRO A CA 1
ATOM 2693 C C . PRO A 1 346 ? 15.161 35.132 -26.564 1.00 55.75 346 PRO A C 1
ATOM 2695 O O . PRO A 1 346 ? 14.867 34.041 -26.069 1.00 55.75 346 PRO A O 1
ATOM 2698 N N . ARG A 1 347 ? 14.718 35.526 -27.765 1.00 46.47 347 ARG A N 1
ATOM 2699 C CA . ARG A 1 347 ? 13.882 34.691 -28.635 1.00 46.47 347 ARG A CA 1
ATOM 2700 C C . ARG A 1 347 ? 14.574 33.350 -28.859 1.00 46.47 347 ARG A C 1
ATOM 2702 O O . ARG A 1 347 ? 15.596 33.282 -29.542 1.00 46.47 347 ARG A O 1
ATOM 2709 N N . VAL A 1 348 ? 14.003 32.286 -28.301 1.00 47.72 348 VAL A N 1
ATOM 2710 C CA . VAL A 1 348 ? 14.435 30.918 -28.580 1.00 47.72 348 VAL A CA 1
ATOM 2711 C C . VAL A 1 348 ? 14.104 30.646 -30.043 1.00 47.72 348 VAL A C 1
ATOM 2713 O O . VAL A 1 348 ? 12.942 30.486 -30.411 1.00 47.72 348 VAL A O 1
ATOM 2716 N N . LYS A 1 349 ? 15.124 30.652 -30.908 1.00 42.12 349 LYS A N 1
ATOM 2717 C CA . LYS A 1 349 ? 14.978 30.171 -32.282 1.00 42.12 349 LYS A CA 1
ATOM 2718 C C . LYS A 1 349 ? 14.695 28.677 -32.211 1.00 42.12 349 LYS A C 1
ATOM 2720 O O . LYS A 1 349 ? 15.570 27.898 -31.839 1.00 42.12 349 LYS A O 1
ATOM 2725 N N . PHE A 1 350 ? 13.475 28.295 -32.569 1.00 36.25 350 PHE A N 1
ATOM 2726 C CA . PHE A 1 350 ? 13.127 26.908 -32.821 1.00 36.25 350 PHE A CA 1
ATOM 2727 C C . PHE A 1 350 ? 13.968 26.438 -34.012 1.00 36.25 350 PHE A C 1
ATOM 2729 O O . PHE A 1 350 ? 13.743 26.850 -35.148 1.00 36.25 350 PHE A O 1
ATOM 2736 N N . VAL A 1 351 ? 15.001 25.645 -33.738 1.00 39.94 351 VAL A N 1
ATOM 2737 C CA . VAL A 1 351 ? 15.740 24.933 -34.778 1.00 39.94 351 VAL A CA 1
ATOM 2738 C C . VAL A 1 351 ? 15.041 23.584 -34.916 1.00 39.94 351 VAL A C 1
ATOM 2740 O O . VAL A 1 351 ? 15.155 22.774 -33.991 1.00 39.94 351 VAL A O 1
ATOM 2743 N N . PRO A 1 352 ? 14.289 23.326 -36.001 1.00 36.84 352 PRO A N 1
ATOM 2744 C CA . PRO A 1 352 ? 13.733 22.004 -36.233 1.00 36.84 352 PRO A CA 1
ATOM 2745 C C . PRO A 1 352 ? 14.909 21.036 -36.352 1.00 36.84 352 PRO A C 1
ATOM 2747 O O . PRO A 1 352 ? 15.720 21.117 -37.276 1.00 36.84 352 PRO A O 1
ATOM 2750 N N . ARG A 1 353 ? 15.053 20.150 -35.366 1.00 38.09 353 ARG A N 1
ATOM 2751 C CA . ARG A 1 353 ? 15.980 19.030 -35.479 1.00 38.09 353 ARG A CA 1
ATOM 2752 C C . ARG A 1 353 ? 15.360 18.076 -36.486 1.00 38.09 353 ARG A C 1
ATOM 2754 O O . ARG A 1 353 ? 14.440 17.344 -36.142 1.00 38.09 353 ARG A O 1
ATOM 2761 N N . TYR A 1 354 ? 15.849 18.102 -37.723 1.00 39.31 354 TYR A N 1
ATOM 2762 C CA . TYR A 1 354 ? 15.650 16.988 -38.639 1.00 39.31 354 TYR A CA 1
ATOM 2763 C C . TYR A 1 354 ? 16.130 15.729 -37.915 1.00 39.31 354 TYR A C 1
ATOM 2765 O O . TYR A 1 354 ? 17.305 15.617 -37.558 1.00 39.31 354 TYR A O 1
ATOM 2773 N N . SER A 1 355 ? 15.202 14.822 -37.621 1.00 42.16 355 SER A N 1
ATOM 2774 C CA . SER A 1 355 ? 15.516 13.506 -37.090 1.00 42.16 355 SER A CA 1
ATOM 2775 C C . SER A 1 355 ? 16.300 12.761 -38.164 1.00 42.16 355 SER A C 1
ATOM 2777 O O . SER A 1 355 ? 15.724 12.231 -39.113 1.00 42.16 355 SER A O 1
ATOM 2779 N N . VAL A 1 356 ? 17.625 12.745 -38.041 1.00 46.56 356 VAL A N 1
ATOM 2780 C CA . VAL A 1 356 ? 18.448 11.775 -38.759 1.00 46.56 356 VAL A CA 1
ATOM 2781 C C . VAL A 1 356 ? 18.125 10.429 -38.127 1.00 46.56 356 VAL A C 1
ATOM 2783 O O . VAL A 1 356 ? 18.672 10.076 -37.086 1.00 46.56 356 VAL A O 1
ATOM 2786 N N . VAL A 1 357 ? 17.151 9.729 -38.705 1.00 50.84 357 VAL A N 1
ATOM 2787 C CA . VAL A 1 357 ? 16.871 8.333 -38.376 1.00 50.84 357 VAL A CA 1
ATOM 2788 C C . VAL A 1 357 ? 18.115 7.553 -38.804 1.00 50.84 357 VAL A C 1
ATOM 2790 O O . VAL A 1 357 ? 18.442 7.583 -39.993 1.00 50.84 357 VAL A O 1
ATOM 2793 N N . PRO A 1 358 ? 18.856 6.921 -37.875 1.00 64.69 358 PRO A N 1
ATOM 2794 C CA . PRO A 1 358 ? 20.027 6.137 -38.238 1.00 64.69 358 PRO A CA 1
ATOM 2795 C C . PRO A 1 358 ? 19.630 5.071 -39.261 1.00 64.69 358 PRO A C 1
ATOM 2797 O O . PRO A 1 358 ? 18.578 4.453 -39.129 1.00 64.69 358 PRO A O 1
ATOM 2800 N N . GLU A 1 359 ? 20.466 4.836 -40.266 1.00 62.50 359 GLU A N 1
ATOM 2801 C CA . GLU A 1 359 ? 20.208 3.876 -41.352 1.00 62.50 359 GLU A CA 1
ATOM 2802 C C . GLU A 1 359 ? 19.918 2.454 -40.823 1.00 62.50 359 GLU A C 1
ATOM 2804 O O . GLU A 1 359 ? 19.106 1.720 -41.382 1.00 62.50 359 GLU A O 1
ATOM 2809 N N . ALA A 1 360 ? 20.479 2.128 -39.653 1.00 62.59 360 ALA A N 1
ATOM 2810 C CA . ALA A 1 360 ? 20.203 0.910 -38.890 1.00 62.59 360 ALA A CA 1
ATOM 2811 C C . ALA A 1 360 ? 18.740 0.780 -38.411 1.00 62.59 360 ALA A C 1
ATOM 2813 O O . ALA A 1 360 ? 18.232 -0.322 -38.250 1.00 62.59 360 ALA A O 1
ATOM 2814 N N . VAL A 1 361 ? 18.045 1.895 -38.166 1.00 66.31 361 VAL A N 1
ATOM 2815 C CA . VAL A 1 361 ? 16.632 1.896 -37.746 1.00 66.31 361 VAL A CA 1
ATOM 2816 C C . VAL A 1 361 ? 15.711 1.704 -38.950 1.00 66.31 361 VAL A C 1
ATOM 2818 O O . VAL A 1 361 ? 14.685 1.043 -38.817 1.00 66.31 361 VAL A O 1
ATOM 2821 N N . LYS A 1 362 ? 16.094 2.208 -40.132 1.00 70.19 362 LYS A N 1
ATOM 2822 C CA . LYS A 1 362 ? 15.363 1.932 -41.380 1.00 70.19 362 LYS A CA 1
ATOM 2823 C C . LYS A 1 362 ? 15.419 0.454 -41.748 1.00 70.19 362 LYS A C 1
ATOM 2825 O O . LYS A 1 362 ? 14.377 -0.136 -41.986 1.00 70.19 362 LYS A O 1
ATOM 2830 N N . THR A 1 363 ? 16.601 -0.153 -41.680 1.00 74.88 363 THR A N 1
ATOM 2831 C CA . THR A 1 363 ? 16.776 -1.587 -41.973 1.00 74.88 363 THR A CA 1
ATOM 2832 C C . THR A 1 363 ? 15.984 -2.477 -41.016 1.00 74.88 363 THR A C 1
ATOM 2834 O O . THR A 1 363 ? 15.364 -3.437 -41.453 1.00 74.88 363 THR A O 1
ATOM 2837 N N . VAL A 1 364 ? 15.925 -2.145 -39.722 1.00 70.62 364 VAL A N 1
ATOM 2838 C CA . VAL A 1 364 ? 15.090 -2.891 -38.760 1.00 70.62 364 VAL A CA 1
ATOM 2839 C C . VAL A 1 364 ? 13.595 -2.727 -39.052 1.00 70.62 364 VAL A C 1
ATOM 2841 O O . VAL A 1 364 ? 12.839 -3.680 -38.883 1.00 70.62 364 VAL A O 1
ATOM 2844 N N . HIS A 1 365 ? 13.160 -1.545 -39.495 1.00 73.44 365 HIS A N 1
ATOM 2845 C CA . HIS A 1 365 ? 11.760 -1.312 -39.850 1.00 73.44 365 HIS A CA 1
ATOM 2846 C C . HIS A 1 365 ? 11.359 -2.056 -41.132 1.00 73.44 365 HIS A C 1
ATOM 2848 O O . HIS A 1 365 ? 10.297 -2.668 -41.165 1.00 73.44 365 HIS A O 1
ATOM 2854 N N . GLU A 1 366 ? 12.234 -2.073 -42.139 1.00 84.25 366 GLU A N 1
ATOM 2855 C CA . GLU A 1 366 ? 12.047 -2.830 -43.384 1.00 84.25 366 GLU A CA 1
ATOM 2856 C C . GLU A 1 366 ? 12.016 -4.345 -43.113 1.00 84.25 366 GLU A C 1
ATOM 2858 O O . GLU A 1 366 ? 11.083 -5.020 -43.534 1.00 84.25 366 GLU A O 1
ATOM 2863 N N . MET A 1 367 ? 12.931 -4.874 -42.289 1.00 80.62 367 MET A N 1
ATOM 2864 C CA . MET A 1 367 ? 12.906 -6.292 -41.888 1.00 80.62 367 MET A CA 1
ATOM 2865 C C . MET A 1 367 ? 11.650 -6.667 -41.087 1.00 80.62 367 MET A C 1
ATOM 2867 O O . MET A 1 367 ? 11.176 -7.795 -41.185 1.00 80.62 367 MET A O 1
ATOM 2871 N N . ALA A 1 368 ? 11.113 -5.746 -40.280 1.00 73.06 368 ALA A N 1
ATOM 2872 C CA . ALA A 1 368 ? 9.875 -5.975 -39.539 1.00 73.06 368 ALA A CA 1
ATOM 2873 C C . ALA A 1 368 ? 8.642 -5.987 -40.459 1.00 73.06 368 ALA A C 1
ATOM 2875 O O . ALA A 1 368 ? 7.720 -6.761 -40.213 1.00 73.06 368 ALA A O 1
ATOM 2876 N N . GLN A 1 369 ? 8.635 -5.168 -41.515 1.00 79.00 369 GLN A N 1
ATOM 2877 C CA . GLN A 1 369 ? 7.580 -5.178 -42.533 1.00 79.00 369 GLN A CA 1
ATOM 2878 C C . GLN A 1 369 ? 7.625 -6.454 -43.380 1.00 79.00 369 GLN A C 1
ATOM 2880 O O . GLN A 1 369 ? 6.588 -7.088 -43.557 1.00 79.00 369 GLN A O 1
ATOM 2885 N N . ASP A 1 370 ? 8.814 -6.883 -43.812 1.00 82.38 370 ASP A N 1
ATOM 2886 C CA . ASP A 1 370 ? 8.987 -8.137 -44.559 1.00 82.38 370 ASP A CA 1
ATOM 2887 C C . ASP A 1 370 ? 8.603 -9.365 -43.720 1.00 82.38 370 ASP A C 1
ATOM 2889 O O . ASP A 1 370 ? 8.025 -10.318 -44.236 1.00 82.38 370 ASP A O 1
ATOM 2893 N N . TRP A 1 371 ? 8.896 -9.345 -42.415 1.00 78.38 371 TRP A N 1
ATOM 2894 C CA . TRP A 1 371 ? 8.480 -10.405 -41.495 1.00 78.38 371 TRP A CA 1
ATOM 2895 C C . TRP A 1 371 ? 6.961 -10.431 -41.300 1.00 78.38 371 TRP A C 1
ATOM 2897 O O . TRP A 1 371 ? 6.377 -11.506 -41.320 1.00 78.38 371 TRP A O 1
ATOM 2907 N N . ALA A 1 372 ? 6.312 -9.271 -41.157 1.00 70.81 372 ALA A N 1
ATOM 2908 C CA . ALA A 1 372 ? 4.857 -9.191 -41.013 1.00 70.81 372 ALA A CA 1
ATOM 2909 C C . ALA A 1 372 ? 4.117 -9.677 -42.272 1.00 70.81 372 ALA A C 1
ATOM 2911 O O . ALA A 1 372 ? 3.143 -10.415 -42.158 1.00 70.81 372 ALA A O 1
ATOM 2912 N N . ALA A 1 373 ? 4.625 -9.347 -43.463 1.00 79.56 373 ALA A N 1
ATOM 2913 C CA . ALA A 1 373 ? 4.035 -9.779 -44.730 1.00 79.56 373 ALA A CA 1
ATOM 2914 C C . ALA A 1 373 ? 4.033 -11.310 -44.917 1.00 79.56 373 ALA A C 1
ATOM 2916 O O . ALA A 1 373 ? 3.169 -11.839 -45.608 1.00 79.56 373 ALA A O 1
ATOM 2917 N N . GLN A 1 374 ? 4.960 -12.035 -44.277 1.00 77.31 374 GLN A N 1
ATOM 2918 C CA . GLN A 1 374 ? 4.999 -13.502 -44.338 1.00 77.31 374 GLN A CA 1
ATOM 2919 C C . GLN A 1 374 ? 3.853 -14.171 -43.566 1.00 77.31 374 GLN A C 1
ATOM 2921 O O . GLN A 1 374 ? 3.478 -15.288 -43.909 1.00 77.31 374 GLN A O 1
ATOM 2926 N N . PHE A 1 375 ? 3.286 -13.509 -42.553 1.00 68.38 375 PHE A N 1
ATOM 2927 C CA . PHE A 1 375 ? 2.169 -14.063 -41.778 1.00 68.38 375 PHE A CA 1
ATOM 2928 C C . PHE A 1 375 ? 0.816 -13.830 -42.451 1.00 68.38 375 PHE A C 1
ATOM 2930 O O . PHE A 1 375 ? -0.055 -14.690 -42.352 1.00 68.38 375 PHE A O 1
ATOM 2937 N N . ASP A 1 376 ? 0.662 -12.730 -43.192 1.00 64.19 376 ASP A N 1
ATOM 2938 C CA . ASP A 1 376 ? -0.577 -12.442 -43.925 1.00 64.19 376 ASP A CA 1
ATOM 2939 C C . ASP A 1 376 ? -0.808 -13.419 -45.098 1.00 64.19 376 ASP A C 1
ATOM 2941 O O . ASP A 1 376 ? -1.951 -13.681 -45.470 1.00 64.19 376 ASP A O 1
ATOM 2945 N N . GLU A 1 377 ? 0.252 -14.001 -45.675 1.00 59.34 377 GLU A N 1
ATOM 2946 C CA . GLU A 1 377 ? 0.127 -15.002 -46.748 1.00 59.34 377 GLU A CA 1
ATOM 2947 C C . GLU A 1 377 ? -0.175 -16.420 -46.227 1.00 59.34 377 GLU A C 1
ATOM 2949 O O . GLU A 1 377 ? -0.862 -17.180 -46.911 1.00 59.34 377 GLU A O 1
ATOM 2954 N N . GLU A 1 378 ? 0.276 -16.780 -45.019 1.00 53.66 378 GLU A N 1
ATOM 2955 C CA . GLU A 1 378 ? -0.017 -18.085 -44.395 1.00 53.66 378 GLU A CA 1
ATOM 2956 C C . GLU A 1 378 ? -1.448 -18.176 -43.837 1.00 53.66 378 GLU A C 1
ATOM 2958 O O . GLU A 1 378 ? -1.996 -19.272 -43.754 1.00 53.66 378 GLU A O 1
ATOM 2963 N N . GLU A 1 379 ? -2.078 -17.048 -43.494 1.00 52.38 379 GLU A N 1
ATOM 2964 C CA . GLU A 1 379 ? -3.488 -17.003 -43.069 1.00 52.38 379 GLU A CA 1
ATOM 2965 C C . GLU A 1 379 ? -4.481 -16.966 -44.250 1.00 52.38 379 GLU A C 1
ATOM 2967 O O . GLU A 1 379 ? -5.681 -17.184 -44.062 1.00 52.38 379 GLU A O 1
ATOM 2972 N N . ALA A 1 380 ? -3.995 -16.713 -45.471 1.00 49.22 380 ALA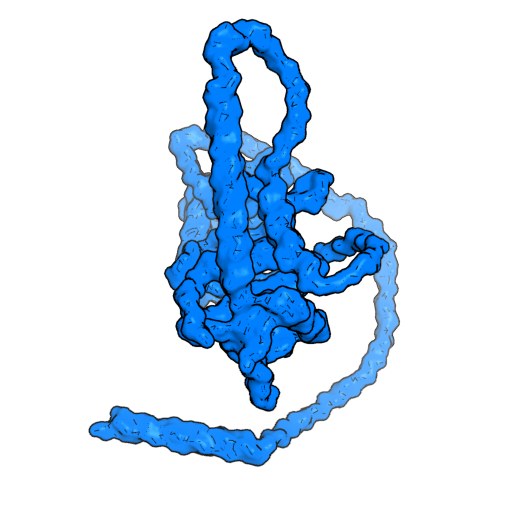 A N 1
ATOM 2973 C CA . ALA A 1 380 ? -4.804 -16.621 -46.690 1.00 49.22 380 ALA A CA 1
ATOM 2974 C C . ALA A 1 380 ? -4.770 -17.883 -47.584 1.00 49.22 380 ALA A C 1
ATOM 2976 O O . ALA A 1 380 ? -5.510 -17.936 -48.574 1.00 49.22 380 ALA A O 1
ATOM 2977 N N . ALA A 1 381 ? -3.939 -18.880 -47.255 1.00 49.78 381 ALA A N 1
ATOM 2978 C CA . ALA A 1 381 ? -3.825 -20.173 -47.944 1.00 49.78 381 ALA A CA 1
ATOM 2979 C C . ALA A 1 381 ? -4.498 -21.300 -47.147 1.00 49.78 381 ALA A C 1
ATOM 2981 O O . ALA A 1 381 ? -5.130 -22.172 -47.795 1.00 49.78 381 ALA A O 1
#

Mean predicted aligned error: 20.5 Å

Solvent-accessible surface area (backbone atoms only — not comparable to full-atom values): 23778 Å² total; per-residue (Å²): 129,86,77,74,87,64,51,73,63,57,57,54,44,41,59,56,45,43,71,53,17,40,77,75,70,60,50,74,66,36,49,48,53,50,49,54,50,54,73,44,43,35,65,91,77,60,32,25,56,63,47,35,54,68,54,52,15,60,79,61,74,41,59,47,69,60,44,49,53,29,52,50,52,37,38,77,67,56,52,35,43,79,76,38,78,53,63,91,90,46,22,29,21,36,32,64,47,58,63,60,42,51,54,50,51,52,51,52,51,50,53,52,50,54,51,51,51,52,53,53,56,55,62,72,69,58,66,82,88,67,70,88,78,68,78,84,72,85,74,79,68,84,75,82,83,74,58,69,64,47,67,53,41,39,61,73,56,73,82,77,83,84,86,87,86,91,89,82,79,93,79,88,81,87,83,87,86,86,88,88,88,80,62,100,86,51,79,65,93,87,77,78,77,92,65,85,68,61,58,43,100,85,73,43,80,55,80,76,85,69,64,71,37,80,39,50,30,33,27,71,44,54,47,80,46,76,42,83,90,64,74,23,32,33,39,40,38,32,30,34,34,83,87,68,54,71,43,66,45,82,36,37,70,39,44,86,50,65,66,57,21,50,53,19,47,52,52,49,52,40,45,32,44,18,55,73,38,97,75,76,94,54,63,66,78,49,44,69,39,52,32,42,32,34,19,36,68,86,74,58,44,77,74,46,61,37,77,64,62,95,79,66,75,83,60,85,73,65,73,71,74,77,72,76,74,76,70,86,76,79,81,82,75,85,70,84,80,70,76,75,80,84,72,84,71,78,82,79,76,85,71,84,75,78,78,78,72,56,70,72,57,53,54,53,51,52,52,49,51,58,56,53,56,58,54,62,55,67,78,73,110

Organism: NCBI:txid505389

Secondary structure (DSSP, 8-state):
-------HHHHHHHHHHHHHH-SSPPPHHHHHHHHHHHHTEETTTTEEPPB-HHHHHHHHT--HHHHHHHHHHHHHTTSEEEEE--STTPPBEEEE-HHHHHHHHHHHHHHHHHHHHHHHHHHHTS-GGGTTS------------S-HHHHHHGGGS-SS--------PPPP--------PPPTTSPPTT------PPBPTTS-B----PPPEEEEEEEEEEEEEEETTTTEEEEEEEEEETTS-EEEEEEEEE-S-HHHHHHHHHHHHHHHHHHT-S--SSGGGGTT-EEEEEE-TTT--EEEEPPPPTT-GGGTTS----------S---------PPP-----------------HHHHHHHHHHHHHHHHHHHHS--

pLDDT: mean 72.66, std 23.49, range [22.14, 97.38]

Sequence (381 aa):
MPIKDVGSLDQFQLALYASKGAEPPLNGTDLTVLLELIDRFKKKDGVTFPSSAGHLARETGRPIRSVQESIRRLQDMHLAEIVDQGTGTRGKTYTFNFEWVREVAAEIKSEIESRSIARKKRKKKIPASDADNRVPSNEILPTRKSAPLRDIVTRKFAYLTGVATRESAPQTYVVPTGTYVGGADAPPFGYATSGIRPLKKDGKPDFTVYPNVERWVTITSVDPEDLEDDNAKCLTFNYTTDCGIQSDIFIVTSSDDESEQADGQKVLGSLLDAVGLSDIETAEELVGRRARLLLHYHNGGFVKCLPRENGDDTHDSIEAPAIPQVDRSGIVIDYDWKPTPHIERPRVKFVPRYSVVPEAVKTVHEMAQDWAAQFDEEEAA